Protein AF-A0A2N9L3Y6-F1 (afdb_monomer_lite)

pLDDT: mean 77.24, std 24.38, range [22.44, 98.56]

Radius of gyration: 34.58 Å; chains: 1; bounding box: 112×80×84 Å

Foldseek 3Di:
DDDDDDDDDDDDDDDDDDDDDDDDDDDDDDDDDDDDDDDDDDDDDDDDDDDDDDDDDDDDDDDDDDDDDDDDDDDDDDDPPPPPPQQWDWDWAQKDWDADPVPRDIDIDTGTDTHGPPCVVVVVVVRVVNVCVVPVLVVQAAAPAADAQDAPVSLLVLQLVLLCQQLVDDSLLSSVLSLLQLLLLQLVQDQFNAEAEEAEALVSLVSNLVSSSLRHDAEDEDEDQDPVVLVPDDPPPQHEYEYEPLPQDLVSLAVVQLLRGPDPWDDDPNDTDRNHGYYYYHNYHDDDPSSHHARYDYRYDYDPPPPPPDPVPDPDDSVSSNVSNSNSNNLSVVCNVQLNPPPDFLPVADPRLRSSLSSSLSSRPPDVPSSVVSSVSCVVVRVVVLVVLCPDLLLLLLLLVLVVQLVQDQKDALQSSQVSSQVVCVVVVHPDRDDSVNSQVSCVVLVNDWDAPPPPGTTDGPDPVSLVSSQVSNVSSNNNSLDLDPSSVSDPVSVVVVVVD

Structure (mmCIF, N/CA/C/O backbone):
data_AF-A0A2N9L3Y6-F1
#
_entry.id   AF-A0A2N9L3Y6-F1
#
loop_
_atom_site.group_PDB
_atom_site.id
_atom_site.type_symbol
_atom_site.label_atom_id
_atom_site.label_alt_id
_atom_site.label_comp_id
_atom_site.label_asym_id
_atom_site.label_entity_id
_atom_site.label_seq_id
_atom_site.pdbx_PDB_ins_code
_atom_site.Cartn_x
_atom_site.Cartn_y
_atom_site.Cartn_z
_atom_site.occupancy
_atom_site.B_iso_or_equiv
_atom_site.auth_seq_id
_atom_site.auth_comp_id
_atom_site.auth_asym_id
_atom_site.auth_atom_id
_atom_site.pdbx_PDB_model_num
ATOM 1 N N . MET A 1 1 ? -17.791 14.334 -40.399 1.00 34.25 1 MET A N 1
ATOM 2 C CA . MET A 1 1 ? -18.202 13.601 -41.621 1.00 34.25 1 MET A CA 1
ATOM 3 C C . MET A 1 1 ? -17.429 12.293 -41.573 1.00 34.25 1 MET A C 1
ATOM 5 O O . MET A 1 1 ? -16.221 12.375 -41.496 1.00 34.25 1 MET A O 1
ATOM 9 N N . GLN A 1 2 ? -18.006 11.113 -41.378 1.00 33.25 2 GLN A N 1
ATOM 10 C CA . GLN A 1 2 ? -19.059 10.468 -42.157 1.00 33.25 2 GLN A CA 1
ATOM 11 C C . GLN A 1 2 ? -19.815 9.494 -41.230 1.00 33.25 2 GLN A C 1
ATOM 13 O O . GLN A 1 2 ? -19.206 8.793 -40.427 1.00 33.25 2 GLN A O 1
ATOM 18 N N . LYS A 1 3 ? -21.150 9.534 -41.293 1.00 28.77 3 LYS A N 1
ATOM 19 C CA . LYS A 1 3 ? -22.080 8.678 -40.544 1.00 28.77 3 LYS A CA 1
ATOM 20 C C . LYS A 1 3 ? -22.084 7.269 -41.136 1.00 28.77 3 LYS A C 1
ATOM 22 O O . LYS A 1 3 ? -22.107 7.147 -42.356 1.00 28.77 3 LYS A O 1
ATOM 27 N N . CYS A 1 4 ? -22.246 6.253 -40.294 1.00 26.66 4 CYS A N 1
ATOM 28 C CA . CYS A 1 4 ? -23.017 5.076 -40.676 1.00 26.66 4 CYS A CA 1
ATOM 29 C C . CYS A 1 4 ? -23.845 4.601 -39.479 1.00 26.66 4 CYS A C 1
ATOM 31 O O . CYS A 1 4 ? -23.317 4.238 -38.433 1.00 26.66 4 CYS A O 1
ATOM 33 N N . SER A 1 5 ? -25.158 4.696 -39.648 1.00 26.47 5 SER A N 1
ATOM 34 C CA . SER A 1 5 ? -26.203 4.205 -38.758 1.00 26.47 5 SER A CA 1
ATOM 35 C C . SER A 1 5 ? -26.785 2.952 -39.401 1.00 26.47 5 SER A C 1
ATOM 37 O O . SER A 1 5 ? -27.048 2.990 -40.598 1.00 26.47 5 SER A O 1
ATOM 39 N N . MET A 1 6 ? -27.059 1.895 -38.634 1.00 26.66 6 MET A N 1
ATOM 40 C CA . MET A 1 6 ? -28.058 0.889 -39.011 1.00 26.66 6 MET A CA 1
ATOM 41 C C . MET A 1 6 ? -28.724 0.296 -37.760 1.00 26.66 6 MET A C 1
ATOM 43 O O . MET A 1 6 ? -28.154 -0.511 -37.038 1.00 26.66 6 MET A O 1
ATOM 47 N N . THR A 1 7 ? -29.908 0.853 -37.500 1.00 27.44 7 THR A N 1
ATOM 48 C CA . THR A 1 7 ? -31.196 0.229 -37.146 1.00 27.44 7 THR A CA 1
ATOM 49 C C . THR A 1 7 ? -31.268 -1.092 -36.373 1.00 27.44 7 THR A C 1
ATOM 51 O O . THR A 1 7 ? -30.807 -2.142 -36.808 1.00 27.44 7 THR A O 1
ATOM 54 N N . MET A 1 8 ? -32.032 -0.981 -35.282 1.00 27.11 8 MET A N 1
ATOM 55 C CA . MET A 1 8 ? -32.652 -2.002 -34.439 1.00 27.11 8 MET A CA 1
ATOM 56 C C . MET A 1 8 ? -33.527 -3.006 -35.201 1.00 27.11 8 MET A C 1
ATOM 58 O O . MET A 1 8 ? -34.146 -2.661 -36.207 1.00 27.11 8 MET A O 1
ATOM 62 N N . ASN A 1 9 ? -33.717 -4.180 -34.592 1.00 25.09 9 ASN A N 1
ATOM 63 C CA . ASN A 1 9 ? -35.008 -4.855 -34.634 1.00 25.09 9 ASN A CA 1
ATOM 64 C C . ASN A 1 9 ? -35.380 -5.423 -33.257 1.00 25.09 9 ASN A C 1
ATOM 66 O O . ASN A 1 9 ? -34.515 -5.824 -32.481 1.00 25.09 9 ASN A O 1
ATOM 70 N N . ALA A 1 10 ? -36.676 -5.360 -32.972 1.00 28.11 10 ALA A N 1
ATOM 71 C CA . ALA A 1 10 ? -37.307 -5.498 -31.669 1.00 28.11 10 ALA A CA 1
ATOM 72 C C . ALA A 1 10 ? -37.899 -6.896 -31.413 1.00 28.11 10 ALA A C 1
ATOM 74 O O . ALA A 1 10 ? -38.245 -7.622 -32.342 1.00 28.11 10 ALA A O 1
ATOM 75 N N . GLY A 1 11 ? -38.087 -7.195 -30.127 1.00 24.66 11 GLY A N 1
ATOM 76 C CA . GLY A 1 11 ? -38.908 -8.270 -29.558 1.00 24.66 11 GLY A CA 1
ATOM 77 C C . GLY A 1 11 ? -38.416 -8.522 -28.127 1.00 24.66 11 GLY A C 1
ATOM 78 O O . GLY A 1 11 ? -37.249 -8.834 -27.953 1.00 24.66 11 GLY A O 1
ATOM 79 N N . GLY A 1 12 ? -39.148 -8.324 -27.032 1.00 24.52 12 GLY A N 1
ATOM 80 C CA . GLY A 1 12 ? -40.584 -8.199 -26.799 1.00 24.52 12 GLY A CA 1
ATOM 81 C C . GLY A 1 12 ? -40.949 -9.160 -25.657 1.00 24.52 12 GLY A C 1
ATOM 82 O O . GLY A 1 12 ? -40.856 -10.360 -25.872 1.00 24.52 12 GLY A O 1
ATOM 83 N N . SER A 1 13 ? -41.263 -8.610 -24.471 1.00 28.20 13 SER A N 1
ATOM 84 C CA . SER A 1 13 ? -42.059 -9.141 -23.329 1.00 28.20 13 SER A CA 1
ATOM 85 C C . SER A 1 13 ? -41.548 -8.484 -22.034 1.00 28.20 13 SER A C 1
ATOM 87 O O . SER A 1 13 ? -40.428 -8.738 -21.609 1.00 28.20 13 SER A O 1
ATOM 89 N N . GLU A 1 14 ? -42.179 -7.413 -21.544 1.00 26.92 14 GLU A N 1
ATOM 90 C CA . GLU A 1 14 ? -43.342 -7.393 -20.627 1.00 26.92 14 GLU A CA 1
ATOM 91 C C . GLU A 1 14 ? -43.082 -8.044 -19.257 1.00 26.92 14 GLU A C 1
ATOM 93 O O . GLU A 1 14 ? -43.061 -9.264 -19.159 1.00 26.92 14 GLU A O 1
ATOM 98 N N . LEU A 1 15 ? -42.991 -7.224 -18.194 1.00 27.72 15 LEU A N 1
ATOM 99 C CA . LEU A 1 15 ? -43.827 -7.387 -16.991 1.00 27.72 15 LEU A CA 1
ATOM 100 C C . LEU A 1 15 ? -43.847 -6.111 -16.104 1.00 27.72 15 LEU A C 1
ATOM 102 O O . LEU A 1 15 ? -42.891 -5.787 -15.410 1.00 27.72 15 LEU A O 1
ATOM 106 N N . VAL A 1 16 ? -44.974 -5.396 -16.207 1.00 27.69 16 VAL A N 1
ATOM 107 C CA . VAL A 1 16 ? -45.835 -4.771 -15.173 1.00 27.69 16 VAL A CA 1
ATOM 108 C C . VAL A 1 16 ? -45.236 -3.904 -14.041 1.00 27.69 16 VAL A C 1
ATOM 110 O O . VAL A 1 16 ? -44.592 -4.375 -13.109 1.00 27.69 16 VAL A O 1
ATOM 113 N N . GLN A 1 17 ? -45.640 -2.625 -14.078 1.00 27.05 17 GLN A N 1
ATOM 114 C CA . GLN A 1 17 ? -45.682 -1.636 -12.991 1.00 27.05 17 GLN A CA 1
ATOM 115 C C . GLN A 1 17 ? -46.871 -1.839 -12.033 1.00 27.05 17 GLN A C 1
ATOM 117 O O . GLN A 1 17 ? -47.992 -2.057 -12.482 1.00 27.05 17 GLN A O 1
ATOM 122 N N . THR A 1 18 ? -46.646 -1.532 -10.753 1.00 26.14 18 THR A N 1
ATOM 123 C CA . THR A 1 18 ? -47.574 -0.860 -9.811 1.00 26.14 18 THR A CA 1
ATOM 124 C C . THR A 1 18 ? -46.669 -0.137 -8.797 1.00 26.14 18 THR A C 1
ATOM 126 O O . THR A 1 18 ? -45.760 -0.775 -8.284 1.00 26.14 18 THR A O 1
ATOM 129 N N . GLY A 1 19 ? -46.728 1.153 -8.4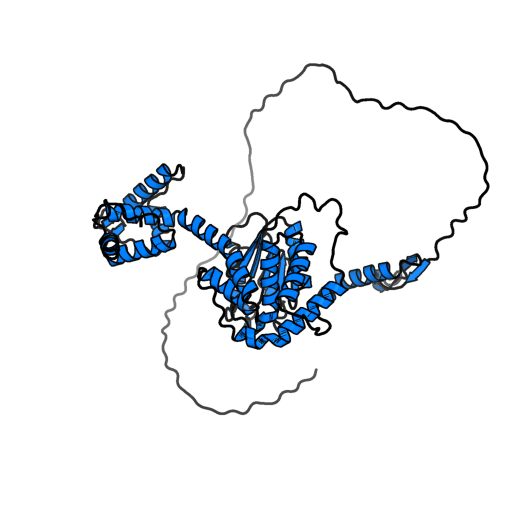63 1.00 25.11 19 GLY A N 1
ATOM 130 C CA . GLY A 1 19 ? -47.782 2.158 -8.528 1.00 25.11 19 GLY A CA 1
ATOM 131 C C . GLY A 1 19 ? -48.015 2.705 -7.108 1.00 25.11 19 GLY A C 1
ATOM 132 O O . GLY A 1 19 ? -48.422 1.930 -6.252 1.00 25.11 19 GLY A O 1
ATOM 133 N N . ALA A 1 20 ? -47.771 4.012 -6.915 1.00 26.38 20 ALA A N 1
ATOM 134 C CA . ALA A 1 20 ? -48.319 4.937 -5.896 1.00 26.38 20 ALA A CA 1
ATOM 135 C C . ALA A 1 20 ? -47.296 5.652 -4.981 1.00 26.38 20 ALA A C 1
ATOM 137 O O . ALA A 1 20 ? -46.774 5.094 -4.019 1.00 26.38 20 ALA A O 1
ATOM 138 N N . ALA A 1 21 ? -47.106 6.944 -5.272 1.00 27.39 21 ALA A N 1
ATOM 139 C CA . ALA A 1 21 ? -46.757 7.996 -4.316 1.00 27.39 21 ALA A CA 1
ATOM 140 C C . ALA A 1 21 ? -48.043 8.590 -3.698 1.00 27.39 21 ALA A C 1
ATOM 142 O O . ALA A 1 21 ? -49.142 8.322 -4.197 1.00 27.39 21 ALA A O 1
ATOM 143 N N . PRO A 1 22 ? -47.913 9.457 -2.681 1.00 34.88 22 PRO A N 1
ATOM 144 C CA . PRO A 1 22 ? -48.549 10.766 -2.822 1.00 34.88 22 PRO A CA 1
ATOM 145 C C . PRO A 1 22 ? -47.641 11.945 -2.434 1.00 34.88 22 PRO A C 1
ATOM 147 O O . PRO A 1 22 ? -46.864 11.879 -1.482 1.00 34.88 22 PRO A O 1
ATOM 150 N N . ASP A 1 23 ? -47.814 13.025 -3.197 1.00 25.45 23 ASP A N 1
ATOM 151 C CA . ASP A 1 23 ? -47.353 14.394 -2.961 1.00 25.45 23 ASP A CA 1
ATOM 152 C C . ASP A 1 23 ? -48.014 15.037 -1.734 1.00 25.45 23 ASP A C 1
ATOM 154 O O . ASP A 1 23 ? -49.207 14.836 -1.507 1.00 25.45 23 ASP A O 1
ATOM 158 N N . VAL A 1 24 ? -47.278 15.922 -1.048 1.00 28.11 24 VAL A N 1
ATOM 159 C CA . VAL A 1 24 ? -47.821 17.168 -0.475 1.00 28.11 24 VAL A CA 1
ATOM 160 C C . VAL A 1 24 ? -46.768 18.277 -0.593 1.00 28.11 24 VAL A C 1
ATOM 162 O O . VAL A 1 24 ? -45.707 18.226 0.029 1.00 28.11 24 VAL A O 1
ATOM 165 N N . ASP A 1 25 ? -47.121 19.287 -1.386 1.00 25.12 25 ASP A N 1
ATOM 166 C CA . ASP A 1 25 ? -46.532 20.623 -1.488 1.00 25.12 25 ASP A CA 1
ATOM 167 C C . ASP A 1 25 ? -46.578 21.395 -0.162 1.00 25.12 25 ASP A C 1
ATOM 169 O O . ASP A 1 25 ? -47.615 21.429 0.503 1.00 25.12 25 ASP A O 1
ATOM 173 N N . THR A 1 26 ? -45.534 22.174 0.145 1.00 26.06 26 THR A N 1
ATOM 174 C CA . THR A 1 26 ? -45.738 23.545 0.654 1.00 26.06 26 THR A CA 1
ATOM 175 C C . THR A 1 26 ? -44.526 24.438 0.379 1.00 26.06 26 THR A C 1
ATOM 177 O O . THR A 1 26 ? -43.440 24.270 0.930 1.00 26.06 26 THR A O 1
ATOM 180 N N . SER A 1 27 ? -44.749 25.432 -0.474 1.00 24.34 27 SER A N 1
ATOM 181 C CA . SER A 1 27 ? -43.902 26.593 -0.734 1.00 24.34 27 SER A CA 1
ATOM 182 C C . SER A 1 27 ? -43.881 27.571 0.445 1.00 24.34 27 SER A C 1
ATOM 184 O O . SER A 1 27 ? -44.949 27.879 0.964 1.00 24.34 27 SER A O 1
ATOM 186 N N . HIS A 1 28 ? -42.732 28.178 0.753 1.00 27.12 28 HIS A N 1
ATOM 187 C CA . HIS A 1 28 ? -42.665 29.532 1.324 1.00 27.12 28 HIS A CA 1
ATOM 188 C C . HIS A 1 28 ? -41.316 30.202 1.007 1.00 27.12 28 HIS A C 1
ATOM 190 O O . HIS A 1 28 ? -40.265 29.779 1.481 1.00 27.12 28 HIS A O 1
ATOM 196 N N . SER A 1 29 ? -41.363 31.278 0.219 1.00 24.52 29 SER A N 1
ATOM 197 C CA . SER A 1 29 ? -40.341 32.336 0.156 1.00 24.52 29 SER A CA 1
ATOM 198 C C . SER A 1 29 ? -40.366 33.165 1.453 1.00 24.52 29 SER A C 1
ATOM 200 O O . SER A 1 29 ? -41.400 33.178 2.127 1.00 24.52 29 SER A O 1
ATOM 202 N N . PRO A 1 30 ? -39.305 33.931 1.782 1.00 31.95 30 PRO A N 1
ATOM 203 C CA . PRO A 1 30 ? -39.404 35.376 1.524 1.00 31.95 30 PRO A CA 1
ATOM 204 C C . PRO A 1 30 ? -38.097 36.092 1.107 1.00 31.95 30 PRO A C 1
ATOM 206 O O . PRO A 1 30 ? -37.011 35.815 1.599 1.00 31.95 30 PRO A O 1
ATOM 209 N N . THR A 1 31 ? -38.289 37.063 0.208 1.00 26.38 31 THR A N 1
ATOM 210 C CA . THR A 1 31 ? -37.864 38.480 0.270 1.00 26.38 31 THR A CA 1
ATOM 211 C C . THR A 1 31 ? -36.407 38.860 0.578 1.00 26.38 31 THR A C 1
ATOM 213 O O . THR A 1 31 ? -35.870 38.600 1.648 1.00 26.38 31 THR A O 1
ATOM 216 N N . GLY A 1 32 ? -35.812 39.624 -0.346 1.00 22.44 32 GLY A N 1
ATOM 217 C CA . GLY A 1 32 ? -34.540 40.317 -0.155 1.00 22.44 32 GLY A CA 1
ATOM 218 C C . GLY A 1 32 ? -34.639 41.621 0.647 1.00 22.44 32 GLY A C 1
ATOM 219 O O . GLY A 1 32 ? -35.705 42.220 0.769 1.00 22.44 32 GLY A O 1
ATOM 220 N N . SER A 1 33 ? -33.486 42.088 1.127 1.00 24.98 33 SER A N 1
ATOM 221 C CA . SER A 1 33 ? -33.215 43.495 1.427 1.00 24.98 33 SER A CA 1
ATOM 222 C C . SER A 1 33 ? -31.717 43.774 1.299 1.00 24.98 33 SER A C 1
ATOM 224 O O . SER A 1 33 ? -30.879 42.911 1.548 1.00 24.98 33 SER A O 1
ATOM 226 N N . ALA A 1 34 ? -31.427 44.991 0.856 1.00 24.97 34 ALA A N 1
ATOM 227 C CA . ALA A 1 34 ? -30.138 45.553 0.494 1.00 24.97 34 ALA A CA 1
ATOM 228 C C . ALA A 1 34 ? -29.371 46.179 1.684 1.00 24.97 34 ALA A C 1
ATOM 230 O O . ALA A 1 34 ? -29.860 46.179 2.812 1.00 24.97 34 ALA A O 1
ATOM 231 N N . ALA A 1 35 ? -28.241 46.815 1.325 1.00 24.83 35 ALA A N 1
ATOM 232 C CA . ALA A 1 35 ? -27.354 47.743 2.053 1.00 24.83 35 ALA A CA 1
ATOM 233 C C . ALA A 1 35 ? -26.105 47.088 2.683 1.00 24.83 35 ALA A C 1
ATOM 235 O O . ALA A 1 35 ? -26.212 46.215 3.531 1.00 24.83 35 ALA A O 1
ATOM 236 N N . GLN A 1 36 ? -24.903 47.282 2.125 1.00 26.22 36 GLN A N 1
ATOM 237 C CA . GLN A 1 36 ? -24.016 48.467 2.077 1.00 26.22 36 GLN A CA 1
ATOM 238 C C . GLN A 1 36 ? -23.069 48.610 3.280 1.00 26.22 36 GLN A C 1
ATOM 240 O O . GLN A 1 36 ? -23.433 48.421 4.432 1.00 26.22 36 GLN A O 1
ATOM 245 N N . ALA A 1 37 ? -21.832 48.942 2.908 1.00 24.28 37 ALA A N 1
ATOM 246 C CA . ALA A 1 37 ? -20.616 49.135 3.683 1.00 24.28 37 ALA A CA 1
ATOM 247 C C . ALA A 1 37 ? -20.725 50.051 4.913 1.00 24.28 37 ALA A C 1
ATOM 249 O O . ALA A 1 37 ? -21.423 51.061 4.886 1.00 24.28 37 ALA A O 1
ATOM 250 N N . ALA A 1 38 ? -19.875 49.772 5.906 1.00 26.80 38 ALA A N 1
ATOM 251 C CA . ALA A 1 38 ? -19.291 50.786 6.777 1.00 26.80 38 ALA A CA 1
ATOM 252 C C . ALA A 1 38 ? -17.829 50.425 7.099 1.00 26.80 38 ALA A C 1
ATOM 254 O O . ALA A 1 38 ? -17.504 49.300 7.477 1.00 26.80 38 ALA A O 1
ATOM 255 N N . THR A 1 39 ? -16.971 51.406 6.859 1.00 23.83 39 THR A N 1
ATOM 256 C CA . THR A 1 39 ? -15.532 51.510 7.103 1.00 23.83 39 THR A CA 1
ATOM 257 C C . THR A 1 39 ? -15.223 52.038 8.515 1.00 23.83 39 THR A C 1
ATOM 259 O O . THR A 1 39 ? -16.101 52.610 9.151 1.00 23.83 39 THR A O 1
ATOM 262 N N . GLU A 1 40 ? -13.933 51.938 8.891 1.00 23.78 40 GLU A N 1
ATOM 263 C CA . GLU A 1 40 ? -13.198 52.669 9.958 1.00 23.78 40 GLU A CA 1
ATOM 264 C C . GLU A 1 40 ? -13.396 52.206 11.415 1.00 23.78 40 GLU A C 1
ATOM 266 O O . GLU A 1 40 ? -14.482 51.805 11.798 1.00 23.78 40 GLU A O 1
ATOM 271 N N . SER A 1 41 ? -12.452 52.308 12.361 1.00 25.27 41 SER A N 1
ATOM 272 C CA . SER A 1 41 ? -10.977 52.412 12.496 1.00 25.27 41 SER A CA 1
ATOM 273 C C . SER A 1 41 ? -10.701 52.575 14.026 1.00 25.27 41 SER A C 1
ATOM 275 O O . SER A 1 41 ? -11.663 52.608 14.789 1.00 25.27 41 SER A O 1
ATOM 277 N N . ILE A 1 42 ? -9.431 52.767 14.452 1.00 26.34 42 ILE A N 1
ATOM 278 C CA . ILE A 1 42 ? -8.918 53.152 15.812 1.00 26.34 42 ILE A CA 1
ATOM 279 C C . ILE A 1 42 ? -8.515 51.929 16.692 1.00 26.34 42 ILE A C 1
ATOM 281 O O . ILE A 1 42 ? -9.370 51.131 17.051 1.00 26.34 42 ILE A O 1
ATOM 285 N N . ALA A 1 43 ? -7.227 51.569 16.899 1.00 24.20 43 ALA A N 1
ATOM 286 C CA . ALA A 1 43 ? -6.118 52.180 17.692 1.00 24.20 43 ALA A CA 1
ATOM 287 C C . ALA A 1 43 ? -6.404 52.178 19.220 1.00 24.20 43 ALA A C 1
ATOM 289 O O . ALA A 1 43 ? -7.534 52.411 19.607 1.00 24.20 43 ALA A O 1
ATOM 290 N N . ALA A 1 44 ? -5.520 51.975 20.205 1.00 23.59 44 ALA A N 1
ATOM 291 C CA . ALA A 1 44 ? -4.114 51.596 20.409 1.00 23.59 44 ALA A CA 1
ATOM 292 C C . ALA A 1 44 ? -3.913 51.431 21.954 1.00 23.59 44 ALA A C 1
ATOM 294 O O . ALA A 1 44 ? -4.827 51.770 22.706 1.00 23.59 44 ALA A O 1
ATOM 295 N N . ALA A 1 45 ? -2.703 51.018 22.382 1.00 25.67 45 ALA A N 1
ATOM 296 C CA . ALA A 1 45 ? -2.081 51.025 23.736 1.00 25.67 45 ALA A CA 1
ATOM 297 C C . ALA A 1 45 ? -1.905 49.628 24.376 1.00 25.67 45 ALA A C 1
ATOM 299 O O . ALA A 1 45 ? -2.860 48.864 24.443 1.00 25.67 45 ALA A O 1
ATOM 300 N N . GLY A 1 46 ? -0.735 49.219 24.883 1.00 24.36 46 GLY A N 1
ATOM 301 C CA . GLY A 1 46 ? 0.577 49.870 25.022 1.00 24.36 46 GLY A CA 1
ATOM 302 C C . GLY A 1 46 ? 1.586 48.928 25.723 1.00 24.36 46 GLY A C 1
ATOM 303 O O . GLY A 1 46 ? 1.139 48.050 26.450 1.00 24.36 46 GLY A O 1
ATOM 304 N N . GLU A 1 47 ? 2.885 49.117 25.411 1.00 27.00 47 GLU A N 1
ATOM 305 C CA . GLU A 1 47 ? 4.131 49.050 26.236 1.00 27.00 47 GLU A CA 1
ATOM 306 C C . GLU A 1 47 ? 4.329 47.869 27.235 1.00 27.00 47 GLU A C 1
ATOM 308 O O . GLU A 1 47 ? 3.399 47.397 27.863 1.00 27.00 47 GLU A O 1
ATOM 313 N N . GLU A 1 48 ? 5.506 47.268 27.449 1.00 26.27 48 GLU A N 1
ATOM 314 C CA . GLU A 1 48 ? 6.852 47.831 27.605 1.00 26.27 48 GLU A CA 1
ATOM 315 C C . GLU A 1 48 ? 7.965 46.845 27.191 1.00 26.27 48 GLU A C 1
ATOM 317 O O . GLU A 1 48 ? 7.883 45.631 27.383 1.00 26.27 48 GLU A O 1
ATOM 322 N N . GLN A 1 49 ? 9.072 47.412 26.714 1.00 28.89 49 GLN A N 1
ATOM 323 C CA . GLN A 1 49 ? 10.378 46.780 26.547 1.00 28.89 49 GLN A CA 1
ATOM 324 C C . GLN A 1 49 ? 11.419 47.795 27.061 1.00 28.89 49 GLN A C 1
ATOM 326 O O . GLN A 1 49 ? 11.358 48.944 26.621 1.00 28.89 49 GLN A O 1
ATOM 331 N N . PRO A 1 50 ? 12.379 47.451 27.944 1.00 28.95 50 PRO A N 1
ATOM 332 C CA . PRO A 1 50 ? 13.437 48.382 28.315 1.00 28.95 50 PRO A CA 1
ATOM 333 C C . PRO A 1 50 ? 14.714 48.160 27.496 1.00 28.95 50 PRO A C 1
ATOM 335 O O . PRO A 1 50 ? 15.182 47.038 27.298 1.00 28.95 50 PRO A O 1
ATOM 338 N N . SER A 1 51 ? 15.296 49.283 27.083 1.00 27.59 51 SER A N 1
ATOM 339 C CA . SER A 1 51 ? 16.639 49.455 26.530 1.00 27.59 51 SER A CA 1
ATOM 340 C C . SER A 1 51 ? 17.505 50.200 27.550 1.00 27.59 51 SER A C 1
ATOM 342 O O . SER A 1 51 ? 17.014 51.147 28.161 1.00 27.59 51 SER A O 1
ATOM 344 N N . ALA A 1 52 ? 18.782 49.820 27.684 1.00 27.39 52 ALA A N 1
ATOM 345 C CA . ALA A 1 52 ? 19.909 50.736 27.926 1.00 27.39 52 ALA A CA 1
ATOM 346 C C . ALA A 1 52 ? 21.263 49.991 27.813 1.00 27.39 52 ALA A C 1
ATOM 348 O O . ALA A 1 52 ? 21.487 49.006 28.512 1.00 27.39 52 ALA A O 1
ATOM 349 N N . GLY A 1 53 ? 22.173 50.468 26.948 1.00 23.81 53 GLY A N 1
ATOM 350 C CA . GLY A 1 53 ? 23.629 50.186 27.000 1.00 23.81 53 GLY A CA 1
ATOM 351 C C . GLY A 1 53 ? 24.360 51.205 27.904 1.00 23.81 53 GLY A C 1
ATOM 352 O O . GLY A 1 53 ? 23.681 51.821 28.725 1.00 23.81 53 GLY A O 1
ATOM 353 N N . PRO A 1 54 ? 25.672 51.523 27.734 1.00 38.47 54 PRO A N 1
ATOM 354 C CA . PRO A 1 54 ? 26.735 50.927 26.900 1.00 38.47 54 PRO A CA 1
ATOM 355 C C . PRO A 1 54 ? 28.076 50.682 27.669 1.00 38.47 54 PRO A C 1
ATOM 357 O O . PRO A 1 54 ? 28.239 51.109 28.809 1.00 38.47 54 PRO A O 1
ATOM 360 N N . GLY A 1 55 ? 29.093 50.072 27.035 1.00 24.41 55 GLY A N 1
ATOM 361 C CA . GLY A 1 55 ? 30.469 50.058 27.575 1.00 24.41 55 GLY A CA 1
ATOM 362 C C . GLY A 1 55 ? 31.469 49.188 26.799 1.00 24.41 55 GLY A C 1
ATOM 363 O O . GLY A 1 55 ? 31.171 48.051 26.468 1.00 24.41 55 GLY A O 1
ATOM 364 N N . ALA A 1 56 ? 32.638 49.751 26.491 1.00 27.12 56 ALA A N 1
ATOM 365 C CA . ALA A 1 56 ? 33.671 49.268 25.569 1.00 27.12 56 ALA A CA 1
ATOM 366 C C . ALA A 1 56 ? 34.447 48.001 25.997 1.00 27.12 56 ALA A C 1
ATOM 368 O O . ALA A 1 56 ? 34.643 47.764 27.185 1.00 27.12 56 ALA A O 1
ATOM 369 N N . GLY A 1 57 ? 35.028 47.283 25.020 1.00 25.31 57 GLY A N 1
ATOM 370 C CA . GLY A 1 57 ? 36.160 46.376 25.269 1.00 25.31 57 GLY A CA 1
ATOM 371 C C . GLY A 1 57 ? 36.381 45.252 24.245 1.00 25.31 57 GLY A C 1
ATOM 372 O O . GLY A 1 57 ? 35.682 44.254 24.283 1.00 25.31 57 GLY A O 1
ATOM 373 N N . ALA A 1 58 ? 37.412 45.417 23.408 1.00 27.23 58 ALA A N 1
ATOM 374 C CA . ALA A 1 58 ? 38.311 44.396 22.834 1.00 27.23 58 ALA A CA 1
ATOM 375 C C . ALA A 1 58 ? 37.761 43.169 22.052 1.00 27.23 58 ALA A C 1
ATOM 377 O O . ALA A 1 58 ? 37.144 42.259 22.593 1.00 27.23 58 ALA A O 1
ATOM 378 N N . LEU A 1 59 ? 38.163 43.084 20.775 1.00 33.91 59 LEU A N 1
ATOM 379 C CA . LEU A 1 59 ? 38.126 41.894 19.908 1.00 33.91 59 LEU A CA 1
ATOM 380 C C . LEU A 1 59 ? 39.435 41.083 20.010 1.00 33.91 59 LEU A C 1
ATOM 382 O O . LEU A 1 59 ? 40.513 41.679 19.980 1.00 33.91 59 LEU A O 1
ATOM 386 N N . PRO A 1 60 ? 39.360 39.742 19.969 1.00 33.22 60 PRO A N 1
ATOM 387 C CA . PRO A 1 60 ? 40.353 38.897 19.294 1.00 33.22 60 PRO A CA 1
ATOM 388 C C . PRO A 1 60 ? 39.635 37.969 18.286 1.00 33.22 60 PRO A C 1
ATOM 390 O O . PRO A 1 60 ? 38.475 37.628 18.473 1.00 33.22 60 PRO A O 1
ATOM 393 N N . GLY A 1 61 ? 40.177 37.471 17.181 1.00 28.06 61 GLY A N 1
ATOM 394 C CA . GLY A 1 61 ? 41.505 37.443 16.586 1.00 28.06 61 GLY A CA 1
ATOM 395 C C . GLY A 1 61 ? 41.436 36.314 15.544 1.00 28.06 61 GLY A C 1
ATOM 396 O O . GLY A 1 61 ? 41.173 35.171 15.905 1.00 28.06 61 GLY A O 1
ATOM 397 N N . ALA A 1 62 ? 41.580 36.633 14.256 1.00 28.58 62 ALA A N 1
ATOM 398 C CA . ALA A 1 62 ? 41.636 35.652 13.169 1.00 28.58 62 ALA A CA 1
ATOM 399 C C . ALA A 1 62 ? 43.104 35.282 12.882 1.00 28.58 62 ALA A C 1
ATOM 401 O O . ALA A 1 62 ? 43.957 36.173 12.941 1.00 28.58 62 ALA A O 1
ATOM 402 N N . PRO A 1 63 ? 43.435 34.014 12.573 1.00 31.31 63 PRO A N 1
ATOM 403 C CA . PRO A 1 63 ? 44.809 33.634 12.291 1.00 31.31 63 PRO A CA 1
ATOM 404 C C . PRO A 1 63 ? 45.208 33.961 10.845 1.00 31.31 63 PRO A C 1
ATOM 406 O O . PRO A 1 63 ? 44.453 33.782 9.891 1.00 31.31 63 PRO A O 1
ATOM 409 N N . ILE A 1 64 ? 46.439 34.451 10.745 1.00 31.58 64 ILE A N 1
ATOM 410 C CA . ILE A 1 64 ? 47.179 34.908 9.569 1.00 31.58 64 ILE A CA 1
ATOM 411 C C . ILE A 1 64 ? 47.783 33.703 8.828 1.00 31.58 64 ILE A C 1
ATOM 413 O O . ILE A 1 64 ? 48.359 32.823 9.464 1.00 31.58 64 ILE A O 1
ATOM 417 N N . ILE A 1 65 ? 47.742 33.712 7.491 1.00 28.67 65 ILE A N 1
ATOM 418 C CA . ILE A 1 65 ? 48.649 32.930 6.631 1.00 28.67 65 ILE A CA 1
ATOM 419 C C . ILE A 1 65 ? 49.524 33.937 5.858 1.00 28.67 65 ILE A C 1
ATOM 421 O O . ILE A 1 65 ? 48.974 34.890 5.300 1.00 28.67 65 ILE A O 1
ATOM 425 N N . PRO A 1 66 ? 50.864 33.788 5.852 1.00 30.55 66 PRO A N 1
ATOM 426 C CA . PRO A 1 66 ? 51.775 34.770 5.274 1.00 30.55 66 PRO A CA 1
ATOM 427 C C . PRO A 1 66 ? 51.929 34.618 3.755 1.00 30.55 66 PRO A C 1
ATOM 429 O O . PRO A 1 66 ? 51.806 33.530 3.195 1.00 30.55 66 PRO A O 1
ATOM 432 N N . ALA A 1 67 ? 52.249 35.740 3.113 1.00 27.55 67 ALA A N 1
ATOM 433 C CA . ALA A 1 67 ? 52.692 35.841 1.729 1.00 27.55 67 ALA A CA 1
ATOM 434 C C . ALA A 1 67 ? 54.223 35.878 1.651 1.00 27.55 67 ALA A C 1
ATOM 436 O O . ALA A 1 67 ? 54.831 36.536 2.491 1.00 27.55 67 ALA A O 1
ATOM 437 N N . SER A 1 68 ? 54.789 35.252 0.611 1.00 28.33 68 SER A N 1
ATOM 438 C CA . SER A 1 68 ? 56.069 35.542 -0.081 1.00 28.33 68 SER A CA 1
ATOM 439 C C . SER A 1 68 ? 56.399 34.293 -0.939 1.00 28.33 68 SER A C 1
ATOM 441 O O . SER A 1 68 ? 56.134 33.187 -0.491 1.00 28.33 68 SER A O 1
ATOM 443 N N . GLU A 1 69 ? 56.893 34.299 -2.176 1.00 26.94 69 GLU A N 1
ATOM 444 C CA . GLU A 1 69 ? 57.765 35.213 -2.908 1.00 26.94 69 GLU A CA 1
ATOM 445 C C . GLU A 1 69 ? 57.526 35.082 -4.421 1.00 26.94 69 GLU A C 1
ATOM 447 O O . GLU A 1 69 ? 57.070 34.059 -4.930 1.00 26.94 69 GLU A O 1
ATOM 452 N N . SER A 1 70 ? 57.899 36.136 -5.139 1.00 31.16 70 SER A N 1
ATOM 453 C CA . SER A 1 70 ? 58.067 36.136 -6.585 1.00 31.16 70 SER A CA 1
ATOM 454 C C . SER A 1 70 ? 59.486 35.684 -6.933 1.00 31.16 70 SER A C 1
ATOM 456 O O . SER A 1 70 ? 60.454 36.261 -6.449 1.00 31.16 70 SER A O 1
ATOM 458 N N . VAL A 1 71 ? 59.616 34.698 -7.823 1.00 28.69 71 VAL A N 1
ATOM 459 C CA . VAL A 1 71 ? 60.834 34.487 -8.613 1.00 28.69 71 VAL A CA 1
ATOM 460 C C . VAL A 1 71 ? 60.417 34.289 -10.061 1.00 28.69 71 VAL A C 1
ATOM 462 O O . VAL A 1 71 ? 59.736 33.332 -10.420 1.00 28.69 71 VAL A O 1
ATOM 465 N N . SER A 1 72 ? 60.819 35.258 -10.874 1.00 29.44 72 SER A N 1
ATOM 466 C CA . SER A 1 72 ? 60.796 35.212 -12.325 1.00 29.44 72 SER A CA 1
ATOM 467 C C . SER A 1 72 ? 62.094 34.569 -12.808 1.00 29.44 72 SER A C 1
ATOM 469 O O . SER A 1 72 ? 63.175 35.062 -12.485 1.00 29.44 72 SER A O 1
ATOM 471 N N . THR A 1 73 ? 61.997 33.516 -13.614 1.00 28.22 73 THR A N 1
ATOM 472 C CA . THR A 1 73 ? 63.056 33.115 -14.546 1.00 28.22 73 THR A CA 1
ATOM 473 C C . THR A 1 73 ? 62.423 32.685 -15.863 1.00 28.22 73 THR A C 1
ATOM 475 O O . THR A 1 73 ? 61.747 31.665 -15.973 1.00 28.22 73 THR A O 1
ATOM 478 N N . ASN A 1 74 ? 62.660 33.516 -16.875 1.00 30.94 74 ASN A N 1
ATOM 479 C CA . ASN A 1 74 ? 62.355 33.258 -18.272 1.00 30.94 74 ASN A CA 1
ATOM 480 C C . ASN A 1 74 ? 62.970 31.930 -18.730 1.00 30.94 74 ASN A C 1
ATOM 482 O O . ASN A 1 74 ? 64.185 31.750 -18.666 1.00 30.94 74 ASN A O 1
ATOM 486 N N . SER A 1 75 ? 62.152 31.059 -19.308 1.00 30.23 75 SER A N 1
ATOM 487 C CA . SER A 1 75 ? 62.602 30.150 -20.359 1.00 30.23 75 SER A CA 1
ATOM 488 C C . SER A 1 75 ? 61.553 30.164 -21.462 1.00 30.23 75 SER A C 1
ATOM 490 O O . SER A 1 75 ? 60.444 29.661 -21.319 1.00 30.23 75 SER A O 1
ATOM 492 N N . ALA A 1 76 ? 61.907 30.846 -22.548 1.00 37.81 76 ALA A N 1
ATOM 493 C CA . ALA A 1 76 ? 61.190 30.787 -23.802 1.00 37.81 76 ALA A CA 1
ATOM 494 C C . ALA A 1 76 ? 61.286 29.353 -24.336 1.00 37.81 76 ALA A C 1
ATOM 496 O O . ALA A 1 76 ? 62.359 28.910 -24.743 1.00 37.81 76 ALA A O 1
ATOM 497 N N . ILE A 1 77 ? 60.165 28.637 -24.322 1.00 30.94 77 ILE A N 1
ATOM 498 C CA . ILE A 1 77 ? 59.926 27.535 -25.245 1.00 30.94 77 ILE A CA 1
ATOM 499 C C . ILE A 1 77 ? 58.736 27.970 -26.081 1.00 30.94 77 ILE A C 1
ATOM 501 O O . ILE A 1 77 ? 57.587 27.949 -25.647 1.00 30.94 77 ILE A O 1
ATOM 505 N N . ASP A 1 78 ? 59.078 28.436 -27.273 1.00 35.66 78 ASP A N 1
ATOM 506 C CA . ASP A 1 78 ? 58.178 28.614 -28.394 1.00 35.66 78 ASP A CA 1
ATOM 507 C C . ASP A 1 78 ? 57.644 27.223 -28.769 1.00 35.66 78 ASP A C 1
ATOM 509 O O . ASP A 1 78 ? 58.301 26.439 -29.453 1.00 35.66 78 ASP A O 1
ATOM 513 N N . LEU A 1 79 ? 56.467 26.879 -28.258 1.00 33.69 79 LEU A N 1
ATOM 514 C CA . LEU A 1 79 ? 55.613 25.864 -28.849 1.00 33.69 79 LEU A CA 1
ATOM 515 C C . LEU A 1 79 ? 54.261 26.525 -29.044 1.00 33.69 79 LEU A C 1
ATOM 517 O O . LEU A 1 79 ? 53.502 26.780 -28.113 1.00 33.69 79 LEU A O 1
ATOM 521 N N . SER A 1 80 ? 54.021 26.852 -30.303 1.00 44.28 80 SER A N 1
ATOM 522 C CA . SER A 1 80 ? 52.719 27.124 -30.870 1.00 44.28 80 SER A CA 1
ATOM 523 C C . SER A 1 80 ? 51.790 25.940 -30.589 1.00 44.28 80 SER A C 1
ATOM 525 O O . SER A 1 80 ? 51.570 25.086 -31.442 1.00 44.28 80 SER A O 1
ATOM 527 N N . ASP A 1 81 ? 51.195 25.905 -29.398 1.00 35.47 81 ASP A N 1
ATOM 528 C CA . ASP A 1 81 ? 49.982 25.133 -29.163 1.00 35.47 81 ASP A CA 1
ATOM 529 C C . ASP A 1 81 ? 48.833 25.896 -29.817 1.00 35.47 81 ASP A C 1
ATOM 531 O O . ASP A 1 81 ? 48.050 26.630 -29.213 1.00 35.47 81 ASP A O 1
ATOM 535 N N . THR A 1 82 ? 48.776 25.732 -31.138 1.00 40.00 82 THR A N 1
ATOM 536 C CA . THR A 1 82 ? 47.536 25.687 -31.898 1.00 40.00 82 THR A CA 1
ATOM 537 C C . THR A 1 82 ? 46.470 25.068 -31.000 1.00 40.00 82 THR A C 1
ATOM 539 O O . THR A 1 82 ? 46.505 23.868 -30.732 1.00 40.00 82 THR A O 1
ATOM 542 N N . CYS A 1 83 ? 45.525 25.878 -30.517 1.00 43.84 83 CYS A N 1
ATOM 543 C CA . CYS A 1 83 ? 44.264 25.370 -30.003 1.00 43.84 83 CYS A CA 1
ATOM 544 C C . CYS A 1 83 ? 43.605 24.631 -31.168 1.00 43.84 83 CYS A C 1
ATOM 546 O O . CYS A 1 83 ? 42.882 25.224 -31.969 1.00 43.84 83 CYS A O 1
ATOM 548 N N . VAL A 1 84 ? 43.923 23.346 -31.320 1.00 49.03 84 VAL A N 1
ATOM 549 C CA . VAL A 1 84 ? 43.209 22.446 -32.209 1.00 49.03 84 VAL A CA 1
ATOM 550 C C . VAL A 1 84 ? 41.818 22.371 -31.609 1.00 49.03 84 VAL A C 1
ATOM 552 O O . VAL A 1 84 ? 41.576 21.632 -30.658 1.00 49.03 84 VAL A O 1
ATOM 555 N N . ALA A 1 85 ? 40.915 23.220 -32.104 1.00 56.84 85 ALA A N 1
ATOM 556 C CA . ALA A 1 85 ? 39.504 23.105 -31.807 1.00 56.84 85 ALA A CA 1
ATOM 557 C C . ALA A 1 85 ? 39.132 21.660 -32.136 1.00 56.84 85 ALA A C 1
ATOM 559 O O . ALA A 1 85 ? 39.230 21.239 -33.293 1.00 56.84 85 ALA A O 1
ATOM 560 N N . ASN A 1 86 ? 38.810 20.877 -31.104 1.00 60.44 86 ASN A N 1
ATOM 561 C CA . ASN A 1 86 ? 38.405 19.495 -31.299 1.00 60.44 86 ASN A CA 1
ATOM 562 C C . ASN A 1 86 ? 37.289 19.488 -32.349 1.00 60.44 86 ASN A C 1
ATOM 564 O O . ASN A 1 86 ? 36.360 20.292 -32.227 1.00 60.44 86 ASN A O 1
ATOM 568 N N . PRO A 1 87 ? 37.377 18.648 -33.395 1.00 70.25 87 PRO A N 1
ATOM 569 C CA . PRO A 1 87 ? 36.448 18.726 -34.510 1.00 70.25 87 PRO A CA 1
ATOM 570 C C . PRO A 1 87 ? 35.018 18.571 -33.986 1.00 70.25 87 PRO A C 1
ATOM 572 O O . PRO A 1 87 ? 34.673 17.546 -33.399 1.00 70.25 87 PRO A O 1
ATOM 575 N N . ALA A 1 88 ? 34.202 19.609 -34.155 1.00 74.75 88 ALA A N 1
ATOM 576 C CA . ALA A 1 88 ? 32.800 19.598 -33.769 1.00 74.75 88 ALA A CA 1
ATOM 577 C C . ALA A 1 88 ? 31.950 19.081 -34.936 1.00 74.75 88 ALA A C 1
ATOM 579 O O . ALA A 1 88 ? 32.130 19.474 -36.091 1.00 74.75 88 ALA A O 1
ATOM 580 N N . VAL A 1 89 ? 31.015 18.188 -34.637 1.00 83.50 89 VAL A N 1
ATOM 581 C CA . VAL A 1 89 ? 30.003 17.683 -35.561 1.00 83.50 89 VAL A CA 1
ATOM 582 C C . VAL A 1 89 ? 28.723 18.483 -35.341 1.00 83.50 89 VAL A C 1
ATOM 584 O O . VAL A 1 89 ? 28.299 18.700 -34.208 1.00 83.50 89 VAL A O 1
ATOM 587 N N . ARG A 1 90 ? 28.085 18.928 -36.428 1.00 83.94 90 ARG A N 1
ATOM 588 C CA . ARG A 1 90 ? 26.785 19.606 -36.360 1.00 83.94 90 ARG A CA 1
ATOM 589 C C . ARG A 1 90 ? 25.657 18.585 -36.395 1.00 83.94 90 ARG A C 1
ATOM 591 O O . ARG A 1 90 ? 25.425 17.964 -37.429 1.00 83.94 90 ARG A O 1
ATOM 598 N N . ILE A 1 91 ? 24.937 18.444 -35.287 1.00 81.25 91 ILE A N 1
ATOM 599 C CA . ILE A 1 91 ? 23.824 17.500 -35.140 1.00 81.25 91 ILE A CA 1
ATOM 600 C C . ILE A 1 91 ? 22.530 18.291 -34.952 1.00 81.25 91 ILE A C 1
ATOM 602 O O . ILE A 1 91 ? 22.445 19.170 -34.102 1.00 81.25 91 ILE A O 1
ATOM 606 N N . ARG A 1 92 ? 21.498 17.999 -35.748 1.00 79.94 92 ARG A N 1
ATOM 607 C CA . ARG A 1 92 ? 20.153 18.563 -35.546 1.00 79.94 92 ARG A CA 1
ATOM 608 C C . ARG A 1 92 ? 19.338 17.609 -34.686 1.00 79.94 92 ARG A C 1
ATOM 610 O O . ARG A 1 92 ? 19.362 16.408 -34.932 1.00 79.94 92 ARG A O 1
ATOM 617 N N . GLY A 1 93 ? 18.581 18.136 -33.729 1.00 73.81 93 GLY A N 1
ATOM 618 C CA . GLY A 1 93 ? 17.758 17.292 -32.865 1.00 73.81 93 GLY A CA 1
ATOM 619 C C . GLY A 1 93 ? 16.689 18.079 -32.131 1.00 73.81 93 GLY A C 1
ATOM 620 O O . GLY A 1 93 ? 15.529 18.079 -32.543 1.00 73.81 93 GLY A O 1
ATOM 621 N N . ILE A 1 94 ? 17.089 18.747 -31.051 1.00 79.88 94 ILE A N 1
ATOM 622 C CA . ILE A 1 94 ? 16.178 19.409 -30.116 1.00 79.88 94 ILE A CA 1
ATOM 623 C C . ILE A 1 94 ? 15.458 20.559 -30.832 1.00 79.88 94 ILE A C 1
ATOM 625 O O . ILE A 1 94 ? 16.091 21.481 -31.336 1.00 79.88 94 ILE A O 1
ATOM 629 N N . THR A 1 95 ? 14.127 20.487 -30.910 1.00 82.75 95 THR A N 1
ATOM 630 C CA . THR A 1 95 ? 13.298 21.578 -31.450 1.00 82.75 95 THR A CA 1
ATOM 631 C C . THR A 1 95 ? 13.382 22.803 -30.543 1.00 82.75 95 THR A C 1
ATOM 633 O O . THR A 1 95 ? 13.191 22.658 -29.342 1.00 82.75 95 THR A O 1
ATOM 636 N N . GLU A 1 96 ? 13.590 23.986 -31.100 1.00 83.12 96 GLU A N 1
ATOM 637 C CA . GLU A 1 96 ? 13.519 25.266 -30.398 1.00 83.12 96 GLU A CA 1
ATOM 638 C C . GLU A 1 96 ? 12.306 26.065 -30.868 1.00 83.12 96 GLU A C 1
ATOM 640 O O . GLU A 1 96 ? 11.845 25.911 -32.003 1.00 83.12 96 GLU A O 1
ATOM 645 N N . ILE A 1 97 ? 11.781 26.901 -29.973 1.00 82.50 97 ILE A N 1
ATOM 646 C CA . ILE A 1 97 ? 10.693 27.834 -30.265 1.00 82.50 97 ILE A CA 1
ATOM 647 C C . ILE A 1 97 ? 11.286 29.232 -30.340 1.00 82.50 97 ILE A C 1
ATOM 649 O O . ILE A 1 97 ? 12.018 29.665 -29.454 1.00 82.50 97 ILE A O 1
ATOM 653 N N . GLY A 1 98 ? 10.897 29.982 -31.358 1.00 81.75 98 GLY A N 1
ATOM 654 C CA . GLY A 1 98 ? 11.234 31.393 -31.435 1.00 81.75 98 GLY A CA 1
ATOM 655 C C . GLY A 1 98 ? 10.364 32.117 -32.438 1.00 81.75 98 GLY A C 1
ATOM 656 O O . GLY A 1 98 ? 9.423 31.556 -33.000 1.00 81.75 98 GLY A O 1
ATOM 657 N N . ARG A 1 99 ? 10.643 33.404 -32.608 1.00 83.31 99 ARG A N 1
ATOM 658 C CA . ARG A 1 99 ? 9.884 34.254 -33.517 1.00 83.31 99 ARG A CA 1
ATOM 659 C C . ARG A 1 99 ? 10.602 34.370 -34.842 1.00 83.31 99 ARG A C 1
ATOM 661 O O . ARG A 1 99 ? 11.807 34.597 -34.879 1.00 83.31 99 ARG A O 1
ATOM 668 N N . ASP A 1 100 ? 9.824 34.258 -35.904 1.00 77.12 100 ASP A N 1
ATOM 669 C CA . ASP A 1 100 ? 10.258 34.693 -37.217 1.00 77.12 100 ASP A CA 1
ATOM 670 C C . ASP A 1 100 ? 10.490 36.215 -37.203 1.00 77.12 100 ASP A C 1
ATOM 672 O O . ASP A 1 100 ? 9.640 36.971 -36.724 1.00 77.12 100 ASP A O 1
ATOM 676 N N . GLY A 1 101 ? 11.651 36.653 -37.691 1.00 74.69 101 GLY A N 1
ATOM 677 C CA . GLY A 1 101 ? 12.070 38.056 -37.668 1.00 74.69 101 GLY A CA 1
ATOM 678 C C . GLY A 1 101 ? 11.237 38.954 -38.584 1.00 74.69 101 GLY A C 1
ATOM 679 O O . GLY A 1 101 ? 11.134 40.149 -38.324 1.00 74.69 101 GLY A O 1
ATOM 680 N N . GLU A 1 102 ? 10.601 38.384 -39.612 1.00 77.56 102 GLU A N 1
ATOM 681 C CA . GLU A 1 102 ? 9.781 39.135 -40.567 1.00 77.56 102 GLU A CA 1
ATOM 682 C C . GLU A 1 102 ? 8.301 39.142 -40.176 1.00 77.56 102 GLU A C 1
ATOM 684 O O . GLU A 1 102 ? 7.666 40.195 -40.140 1.00 77.56 102 GLU A O 1
ATOM 689 N N . THR A 1 103 ? 7.732 37.982 -39.837 1.00 79.50 103 THR A N 1
ATOM 690 C CA . THR A 1 103 ? 6.295 37.885 -39.529 1.00 79.50 103 THR A CA 1
ATOM 691 C C . THR A 1 103 ? 5.964 38.015 -38.041 1.00 79.50 103 THR A C 1
ATOM 693 O O . THR A 1 103 ? 4.784 38.058 -37.686 1.00 79.50 103 THR A O 1
ATOM 696 N N . SER A 1 104 ? 6.968 38.052 -37.149 1.00 77.06 104 SER A N 1
ATOM 697 C CA . SER A 1 104 ? 6.818 38.013 -35.677 1.00 77.06 104 SER A CA 1
ATOM 698 C C . SER A 1 104 ? 6.011 36.817 -35.143 1.00 77.06 104 SER A C 1
ATOM 700 O O . SER A 1 104 ? 5.675 36.760 -33.949 1.00 77.06 104 SER A O 1
ATOM 702 N N . ARG A 1 105 ? 5.702 35.842 -36.009 1.00 82.00 105 ARG A N 1
ATOM 703 C CA . ARG A 1 105 ? 4.963 34.629 -35.668 1.00 82.00 105 ARG A CA 1
ATOM 704 C C . ARG A 1 105 ? 5.871 33.684 -34.904 1.00 82.00 105 ARG A C 1
ATOM 706 O O . ARG A 1 105 ? 7.046 33.530 -35.224 1.00 82.00 105 ARG A O 1
ATOM 713 N N . ILE A 1 106 ? 5.303 33.053 -33.884 1.00 83.75 106 ILE A N 1
ATOM 714 C CA . ILE A 1 106 ? 5.988 32.002 -33.138 1.00 83.75 106 ILE A CA 1
ATOM 715 C C . ILE A 1 106 ? 6.011 30.751 -34.017 1.00 83.75 106 ILE A C 1
ATOM 717 O O . ILE A 1 106 ? 4.965 30.301 -34.484 1.00 83.75 106 ILE A O 1
ATOM 721 N N . GLY A 1 107 ? 7.204 30.211 -34.240 1.00 82.75 107 GLY A N 1
ATOM 722 C CA . GLY A 1 107 ? 7.440 28.988 -34.991 1.00 82.75 107 GLY A CA 1
ATOM 723 C C . GLY A 1 107 ? 8.420 28.077 -34.261 1.00 82.75 107 GLY A C 1
ATOM 724 O O . GLY A 1 107 ? 9.146 28.502 -33.361 1.00 82.75 107 GLY A O 1
ATOM 725 N N . SER A 1 108 ? 8.431 26.807 -34.654 1.00 83.00 108 SER A N 1
ATOM 726 C CA . SER A 1 108 ? 9.373 25.814 -34.145 1.00 83.00 108 SER A CA 1
ATOM 727 C C . SER A 1 108 ? 10.374 25.426 -35.228 1.00 83.00 108 SER A C 1
ATOM 729 O O . SER A 1 108 ? 9.963 25.147 -36.356 1.00 83.00 108 SER A O 1
ATOM 731 N N . TRP A 1 109 ? 11.662 25.333 -34.901 1.00 82.75 109 TRP A N 1
ATOM 732 C CA . TRP A 1 109 ? 12.684 24.815 -35.820 1.00 82.75 109 TRP A CA 1
ATOM 733 C C . TRP A 1 109 ? 13.669 23.896 -35.096 1.00 82.75 109 TRP A C 1
ATOM 735 O O . TRP A 1 109 ? 13.737 23.880 -33.874 1.00 82.75 109 TRP A O 1
ATOM 745 N N . LYS A 1 110 ? 14.445 23.109 -35.848 1.00 82.88 110 LYS A N 1
ATOM 746 C CA . LYS A 1 110 ? 15.512 22.251 -35.304 1.00 82.88 110 LYS A CA 1
ATOM 747 C C . LYS A 1 110 ? 16.881 22.852 -35.648 1.00 82.88 110 LYS A C 1
ATOM 749 O O . LYS A 1 110 ? 17.368 22.610 -36.766 1.00 82.88 110 LYS A O 1
ATOM 754 N N . PRO A 1 111 ? 17.481 23.679 -34.765 1.00 81.69 111 PRO A N 1
ATOM 755 C CA . PRO A 1 111 ? 18.797 24.249 -35.019 1.00 81.69 111 PRO A CA 1
ATOM 756 C C . PRO A 1 111 ? 19.880 23.157 -35.037 1.00 81.69 111 PRO A C 1
ATOM 758 O O . PRO A 1 111 ? 19.708 22.094 -34.432 1.00 81.69 111 PRO A O 1
ATOM 761 N N . PRO A 1 112 ? 20.990 23.381 -35.757 1.00 84.75 112 PRO A N 1
ATOM 762 C CA . PRO A 1 112 ? 22.171 22.542 -35.629 1.00 84.75 112 PRO A CA 1
ATOM 763 C C . PRO A 1 112 ? 22.886 22.847 -34.305 1.00 84.75 112 PRO A C 1
ATOM 765 O O . PRO A 1 112 ? 23.232 23.994 -34.040 1.00 84.75 112 PRO A O 1
ATOM 768 N N . PHE A 1 113 ? 23.130 21.816 -33.501 1.00 84.62 113 PHE A N 1
ATOM 769 C CA . PHE A 1 113 ? 23.965 21.871 -32.305 1.00 84.62 113 PHE A CA 1
ATOM 770 C C . PHE A 1 113 ? 25.395 21.484 -32.666 1.00 84.62 113 PHE A C 1
ATOM 772 O O . PHE A 1 113 ? 25.607 20.522 -33.407 1.00 84.62 113 PHE A O 1
ATOM 779 N N . GLU A 1 114 ? 26.373 22.220 -32.148 1.00 88.06 114 GLU A N 1
ATOM 780 C CA . GLU A 1 114 ? 27.787 21.875 -32.284 1.00 88.06 114 GLU A CA 1
ATOM 781 C C . GLU A 1 114 ? 28.171 20.919 -31.152 1.00 88.06 114 GLU A C 1
ATOM 783 O O . GLU A 1 114 ? 28.154 21.283 -29.979 1.00 88.06 114 GLU A O 1
ATOM 788 N N . VAL A 1 115 ? 28.460 19.669 -31.512 1.00 85.25 115 VAL A N 1
ATOM 789 C CA . VAL A 1 115 ? 28.792 18.591 -30.578 1.00 85.25 115 VAL A CA 1
ATOM 790 C C . VAL A 1 115 ? 30.231 18.178 -30.821 1.00 85.25 115 VAL A C 1
ATOM 792 O O . VAL A 1 115 ? 30.611 17.855 -31.943 1.00 85.25 115 VAL A O 1
ATOM 795 N N . GLN A 1 116 ? 31.052 18.180 -29.779 1.00 87.81 116 GLN A N 1
ATOM 796 C CA . GLN A 1 116 ? 32.430 17.714 -29.880 1.00 87.81 116 GLN A CA 1
ATOM 797 C C . GLN A 1 116 ? 32.462 16.239 -30.326 1.00 87.81 116 GLN A C 1
ATOM 799 O O . GLN A 1 116 ? 31.720 15.414 -29.787 1.00 87.81 116 GLN A O 1
ATOM 804 N N . ARG A 1 117 ? 33.307 15.899 -31.313 1.00 81.88 117 ARG A N 1
ATOM 805 C CA . ARG A 1 117 ? 33.442 14.517 -31.809 1.00 81.88 117 ARG A CA 1
ATOM 806 C C . ARG A 1 117 ? 33.751 13.561 -30.647 1.00 81.88 117 ARG A C 1
ATOM 808 O O . ARG A 1 117 ? 34.645 13.838 -29.850 1.00 81.88 117 ARG A O 1
ATOM 815 N N . GLY A 1 118 ? 33.023 12.448 -30.568 1.00 83.25 118 GLY A N 1
ATOM 816 C CA . GLY A 1 118 ? 33.068 11.480 -29.465 1.00 83.25 118 GLY A CA 1
ATOM 817 C C . GLY A 1 118 ? 31.940 11.631 -28.433 1.00 83.25 118 GLY A C 1
ATOM 818 O O . GLY A 1 118 ? 31.721 10.712 -27.647 1.00 83.25 118 GLY A O 1
ATOM 819 N N . PHE A 1 119 ? 31.198 12.745 -28.441 1.00 83.62 119 PHE A N 1
ATOM 820 C CA . PHE A 1 119 ? 30.061 12.991 -27.541 1.00 83.62 119 PHE A CA 1
ATOM 821 C C . PHE A 1 119 ? 28.694 12.857 -28.228 1.00 83.62 119 PHE A C 1
ATOM 823 O O . PHE A 1 119 ? 27.666 13.250 -27.673 1.00 83.62 119 PHE A O 1
ATOM 830 N N . GLU A 1 120 ? 28.641 12.287 -29.433 1.00 85.56 120 GLU A N 1
ATOM 831 C CA . GLU A 1 120 ? 27.403 12.140 -30.202 1.00 85.56 120 GLU A CA 1
ATOM 832 C C . GLU A 1 120 ? 26.380 11.253 -29.473 1.00 85.56 120 GLU A C 1
ATOM 834 O O . GLU A 1 120 ? 25.182 11.542 -29.498 1.00 85.56 120 GLU A O 1
ATOM 839 N N . ALA A 1 121 ? 26.846 10.211 -28.775 1.00 80.69 121 ALA A N 1
ATOM 840 C CA . ALA A 1 121 ? 26.002 9.346 -27.950 1.00 80.69 121 ALA A CA 1
ATOM 841 C C . ALA A 1 121 ? 25.382 10.110 -26.767 1.00 80.69 121 ALA A C 1
ATOM 843 O O . ALA A 1 121 ? 24.171 10.054 -26.573 1.00 80.69 121 ALA A O 1
ATOM 844 N N . SER A 1 122 ? 26.177 10.908 -26.047 1.00 83.12 122 SER A N 1
ATOM 845 C CA . SER A 1 122 ? 25.679 11.748 -24.951 1.00 83.12 122 SER A CA 1
ATOM 846 C C . SER A 1 122 ? 24.687 12.805 -25.440 1.00 83.12 122 SER A C 1
ATOM 848 O O . SER A 1 122 ? 23.675 13.050 -24.789 1.00 83.12 122 SER A O 1
ATOM 850 N N . PHE A 1 123 ? 24.918 13.410 -26.612 1.00 84.38 123 PHE A N 1
ATOM 851 C CA . PHE A 1 123 ? 23.939 14.323 -27.206 1.00 84.38 123 PHE A CA 1
ATOM 852 C C . PHE A 1 123 ? 22.636 13.601 -27.572 1.00 84.38 123 PHE A C 1
ATOM 854 O O . PHE A 1 123 ? 21.556 14.148 -27.358 1.00 84.38 123 PHE A O 1
ATOM 861 N N . LYS A 1 124 ? 22.714 12.366 -28.084 1.00 81.19 124 LYS A N 1
ATOM 862 C CA . LYS A 1 124 ? 21.533 11.543 -28.372 1.00 81.19 124 LYS A CA 1
ATOM 863 C C . LYS A 1 124 ? 20.726 11.240 -27.105 1.00 81.19 124 LYS A C 1
ATOM 865 O O . LYS A 1 124 ? 19.506 11.365 -27.150 1.00 81.19 124 LYS A O 1
ATOM 870 N N . GLU A 1 125 ? 21.382 10.929 -25.987 1.00 79.81 125 GLU A N 1
ATOM 871 C CA . GLU A 1 125 ? 20.724 10.751 -24.682 1.00 79.81 125 GLU A CA 1
ATOM 872 C C . GLU A 1 125 ? 20.036 12.042 -24.209 1.00 79.81 125 GLU A C 1
ATOM 874 O O . GLU A 1 125 ? 18.872 12.024 -23.809 1.00 79.81 125 GLU A O 1
ATOM 879 N N . ILE A 1 126 ? 20.717 13.193 -24.308 1.00 82.50 126 ILE A N 1
ATOM 880 C CA . ILE A 1 126 ? 20.131 14.503 -23.971 1.00 82.50 126 ILE A CA 1
ATOM 881 C C . ILE A 1 126 ? 18.912 14.788 -24.854 1.00 82.50 126 ILE A C 1
ATOM 883 O O . ILE A 1 126 ? 17.882 15.239 -24.357 1.00 82.50 126 ILE A O 1
ATOM 887 N N . PHE A 1 127 ? 19.017 14.514 -26.154 1.00 80.19 127 PHE A N 1
ATOM 888 C CA . PHE A 1 127 ? 17.936 14.701 -27.114 1.00 80.19 127 PHE A CA 1
ATOM 889 C C . PHE A 1 127 ? 16.723 13.822 -26.788 1.00 80.19 127 PHE A C 1
ATOM 891 O O . PHE A 1 127 ? 15.615 14.345 -26.681 1.00 80.19 127 PHE A O 1
ATOM 898 N N . GLN A 1 128 ? 16.929 12.525 -26.551 1.00 75.31 128 GLN A N 1
ATOM 899 C CA . GLN A 1 128 ? 15.865 11.596 -26.159 1.00 75.31 128 GLN A CA 1
ATOM 900 C C . GLN A 1 128 ? 15.200 12.022 -24.848 1.00 75.31 128 GLN A C 1
ATOM 902 O O . GLN A 1 128 ? 13.972 12.033 -24.750 1.00 75.31 128 GLN A O 1
ATOM 907 N N . ARG A 1 129 ? 15.989 12.465 -23.863 1.00 76.12 129 ARG A N 1
ATOM 908 C CA . ARG A 1 129 ? 15.468 13.021 -22.611 1.00 76.12 129 ARG A CA 1
ATOM 909 C C . ARG A 1 129 ? 14.649 14.293 -22.846 1.00 76.12 129 ARG A C 1
ATOM 911 O O . ARG A 1 129 ? 13.595 14.457 -22.238 1.00 76.12 129 ARG A O 1
ATOM 918 N N . ALA A 1 130 ? 15.110 15.194 -23.710 1.00 76.62 130 ALA A N 1
ATOM 919 C CA . ALA A 1 130 ? 14.408 16.437 -24.020 1.00 76.62 130 ALA A CA 1
ATOM 920 C C . ALA A 1 130 ? 13.079 16.192 -24.756 1.00 76.62 130 ALA A C 1
ATOM 922 O O . ALA A 1 130 ? 12.087 16.848 -24.442 1.00 76.62 130 ALA A O 1
ATOM 923 N N . GLU A 1 131 ? 13.029 15.243 -25.696 1.00 73.62 131 GLU A N 1
ATOM 924 C CA . GLU A 1 131 ? 11.773 14.829 -26.341 1.00 73.62 131 GLU A CA 1
ATOM 925 C C . GLU A 1 131 ? 10.818 14.173 -25.336 1.00 73.62 131 GLU A C 1
ATOM 927 O O . GLU A 1 131 ? 9.653 14.560 -25.259 1.00 73.62 131 GLU A O 1
ATOM 932 N N . SER A 1 132 ? 11.341 13.296 -24.478 1.00 69.31 132 SER A N 1
ATOM 933 C CA . SER A 1 132 ? 10.593 12.637 -23.398 1.00 69.31 132 SER A CA 1
ATOM 934 C C . SER A 1 132 ? 9.951 13.622 -22.411 1.00 69.31 132 SER A C 1
ATOM 936 O O . SER A 1 132 ? 8.860 13.378 -21.908 1.00 69.31 132 SER A O 1
ATOM 938 N N . VAL A 1 133 ? 10.593 14.763 -22.132 1.00 71.75 133 VAL A N 1
ATOM 939 C CA . VAL A 1 133 ? 10.015 15.829 -21.287 1.00 71.75 133 VAL A CA 1
ATOM 940 C C . VAL A 1 133 ? 8.870 16.559 -21.994 1.00 71.75 133 VAL A C 1
ATOM 942 O O . VAL A 1 133 ? 7.915 16.982 -21.345 1.00 71.75 133 VAL A O 1
ATOM 945 N N . ARG A 1 134 ? 8.953 16.727 -23.318 1.00 72.44 134 ARG A N 1
ATOM 946 C CA . ARG A 1 134 ? 7.937 17.442 -24.109 1.00 72.44 134 ARG A CA 1
ATOM 947 C C . ARG A 1 134 ? 6.689 16.607 -24.336 1.00 72.44 134 ARG A C 1
ATOM 949 O O . ARG A 1 134 ? 5.600 17.170 -24.404 1.00 72.44 134 ARG A O 1
ATOM 956 N N . VAL A 1 135 ? 6.850 15.289 -24.422 1.00 70.69 135 VAL A N 1
ATOM 957 C CA . VAL A 1 135 ? 5.744 14.336 -24.506 1.00 70.69 135 VAL A CA 1
ATOM 958 C C . VAL A 1 135 ? 5.923 13.280 -23.409 1.00 70.69 135 VAL A C 1
ATOM 960 O O . VAL A 1 135 ? 6.417 12.187 -23.675 1.00 70.69 135 VAL A O 1
ATOM 963 N N . PRO A 1 136 ? 5.518 13.576 -22.156 1.00 68.44 136 PRO A N 1
ATOM 964 C CA . PRO A 1 136 ? 5.734 12.676 -21.017 1.00 68.44 136 PRO A CA 1
ATOM 965 C C . PRO A 1 136 ? 5.144 11.273 -21.193 1.00 68.44 136 PRO A C 1
ATOM 967 O O . PRO A 1 136 ? 5.632 10.322 -20.583 1.00 68.44 136 PRO A O 1
ATOM 970 N N . MET A 1 137 ? 4.109 11.144 -22.030 1.00 70.56 137 MET A N 1
ATOM 971 C CA . MET A 1 137 ? 3.488 9.863 -22.372 1.00 70.56 137 MET A CA 1
ATOM 972 C C . MET A 1 137 ? 4.406 8.968 -23.211 1.00 70.56 137 MET A C 1
ATOM 974 O O . MET A 1 137 ? 4.426 7.763 -22.983 1.00 70.56 137 MET A O 1
ATOM 978 N N . ASP A 1 138 ? 5.216 9.543 -24.104 1.00 69.50 138 ASP A N 1
ATOM 979 C CA . ASP A 1 138 ? 6.179 8.796 -24.930 1.00 69.50 138 ASP A CA 1
ATOM 980 C C . ASP A 1 138 ? 7.368 8.298 -24.096 1.00 69.50 138 ASP A C 1
ATOM 982 O O . ASP A 1 138 ? 8.077 7.373 -24.483 1.00 69.50 138 ASP A O 1
ATOM 986 N N . ALA A 1 139 ? 7.568 8.896 -22.920 1.00 70.56 139 ALA A N 1
ATOM 987 C CA . ALA A 1 139 ? 8.601 8.514 -21.972 1.00 70.56 139 ALA A CA 1
ATOM 988 C C . ALA A 1 139 ? 8.171 7.381 -21.029 1.00 70.56 139 ALA A C 1
ATOM 990 O O . ALA A 1 139 ? 8.990 6.944 -20.212 1.00 70.56 139 ALA A O 1
ATOM 991 N N . VAL A 1 140 ? 6.891 6.980 -21.027 1.00 79.31 140 VAL A N 1
ATOM 992 C CA . VAL A 1 140 ? 6.381 5.938 -20.124 1.00 79.31 140 VAL A CA 1
ATOM 993 C C . VAL A 1 140 ? 7.070 4.618 -20.475 1.00 79.31 140 VAL A C 1
ATOM 995 O O . VAL A 1 140 ? 6.944 4.152 -21.607 1.00 79.31 140 VAL A O 1
ATOM 998 N N . PRO A 1 141 ? 7.807 4.007 -19.534 1.00 82.06 141 PRO A N 1
ATOM 999 C CA . PRO A 1 141 ? 8.563 2.807 -19.830 1.00 82.06 141 PRO A CA 1
ATOM 1000 C C . PRO A 1 141 ? 7.574 1.655 -19.985 1.00 82.06 141 PRO A C 1
ATOM 1002 O O . PRO A 1 141 ? 6.797 1.356 -19.075 1.00 82.06 141 PRO A O 1
ATOM 1005 N N . VAL A 1 142 ? 7.592 1.013 -21.148 1.00 86.69 142 VAL A N 1
ATOM 1006 C CA . VAL A 1 142 ? 6.706 -0.102 -21.479 1.00 86.69 142 VAL A CA 1
ATOM 1007 C C . VAL A 1 142 ? 7.515 -1.286 -22.006 1.00 86.69 142 VAL A C 1
ATOM 1009 O O . VAL A 1 142 ? 8.558 -1.097 -22.638 1.00 86.69 142 VAL A O 1
ATOM 1012 N N . PRO A 1 143 ? 7.045 -2.527 -21.796 1.00 92.75 143 PRO A N 1
ATOM 1013 C CA . PRO A 1 143 ? 7.650 -3.693 -22.422 1.00 92.75 143 PRO A CA 1
ATOM 1014 C C . PRO A 1 143 ? 7.702 -3.553 -23.941 1.00 92.75 143 PRO A C 1
ATOM 1016 O O . PRO A 1 143 ? 6.736 -3.143 -24.581 1.00 92.75 143 PRO A O 1
ATOM 1019 N N . THR A 1 144 ? 8.820 -3.967 -24.519 1.00 92.56 144 THR A N 1
ATOM 1020 C CA . THR A 1 144 ? 9.033 -4.004 -25.973 1.00 92.56 144 THR A CA 1
ATOM 1021 C C . THR A 1 144 ? 8.820 -5.403 -26.537 1.00 92.56 144 THR A C 1
ATOM 1023 O O . THR A 1 144 ? 8.529 -5.565 -27.720 1.00 92.56 144 THR A O 1
ATOM 1026 N N . LYS A 1 145 ? 8.967 -6.428 -25.693 1.00 93.25 145 LYS A N 1
ATOM 1027 C CA . LYS A 1 145 ? 8.795 -7.839 -26.041 1.00 93.25 145 LYS A CA 1
ATOM 1028 C C . LYS A 1 145 ? 8.520 -8.665 -24.787 1.00 93.25 145 LYS A C 1
ATOM 1030 O O . LYS A 1 145 ? 8.641 -8.184 -23.668 1.00 93.25 145 LYS A O 1
ATOM 1035 N N . SER A 1 146 ? 8.180 -9.931 -24.979 1.00 95.81 146 SER A N 1
ATOM 1036 C CA . SER A 1 146 ? 8.086 -10.910 -23.897 1.00 95.81 146 SER A CA 1
ATOM 1037 C C . SER A 1 146 ? 9.384 -11.721 -23.835 1.00 95.81 146 SER A C 1
ATOM 1039 O O . SER A 1 146 ? 9.766 -12.310 -24.848 1.00 95.81 146 SER A O 1
ATOM 1041 N N . THR A 1 147 ? 10.074 -11.747 -22.688 1.00 96.50 147 THR A N 1
ATOM 1042 C CA . THR A 1 147 ? 11.306 -12.542 -22.492 1.00 96.50 147 THR A CA 1
ATOM 1043 C C . THR A 1 147 ? 11.173 -13.530 -21.330 1.00 96.50 147 THR A C 1
ATOM 1045 O O . THR A 1 147 ? 10.471 -13.242 -20.365 1.00 96.50 147 THR A O 1
ATOM 1048 N N . PRO A 1 148 ? 11.804 -14.719 -21.391 1.00 95.69 148 PRO A N 1
ATOM 1049 C CA . PRO A 1 148 ? 11.777 -15.671 -20.280 1.00 95.69 148 PRO A CA 1
ATOM 1050 C C . PRO A 1 148 ? 12.364 -15.073 -18.995 1.00 95.69 148 PRO A C 1
ATOM 1052 O O . PRO A 1 148 ? 13.401 -14.416 -19.043 1.00 95.69 148 PRO A O 1
ATOM 1055 N N . TYR A 1 149 ? 11.724 -15.336 -17.855 1.00 93.19 149 TYR A N 1
ATOM 1056 C CA . TYR A 1 149 ? 12.094 -14.764 -16.553 1.00 93.19 149 TYR A CA 1
ATOM 1057 C C . TYR A 1 149 ? 12.811 -15.734 -15.599 1.00 93.19 149 TYR A C 1
ATOM 1059 O O . TYR A 1 149 ? 13.185 -15.319 -14.509 1.00 93.19 149 TYR A O 1
ATOM 1067 N N . GLY A 1 150 ? 13.014 -16.998 -15.991 1.00 93.75 150 GLY A N 1
ATOM 1068 C CA . GLY A 1 150 ? 13.546 -18.028 -15.090 1.00 93.75 150 GLY A CA 1
ATOM 1069 C C . GLY A 1 150 ? 12.481 -18.503 -14.100 1.00 93.75 150 GLY A C 1
ATOM 1070 O O . GLY A 1 150 ? 11.376 -18.859 -14.520 1.00 93.75 150 GLY A O 1
ATOM 1071 N N . THR A 1 151 ? 12.805 -18.509 -12.808 1.00 96.62 151 THR A N 1
ATOM 1072 C CA . THR A 1 151 ? 11.840 -18.776 -11.725 1.00 96.62 151 THR A CA 1
ATOM 1073 C C . THR A 1 151 ? 11.210 -17.484 -11.196 1.00 96.62 151 THR A C 1
ATOM 1075 O O . THR A 1 151 ? 11.714 -16.383 -11.432 1.00 96.62 151 THR A O 1
ATOM 1078 N N . ILE A 1 152 ? 10.093 -17.594 -10.468 1.00 97.56 152 ILE A N 1
ATOM 1079 C CA . ILE A 1 152 ? 9.511 -16.426 -9.790 1.00 97.56 152 ILE A CA 1
ATOM 1080 C C . ILE A 1 152 ? 10.461 -15.869 -8.723 1.00 97.56 152 ILE A C 1
ATOM 1082 O O . ILE A 1 152 ? 10.559 -14.654 -8.598 1.00 97.56 152 ILE A O 1
ATOM 1086 N N . ASP A 1 153 ? 11.213 -16.714 -8.015 1.00 98.19 153 ASP A N 1
ATOM 1087 C CA . ASP A 1 153 ? 12.170 -16.270 -6.996 1.00 98.19 153 ASP A CA 1
ATOM 1088 C C . ASP A 1 153 ? 13.298 -15.430 -7.606 1.00 98.19 153 ASP A C 1
ATOM 1090 O O . ASP A 1 153 ? 13.621 -14.356 -7.102 1.00 98.19 153 ASP A O 1
ATOM 1094 N N . GLU A 1 154 ? 13.840 -15.859 -8.750 1.00 97.50 154 GLU A N 1
ATOM 1095 C CA . GLU A 1 154 ? 14.866 -15.109 -9.482 1.00 97.50 154 GLU A CA 1
ATOM 1096 C C . GLU A 1 154 ? 14.339 -13.764 -9.996 1.00 97.50 154 GLU A C 1
ATOM 1098 O O . GLU A 1 154 ? 15.016 -12.736 -9.874 1.00 97.50 154 GLU A O 1
ATOM 1103 N N . LEU A 1 155 ? 13.127 -13.756 -10.564 1.00 98.19 155 LEU A N 1
ATOM 1104 C CA . LEU A 1 155 ? 12.473 -12.535 -11.033 1.00 98.19 155 LEU A CA 1
ATOM 1105 C C . LEU A 1 155 ? 12.205 -11.572 -9.870 1.00 98.19 155 LEU A C 1
ATOM 1107 O O . LEU A 1 155 ? 12.500 -10.378 -9.975 1.00 98.19 155 LEU A O 1
ATOM 1111 N N . PHE A 1 156 ? 11.676 -12.094 -8.764 1.00 98.50 156 PHE A N 1
ATOM 1112 C CA . PHE A 1 156 ? 11.355 -11.335 -7.563 1.00 98.50 156 PHE A CA 1
ATOM 1113 C C . PHE A 1 156 ? 12.607 -10.703 -6.953 1.00 98.50 156 PHE A C 1
ATOM 1115 O O . PHE A 1 156 ? 12.622 -9.498 -6.709 1.00 98.50 156 PHE A O 1
ATOM 1122 N N . ASP A 1 157 ? 13.678 -11.474 -6.761 1.00 97.81 157 ASP A N 1
ATOM 1123 C CA . ASP A 1 157 ? 14.927 -10.971 -6.185 1.00 97.81 157 ASP A CA 1
ATOM 1124 C C . ASP A 1 157 ? 15.574 -9.900 -7.069 1.00 97.81 157 ASP A C 1
ATOM 1126 O O . ASP A 1 157 ? 16.112 -8.910 -6.566 1.00 97.81 157 ASP A O 1
ATOM 1130 N N . ARG A 1 158 ? 15.516 -10.056 -8.397 1.00 96.88 158 ARG A N 1
ATOM 1131 C CA . ARG A 1 158 ? 16.009 -9.028 -9.327 1.00 96.88 158 ARG A CA 1
ATOM 1132 C C . ARG A 1 158 ? 15.177 -7.754 -9.248 1.00 96.88 158 ARG A C 1
ATOM 1134 O O . ARG A 1 158 ? 15.755 -6.669 -9.203 1.00 96.88 158 ARG A O 1
ATOM 1141 N N . LEU A 1 159 ? 13.852 -7.875 -9.185 1.00 97.62 159 LEU A N 1
ATOM 1142 C CA . LEU A 1 159 ? 12.944 -6.742 -9.015 1.00 97.62 159 LEU A CA 1
ATOM 1143 C C . LEU A 1 159 ? 13.155 -6.027 -7.679 1.00 97.62 159 LEU A C 1
ATOM 1145 O O . LEU A 1 159 ? 13.249 -4.802 -7.639 1.00 97.62 159 LEU A O 1
ATOM 1149 N N . GLN A 1 160 ? 13.287 -6.778 -6.592 1.00 97.25 160 GLN A N 1
ATOM 1150 C CA . GLN A 1 160 ? 13.536 -6.232 -5.266 1.00 97.25 160 GLN A CA 1
ATOM 1151 C C . GLN A 1 160 ? 14.862 -5.465 -5.217 1.00 97.25 160 GLN A C 1
ATOM 1153 O O . GLN A 1 160 ? 14.875 -4.321 -4.764 1.00 97.25 160 GLN A O 1
ATOM 1158 N N . LYS A 1 161 ? 15.956 -6.043 -5.733 1.00 94.94 161 LYS A N 1
ATOM 1159 C CA . LYS A 1 161 ? 17.270 -5.379 -5.795 1.00 94.94 161 LYS A CA 1
ATOM 1160 C C . LYS A 1 161 ? 17.229 -4.120 -6.659 1.00 94.94 161 LYS A C 1
ATOM 1162 O O . LYS A 1 161 ? 17.799 -3.101 -6.279 1.00 94.94 161 LYS A O 1
ATOM 1167 N N . ALA A 1 162 ? 16.520 -4.177 -7.785 1.00 93.81 162 ALA A N 1
ATOM 1168 C CA . ALA A 1 162 ? 16.324 -3.047 -8.686 1.00 93.81 162 ALA A CA 1
ATOM 1169 C C . ALA A 1 162 ? 15.602 -1.868 -8.014 1.00 93.81 162 ALA A C 1
ATOM 1171 O O . ALA A 1 162 ? 16.019 -0.718 -8.168 1.00 93.81 162 ALA A O 1
ATOM 1172 N N . ILE A 1 163 ? 14.533 -2.153 -7.263 1.00 94.44 163 ILE A N 1
ATOM 1173 C CA . ILE A 1 163 ? 13.780 -1.151 -6.497 1.00 94.44 163 ILE A CA 1
ATOM 1174 C C . ILE A 1 163 ? 14.630 -0.614 -5.338 1.00 94.44 163 ILE A C 1
ATOM 1176 O O . ILE A 1 163 ? 14.700 0.599 -5.144 1.00 94.44 163 ILE A O 1
ATOM 1180 N N . ALA A 1 164 ? 15.306 -1.496 -4.595 1.00 92.44 164 ALA A N 1
ATOM 1181 C CA . ALA A 1 164 ? 16.155 -1.119 -3.467 1.00 92.44 164 ALA A CA 1
ATOM 1182 C C . ALA A 1 164 ? 17.284 -0.169 -3.886 1.00 92.44 164 ALA A C 1
ATOM 1184 O O . ALA A 1 164 ? 17.499 0.839 -3.220 1.00 92.44 164 ALA A O 1
ATOM 1185 N N . ALA A 1 165 ? 17.959 -0.460 -5.003 1.00 88.25 165 ALA A N 1
ATOM 1186 C CA . ALA A 1 165 ? 19.068 0.345 -5.507 1.00 88.25 165 ALA A CA 1
ATOM 1187 C C . ALA A 1 165 ? 18.626 1.727 -6.015 1.00 88.25 165 ALA A C 1
ATOM 1189 O O . ALA A 1 165 ? 19.319 2.708 -5.786 1.00 88.25 165 ALA A O 1
ATOM 1190 N N . GLN A 1 166 ? 17.478 1.824 -6.695 1.00 86.38 166 GLN A N 1
ATOM 1191 C CA . GLN A 1 166 ? 17.016 3.097 -7.268 1.00 86.38 166 GLN A CA 1
ATOM 1192 C C . GLN A 1 166 ? 16.384 4.048 -6.250 1.00 86.38 166 GLN A C 1
ATOM 1194 O O . GLN A 1 166 ? 16.361 5.255 -6.487 1.00 86.38 166 GLN A O 1
ATOM 1199 N N . ALA A 1 167 ? 15.842 3.513 -5.155 1.00 88.88 167 ALA A N 1
ATOM 1200 C CA . ALA A 1 167 ? 15.148 4.294 -4.136 1.00 88.88 167 ALA A CA 1
ATOM 1201 C C . ALA A 1 167 ? 15.828 4.272 -2.757 1.00 88.88 167 ALA A C 1
ATOM 1203 O O . ALA A 1 167 ? 15.251 4.774 -1.795 1.00 88.88 167 ALA A O 1
ATOM 1204 N N . SER A 1 168 ? 17.030 3.693 -2.657 1.00 86.88 168 SER A N 1
ATOM 1205 C CA . SER A 1 168 ? 17.827 3.584 -1.423 1.00 86.88 168 SER A CA 1
ATOM 1206 C C . SER A 1 168 ? 17.026 3.030 -0.239 1.00 86.88 168 SER A C 1
ATOM 1208 O O . SER A 1 168 ? 17.064 3.545 0.877 1.00 86.88 168 SER A O 1
ATOM 1210 N N . LEU A 1 169 ? 16.249 1.974 -0.499 1.00 88.75 169 LEU A N 1
ATOM 1211 C CA . LEU A 1 169 ? 15.296 1.415 0.460 1.00 88.75 169 LEU A CA 1
ATOM 1212 C C . LEU A 1 169 ? 15.888 0.295 1.310 1.00 88.75 169 LEU A C 1
ATOM 1214 O O . LEU A 1 169 ? 16.735 -0.478 0.863 1.00 88.75 169 LEU A O 1
ATOM 1218 N N . SER A 1 170 ? 15.334 0.133 2.513 1.00 91.56 170 SER A N 1
ATOM 1219 C CA . SER A 1 170 ? 15.568 -1.059 3.329 1.00 91.56 170 SER A CA 1
ATOM 1220 C C . SER A 1 170 ? 15.089 -2.331 2.619 1.00 91.56 170 SER A C 1
ATOM 1222 O O . SER A 1 170 ? 14.212 -2.300 1.745 1.00 91.56 170 SER A O 1
ATOM 1224 N N . GLU A 1 171 ? 15.625 -3.483 3.026 1.00 92.81 171 GLU A N 1
ATOM 1225 C CA . GLU A 1 171 ? 15.211 -4.779 2.477 1.00 92.81 171 GLU A CA 1
ATOM 1226 C C . GLU A 1 171 ? 13.703 -5.017 2.659 1.00 92.81 171 GLU A C 1
ATOM 1228 O O . GLU A 1 171 ? 13.010 -5.415 1.725 1.00 92.81 171 GLU A O 1
ATOM 1233 N N . ARG A 1 172 ? 13.166 -4.692 3.839 1.00 93.69 172 ARG A N 1
ATOM 1234 C CA . ARG A 1 172 ? 11.734 -4.822 4.137 1.00 93.69 172 ARG A CA 1
ATOM 1235 C C . ARG A 1 172 ? 10.872 -3.986 3.186 1.00 93.69 172 ARG A C 1
ATOM 1237 O O . ARG A 1 172 ? 9.927 -4.513 2.602 1.00 93.69 172 ARG A O 1
ATOM 1244 N N . ALA A 1 173 ? 11.193 -2.701 3.020 1.00 94.38 173 ALA A N 1
ATOM 1245 C CA . ALA A 1 173 ? 10.431 -1.792 2.163 1.00 94.38 173 ALA A CA 1
ATOM 1246 C C . ALA A 1 173 ? 10.488 -2.221 0.689 1.00 94.38 173 ALA A C 1
ATOM 1248 O O . ALA A 1 173 ? 9.458 -2.312 0.024 1.00 94.38 173 ALA A O 1
ATOM 1249 N N . SER A 1 174 ? 11.680 -2.552 0.191 1.00 96.31 174 SER A N 1
ATOM 1250 C CA . SER A 1 174 ? 11.866 -2.994 -1.195 1.00 96.31 174 SER A CA 1
ATOM 1251 C C . SER A 1 174 ? 11.184 -4.334 -1.499 1.00 96.31 174 SER A C 1
ATOM 1253 O O . SER A 1 174 ? 10.597 -4.468 -2.570 1.00 96.31 174 SER A O 1
ATOM 1255 N N . ARG A 1 175 ? 11.169 -5.301 -0.568 1.00 97.56 175 ARG A N 1
ATOM 1256 C CA . ARG A 1 175 ? 10.412 -6.560 -0.727 1.00 97.56 175 ARG A CA 1
ATOM 1257 C C . ARG A 1 175 ? 8.899 -6.335 -0.777 1.00 97.56 175 ARG A C 1
ATOM 1259 O O . ARG A 1 175 ? 8.223 -6.957 -1.597 1.00 97.56 175 ARG A O 1
ATOM 1266 N N . LEU A 1 176 ? 8.356 -5.453 0.067 1.00 97.75 176 LEU A N 1
ATOM 1267 C CA . LEU A 1 176 ? 6.930 -5.095 0.027 1.00 97.75 176 LEU A CA 1
ATOM 1268 C C . LEU A 1 176 ? 6.565 -4.414 -1.298 1.00 97.75 176 LEU A C 1
ATOM 1270 O O . LEU A 1 176 ? 5.564 -4.764 -1.922 1.00 97.75 176 LEU A O 1
ATOM 1274 N N . LEU A 1 177 ? 7.407 -3.492 -1.767 1.00 98.25 177 LEU A N 1
ATOM 1275 C CA . LEU A 1 177 ? 7.209 -2.838 -3.058 1.00 98.25 177 LEU A CA 1
ATOM 1276 C C . LEU A 1 177 ? 7.379 -3.790 -4.244 1.00 98.25 177 LEU A C 1
ATOM 1278 O O . LEU A 1 177 ? 6.696 -3.602 -5.245 1.00 98.25 177 LEU A O 1
ATOM 1282 N N . ALA A 1 178 ? 8.230 -4.814 -4.156 1.00 98.50 178 ALA A N 1
ATOM 1283 C CA . ALA A 1 178 ? 8.343 -5.842 -5.189 1.00 98.50 178 ALA A CA 1
ATOM 1284 C C . ALA A 1 178 ? 7.055 -6.678 -5.300 1.00 98.50 178 ALA A C 1
ATOM 1286 O O . ALA A 1 178 ? 6.531 -6.837 -6.403 1.00 98.50 178 ALA A O 1
ATOM 1287 N N . HIS A 1 179 ? 6.483 -7.118 -4.168 1.00 98.50 179 HIS A N 1
ATOM 1288 C CA . HIS A 1 179 ? 5.166 -7.772 -4.142 1.00 98.50 179 HIS A CA 1
ATOM 1289 C C . HIS A 1 179 ? 4.084 -6.875 -4.745 1.00 98.50 179 HIS A C 1
ATOM 1291 O O . HIS A 1 179 ? 3.319 -7.301 -5.611 1.00 98.50 179 HIS A O 1
ATOM 1297 N N . TRP A 1 180 ? 4.038 -5.612 -4.317 1.00 98.56 180 TRP A N 1
ATOM 1298 C CA . TRP A 1 180 ? 3.068 -4.660 -4.841 1.00 98.56 180 TRP A CA 1
ATOM 1299 C C . TRP A 1 180 ? 3.244 -4.427 -6.343 1.00 98.56 180 TRP A C 1
ATOM 1301 O O . TRP A 1 180 ? 2.271 -4.494 -7.090 1.00 98.56 180 TRP A O 1
ATOM 1311 N N . THR A 1 181 ? 4.481 -4.238 -6.804 1.00 98.38 181 THR A N 1
ATOM 1312 C CA . THR A 1 181 ? 4.800 -4.043 -8.222 1.00 98.38 181 THR A CA 1
ATOM 1313 C C . THR A 1 181 ? 4.310 -5.223 -9.051 1.00 98.38 181 THR A C 1
ATOM 1315 O O . THR A 1 181 ? 3.642 -4.993 -10.056 1.00 98.38 181 THR A O 1
ATOM 1318 N N . LEU A 1 182 ? 4.548 -6.468 -8.617 1.00 98.25 182 LEU A N 1
ATOM 1319 C CA . LEU A 1 182 ? 4.004 -7.659 -9.280 1.00 98.25 182 LEU A CA 1
ATOM 1320 C C . LEU A 1 182 ? 2.476 -7.614 -9.359 1.00 98.25 182 LEU A C 1
ATOM 1322 O O . LEU A 1 182 ? 1.928 -7.832 -10.436 1.00 98.25 182 LEU A O 1
ATOM 1326 N N . SER A 1 183 ? 1.790 -7.240 -8.274 1.00 98.06 183 SER A N 1
ATOM 1327 C CA . SER A 1 183 ? 0.323 -7.141 -8.269 1.00 98.06 183 SER A CA 1
ATOM 1328 C C . SER A 1 183 ? -0.232 -6.160 -9.307 1.00 98.06 183 SER A C 1
ATOM 1330 O O . SER A 1 183 ? -1.307 -6.391 -9.863 1.00 98.06 183 SER A O 1
ATOM 1332 N N . THR A 1 184 ? 0.528 -5.116 -9.668 1.00 97.75 184 THR A N 1
ATOM 1333 C CA . THR A 1 184 ? 0.103 -4.162 -10.706 1.00 97.75 184 THR A CA 1
ATOM 1334 C C . THR A 1 184 ? -0.052 -4.804 -12.087 1.00 97.75 184 THR A C 1
ATOM 1336 O O . THR A 1 184 ? -0.869 -4.357 -12.894 1.00 97.75 184 THR A O 1
ATOM 1339 N N . TRP A 1 185 ? 0.672 -5.895 -12.354 1.00 97.56 185 TRP A N 1
ATOM 1340 C CA . TRP A 1 185 ? 0.585 -6.637 -13.611 1.00 97.56 185 TRP A CA 1
ATOM 1341 C C . TRP A 1 185 ? -0.675 -7.504 -13.713 1.00 97.56 185 TRP A C 1
ATOM 1343 O O . TRP A 1 185 ? -1.072 -7.870 -14.819 1.00 97.56 185 TRP A O 1
ATOM 1353 N N . PHE A 1 186 ? -1.343 -7.774 -12.590 1.00 97.19 186 PHE A N 1
ATOM 1354 C CA . PHE A 1 186 ? -2.493 -8.676 -12.497 1.00 97.19 186 PHE A CA 1
ATOM 1355 C C . PHE A 1 186 ? -3.793 -7.972 -12.098 1.00 97.19 186 PHE A C 1
ATOM 1357 O O . PHE A 1 186 ? -4.742 -8.632 -11.684 1.00 97.19 186 PHE A O 1
ATOM 1364 N N . SER A 1 187 ? -3.893 -6.651 -12.271 1.00 92.69 187 SER A N 1
ATOM 1365 C CA . SER A 1 187 ? -5.119 -5.890 -11.975 1.00 92.69 187 SER A CA 1
ATOM 1366 C C . SER A 1 187 ? -6.376 -6.469 -12.645 1.00 92.69 187 SER A C 1
ATOM 1368 O O . SER A 1 187 ? -7.464 -6.447 -12.072 1.00 92.69 187 SER A O 1
ATOM 1370 N N . ASP A 1 188 ? -6.228 -7.066 -13.826 1.00 92.06 188 ASP A N 1
ATOM 1371 C CA . ASP A 1 188 ? -7.338 -7.684 -14.553 1.00 92.06 188 ASP A CA 1
ATOM 1372 C C . ASP A 1 188 ? -7.830 -8.997 -13.903 1.00 92.06 188 ASP A C 1
ATOM 1374 O O . ASP A 1 188 ? -9.009 -9.320 -14.045 1.00 92.06 188 ASP A O 1
ATOM 1378 N N . ALA A 1 189 ? -6.968 -9.703 -13.158 1.00 95.25 189 ALA A N 1
ATOM 1379 C CA . ALA A 1 189 ? -7.272 -10.952 -12.449 1.00 95.25 189 ALA A CA 1
ATOM 1380 C C . ALA A 1 189 ? -7.633 -10.746 -10.967 1.00 95.25 189 ALA A C 1
ATOM 1382 O O . ALA A 1 189 ? -8.381 -11.536 -10.399 1.00 95.25 189 ALA A O 1
ATOM 1383 N N . LEU A 1 190 ? -7.125 -9.694 -10.326 1.00 95.69 190 LEU A N 1
ATOM 1384 C CA . LEU A 1 190 ? -7.370 -9.447 -8.908 1.00 95.69 190 LEU A CA 1
ATOM 1385 C C . LEU A 1 190 ? -8.743 -8.797 -8.659 1.00 95.69 190 LEU A C 1
ATOM 1387 O O . LEU A 1 190 ? -9.191 -7.916 -9.399 1.00 95.69 190 LEU A O 1
ATOM 1391 N N . SER A 1 191 ? -9.395 -9.195 -7.563 1.00 92.31 191 SER A N 1
ATOM 1392 C CA . SER A 1 191 ? -10.624 -8.563 -7.053 1.00 92.31 191 SER A CA 1
ATOM 1393 C C . SER A 1 191 ? -10.343 -7.288 -6.247 1.00 92.31 191 SER A C 1
ATOM 1395 O O . SER A 1 191 ? -11.156 -6.359 -6.233 1.00 92.31 191 SER A O 1
ATOM 1397 N N . LEU A 1 192 ? -9.167 -7.236 -5.620 1.00 95.62 192 LEU A N 1
ATOM 1398 C CA . LEU A 1 192 ? -8.613 -6.102 -4.895 1.00 95.62 192 LEU A CA 1
ATOM 1399 C C . LEU A 1 192 ? -7.306 -5.679 -5.571 1.00 95.62 192 LEU A C 1
ATOM 1401 O O . LEU A 1 192 ? -6.418 -6.504 -5.749 1.00 95.62 192 LEU A O 1
ATOM 1405 N N . ALA A 1 193 ? -7.169 -4.399 -5.902 1.00 96.44 193 ALA A N 1
ATOM 1406 C CA . ALA A 1 193 ? -5.923 -3.787 -6.341 1.00 96.44 193 ALA A CA 1
ATOM 1407 C C . ALA A 1 193 ? -5.305 -3.028 -5.155 1.00 96.44 193 ALA A C 1
ATOM 1409 O O . ALA A 1 193 ? -5.749 -1.912 -4.866 1.00 96.44 193 ALA A O 1
ATOM 1410 N N . PRO A 1 194 ? -4.317 -3.605 -4.445 1.00 95.94 194 PRO A N 1
ATOM 1411 C CA . PRO A 1 194 ? -3.760 -2.972 -3.260 1.00 95.94 194 PRO A CA 1
ATOM 1412 C C . PRO A 1 194 ? -3.153 -1.606 -3.580 1.00 95.94 194 PRO A C 1
ATOM 1414 O O . PRO A 1 194 ? -2.554 -1.402 -4.641 1.00 95.94 194 PRO A O 1
ATOM 1417 N N . GLY A 1 195 ? -3.292 -0.668 -2.650 1.00 96.75 195 GLY A N 1
ATOM 1418 C CA . GLY A 1 195 ? -2.607 0.616 -2.711 1.00 96.75 195 GLY A CA 1
ATOM 1419 C C . GLY A 1 195 ? -1.234 0.577 -2.038 1.00 96.75 195 GLY A C 1
ATOM 1420 O O . GLY A 1 195 ? -0.897 -0.364 -1.318 1.00 96.75 195 GLY A O 1
ATOM 1421 N N . VAL A 1 196 ? -0.455 1.638 -2.222 1.00 97.50 196 VAL A N 1
ATOM 1422 C CA . VAL A 1 196 ? 0.744 1.931 -1.424 1.00 97.50 196 VAL A CA 1
ATOM 1423 C C . VAL A 1 196 ? 0.674 3.373 -0.940 1.00 97.50 196 VAL A C 1
ATOM 1425 O O . VAL A 1 196 ? 0.473 4.286 -1.737 1.00 97.50 196 VAL A O 1
ATOM 1428 N N . ALA A 1 197 ? 0.888 3.586 0.354 1.00 96.94 197 ALA A N 1
ATOM 1429 C CA . ALA A 1 197 ? 1.102 4.895 0.952 1.00 96.94 197 ALA A CA 1
ATOM 1430 C C . ALA A 1 197 ? 2.576 5.031 1.348 1.00 96.94 197 ALA A C 1
ATOM 1432 O O . ALA A 1 197 ? 3.067 4.302 2.209 1.00 96.94 197 ALA A O 1
ATOM 1433 N N . ILE A 1 198 ? 3.281 5.954 0.700 1.00 96.94 198 ILE A N 1
ATOM 1434 C CA . ILE A 1 198 ? 4.698 6.232 0.938 1.00 96.94 198 ILE A CA 1
ATOM 1435 C C . ILE A 1 198 ? 4.785 7.387 1.933 1.00 96.94 198 ILE A C 1
ATOM 1437 O O . ILE A 1 198 ? 4.317 8.491 1.640 1.00 96.94 198 ILE A O 1
ATOM 1441 N N . VAL A 1 199 ? 5.374 7.122 3.096 1.00 95.12 199 VAL A N 1
ATOM 1442 C CA . VAL A 1 199 ? 5.479 8.064 4.219 1.00 95.12 199 VAL A CA 1
ATOM 1443 C C . VAL A 1 199 ? 6.947 8.352 4.492 1.00 95.12 199 VAL A C 1
ATOM 1445 O O . VAL A 1 199 ? 7.735 7.420 4.609 1.00 95.12 199 VAL A O 1
ATOM 1448 N N . GLY A 1 200 ? 7.324 9.620 4.600 1.00 93.38 200 GLY A N 1
ATOM 1449 C CA . GLY A 1 200 ? 8.701 10.031 4.880 1.00 93.38 200 GLY A CA 1
ATOM 1450 C C . GLY A 1 200 ? 9.072 11.339 4.184 1.00 93.38 200 GLY A C 1
ATOM 1451 O O . GLY A 1 200 ? 8.174 12.064 3.750 1.00 93.38 200 GLY A O 1
ATOM 1452 N N . PRO A 1 201 ? 10.369 11.661 4.055 1.00 92.75 201 PRO A N 1
ATOM 1453 C CA . PRO A 1 201 ? 10.790 12.900 3.418 1.00 92.75 201 PRO A CA 1
ATOM 1454 C C . PRO A 1 201 ? 10.535 12.891 1.903 1.00 92.75 201 PRO A C 1
ATOM 1456 O O . PRO A 1 201 ? 10.545 11.854 1.233 1.00 92.75 201 PRO A O 1
ATOM 1459 N N . GLY A 1 202 ? 10.307 14.082 1.344 1.00 90.94 202 GLY A N 1
ATOM 1460 C CA . GLY A 1 202 ? 9.815 14.228 -0.029 1.00 90.94 202 GLY A CA 1
ATOM 1461 C C . GLY A 1 202 ? 10.785 13.793 -1.121 1.00 90.94 202 GLY A C 1
ATOM 1462 O O . GLY A 1 202 ? 10.340 13.322 -2.167 1.00 90.94 202 GLY A O 1
ATOM 1463 N N . TYR A 1 203 ? 12.094 13.921 -0.897 1.00 90.12 203 TYR A N 1
ATOM 1464 C CA . TYR A 1 203 ? 13.096 13.493 -1.873 1.00 90.12 203 TYR A CA 1
ATOM 1465 C C . TYR A 1 203 ? 13.079 11.968 -2.036 1.00 90.12 203 TYR A C 1
ATOM 1467 O O . TYR A 1 203 ? 12.907 11.467 -3.147 1.00 90.12 203 TYR A O 1
ATOM 1475 N N . GLU A 1 204 ? 13.146 11.237 -0.927 1.00 90.88 204 GLU A N 1
ATOM 1476 C CA . GLU A 1 204 ? 13.088 9.779 -0.872 1.00 90.88 204 GLU A CA 1
ATOM 1477 C C . GLU A 1 204 ? 11.740 9.255 -1.369 1.00 90.88 204 GLU A C 1
ATOM 1479 O O . GLU A 1 204 ? 11.698 8.330 -2.181 1.00 90.88 204 GLU A O 1
ATOM 1484 N N . GLY A 1 205 ? 10.632 9.888 -0.968 1.00 92.81 205 GLY A N 1
ATOM 1485 C CA . GLY A 1 205 ? 9.303 9.545 -1.475 1.00 92.81 205 GLY A CA 1
ATOM 1486 C C . GLY A 1 205 ? 9.218 9.643 -3.002 1.00 92.81 205 GLY A C 1
ATOM 1487 O O . GLY A 1 205 ? 8.629 8.782 -3.658 1.00 92.81 205 GLY A O 1
ATOM 1488 N N . ASN A 1 206 ? 9.870 10.648 -3.591 1.00 91.62 206 ASN A N 1
ATOM 1489 C CA . ASN A 1 206 ? 9.931 10.812 -5.039 1.00 91.62 206 ASN A CA 1
ATOM 1490 C C . ASN A 1 206 ? 10.828 9.761 -5.716 1.00 91.62 206 ASN A C 1
ATOM 1492 O O . ASN A 1 206 ? 10.471 9.250 -6.777 1.00 91.62 206 ASN A O 1
ATOM 1496 N N . LEU A 1 207 ? 11.958 9.386 -5.101 1.00 91.88 207 LEU A N 1
ATOM 1497 C CA . LEU A 1 207 ? 12.802 8.293 -5.601 1.00 91.88 207 LEU A CA 1
ATOM 1498 C C . LEU A 1 207 ? 12.032 6.969 -5.670 1.00 91.88 207 LEU A C 1
ATOM 1500 O O . LEU A 1 207 ? 12.138 6.256 -6.668 1.00 91.88 207 LEU A O 1
ATOM 1504 N N . VAL A 1 208 ? 11.197 6.673 -4.668 1.00 95.44 208 VAL A N 1
ATOM 1505 C CA . VAL A 1 208 ? 10.316 5.497 -4.697 1.00 95.44 208 VAL A CA 1
ATOM 1506 C C . VAL A 1 208 ? 9.359 5.554 -5.881 1.00 95.44 208 VAL A C 1
ATOM 1508 O O . VAL A 1 208 ? 9.281 4.593 -6.642 1.00 95.44 208 VAL A O 1
ATOM 1511 N N . LEU A 1 209 ? 8.651 6.670 -6.079 1.00 95.69 209 LEU A N 1
ATOM 1512 C CA . LEU A 1 209 ? 7.719 6.803 -7.204 1.00 95.69 209 LEU A CA 1
ATOM 1513 C C . LEU A 1 209 ? 8.434 6.642 -8.557 1.00 95.69 209 LEU A C 1
ATOM 1515 O O . LEU A 1 209 ? 7.912 5.966 -9.443 1.00 95.69 209 LEU A O 1
ATOM 1519 N N . PHE A 1 210 ? 9.645 7.188 -8.712 1.00 91.62 210 PHE A N 1
ATOM 1520 C CA . PHE A 1 210 ? 10.445 6.996 -9.925 1.00 91.62 210 PHE A CA 1
ATOM 1521 C C . PHE A 1 210 ? 10.911 5.552 -10.122 1.00 91.62 210 PHE A C 1
ATOM 1523 O O . PHE A 1 210 ? 10.871 5.060 -11.250 1.00 91.62 210 PHE A O 1
ATOM 1530 N N . ALA A 1 211 ? 11.307 4.853 -9.058 1.00 93.56 211 ALA A N 1
ATOM 1531 C CA . ALA A 1 211 ? 11.653 3.438 -9.139 1.00 93.56 211 ALA A CA 1
ATOM 1532 C C . ALA A 1 211 ? 10.431 2.593 -9.544 1.00 93.56 211 ALA A C 1
ATOM 1534 O O . ALA A 1 211 ? 10.518 1.770 -10.454 1.00 93.56 211 ALA A O 1
ATOM 1535 N N . LEU A 1 212 ? 9.266 2.843 -8.936 1.00 96.06 212 LEU A N 1
ATOM 1536 C CA . LEU A 1 212 ? 8.013 2.149 -9.258 1.00 96.06 212 LEU A CA 1
ATOM 1537 C C . LEU A 1 212 ? 7.559 2.417 -10.696 1.00 96.06 212 LEU A C 1
ATOM 1539 O O . LEU A 1 212 ? 7.115 1.492 -11.380 1.00 96.06 212 LEU A O 1
ATOM 1543 N N . ARG A 1 213 ? 7.736 3.649 -11.190 1.00 94.06 213 ARG A N 1
ATOM 1544 C CA . ARG A 1 213 ? 7.465 4.017 -12.587 1.00 94.06 213 ARG A CA 1
ATOM 1545 C C . ARG A 1 213 ? 8.199 3.119 -13.577 1.00 94.06 213 ARG A C 1
ATOM 1547 O O . ARG A 1 213 ? 7.678 2.896 -14.657 1.00 94.06 213 ARG A O 1
ATOM 1554 N N . ASN A 1 214 ? 9.374 2.597 -13.243 1.00 93.19 214 ASN A N 1
ATOM 1555 C CA . ASN A 1 214 ? 10.139 1.758 -14.162 1.00 93.19 214 ASN A CA 1
ATOM 1556 C C . ASN A 1 214 ? 9.610 0.321 -14.267 1.00 93.19 214 ASN A C 1
ATOM 1558 O O . ASN A 1 214 ? 9.876 -0.345 -15.263 1.00 93.19 214 ASN A O 1
ATOM 1562 N N . PHE A 1 215 ? 8.845 -0.169 -13.288 1.00 95.88 215 PHE A N 1
ATOM 1563 C CA . PHE A 1 215 ? 8.518 -1.599 -13.197 1.00 95.88 215 PHE A CA 1
ATOM 1564 C C . PHE A 1 215 ? 7.029 -1.922 -13.078 1.00 95.88 215 PHE A C 1
ATOM 1566 O O . PHE A 1 215 ? 6.644 -3.074 -13.276 1.00 95.88 215 PHE A O 1
ATOM 1573 N N . CYS A 1 216 ? 6.177 -0.945 -12.774 1.00 96.56 216 CYS A N 1
ATOM 1574 C CA . CYS A 1 216 ? 4.732 -1.164 -12.726 1.00 96.56 216 CYS A CA 1
ATOM 1575 C C . CYS A 1 216 ? 4.126 -1.286 -14.130 1.00 96.56 216 CYS A C 1
ATOM 1577 O O . CYS A 1 216 ? 4.645 -0.734 -15.101 1.00 96.56 216 CYS A O 1
ATOM 1579 N N . ARG A 1 217 ? 2.978 -1.962 -14.234 1.00 94.69 217 ARG A N 1
ATOM 1580 C CA . ARG A 1 217 ? 2.218 -2.048 -15.488 1.00 94.69 217 ARG A CA 1
ATOM 1581 C C . ARG A 1 217 ? 1.512 -0.720 -15.782 1.00 94.69 217 ARG A C 1
ATOM 1583 O O . ARG A 1 217 ? 0.748 -0.231 -14.953 1.00 94.69 217 ARG A O 1
ATOM 1590 N N . TYR A 1 218 ? 1.741 -0.162 -16.972 1.00 92.44 218 TYR A N 1
ATOM 1591 C CA . TYR A 1 218 ? 1.173 1.120 -17.431 1.00 92.44 218 TYR A CA 1
ATOM 1592 C C . TYR A 1 218 ? 1.240 2.241 -16.372 1.00 92.44 218 TYR A C 1
ATOM 1594 O O . TYR A 1 218 ? 0.201 2.714 -15.901 1.00 92.44 218 TYR A O 1
ATOM 1602 N N . PRO A 1 219 ? 2.451 2.650 -15.959 1.00 93.69 219 PRO A N 1
ATOM 1603 C CA . PRO A 1 219 ? 2.629 3.614 -14.885 1.00 93.69 219 PRO A CA 1
ATOM 1604 C C . PRO A 1 219 ? 2.333 5.039 -15.359 1.00 93.69 219 PRO A C 1
ATOM 1606 O O . PRO A 1 219 ? 2.897 5.508 -16.348 1.00 93.69 219 PRO A O 1
ATOM 1609 N N . LEU A 1 220 ? 1.500 5.757 -14.608 1.00 92.75 220 LEU A N 1
ATOM 1610 C CA . LEU A 1 220 ? 1.179 7.164 -14.835 1.00 92.75 220 LEU A CA 1
ATOM 1611 C C . LEU A 1 220 ? 1.534 7.984 -13.598 1.00 92.75 220 LEU A C 1
ATOM 1613 O O . LEU A 1 220 ? 0.921 7.840 -12.541 1.00 92.75 220 LEU A O 1
ATOM 1617 N N . MET A 1 221 ? 2.521 8.864 -13.753 1.00 91.19 221 MET A N 1
ATOM 1618 C CA . MET A 1 221 ? 2.908 9.828 -12.725 1.00 91.19 221 MET A CA 1
ATOM 1619 C C . MET A 1 221 ? 1.943 11.009 -12.748 1.00 91.19 221 MET A C 1
ATOM 1621 O O . MET A 1 221 ? 1.822 11.686 -13.769 1.00 91.19 221 MET A O 1
ATOM 1625 N N . LEU A 1 222 ? 1.281 11.270 -11.625 1.00 91.12 222 LEU A N 1
ATOM 1626 C CA . LEU A 1 222 ? 0.308 12.346 -11.478 1.00 91.12 222 LEU A CA 1
ATOM 1627 C C . LEU A 1 222 ? 0.656 13.224 -10.275 1.00 91.12 222 LEU A C 1
ATOM 1629 O O . LEU A 1 222 ? 1.055 12.752 -9.208 1.00 91.12 222 LEU A O 1
ATOM 1633 N N . THR A 1 223 ? 0.491 14.532 -10.442 1.00 87.00 223 THR A N 1
ATOM 1634 C CA . THR A 1 223 ? 0.575 15.483 -9.333 1.00 87.00 223 THR A CA 1
ATOM 1635 C C . THR A 1 223 ? -0.780 15.569 -8.659 1.00 87.00 223 THR A C 1
ATOM 1637 O O . THR A 1 223 ? -1.751 15.855 -9.356 1.00 87.00 223 THR A O 1
ATOM 1640 N N . ARG A 1 224 ? -0.824 15.441 -7.328 1.00 86.94 224 ARG A N 1
ATOM 1641 C CA . ARG A 1 224 ? -2.053 15.494 -6.521 1.00 86.94 224 ARG A CA 1
ATOM 1642 C C . ARG A 1 224 ? -3.065 14.388 -6.852 1.00 86.94 224 ARG A C 1
ATOM 1644 O O . ARG A 1 224 ? -3.262 13.998 -7.998 1.00 86.94 224 ARG A O 1
ATOM 1651 N N . ALA A 1 225 ? -3.731 13.877 -5.827 1.00 88.25 225 ALA A N 1
ATOM 1652 C CA . ALA A 1 225 ? -4.851 12.973 -5.995 1.00 88.25 225 ALA A CA 1
ATOM 1653 C C . ALA A 1 225 ? -6.148 13.786 -5.993 1.00 88.25 225 ALA A C 1
ATOM 1655 O O . ALA A 1 225 ? -6.502 14.426 -5.003 1.00 88.25 225 ALA A O 1
ATOM 1656 N N . ASP A 1 226 ? -6.876 13.762 -7.105 1.00 90.69 226 ASP A N 1
ATOM 1657 C CA . ASP A 1 226 ? -8.199 14.369 -7.200 1.00 90.69 226 ASP A CA 1
ATOM 1658 C C . ASP A 1 226 ? -9.064 13.661 -8.252 1.00 90.69 226 ASP A C 1
ATOM 1660 O O . ASP A 1 226 ? -8.573 12.972 -9.150 1.00 90.69 226 ASP A O 1
ATOM 1664 N N . ILE A 1 227 ? -10.381 13.834 -8.137 1.00 90.06 227 ILE A N 1
ATOM 1665 C CA . ILE A 1 227 ? -11.352 13.181 -9.020 1.00 90.06 227 ILE A CA 1
ATOM 1666 C C . ILE A 1 227 ? -11.218 13.653 -10.477 1.00 90.06 227 ILE A C 1
ATOM 1668 O O . ILE A 1 227 ? -11.435 12.855 -11.384 1.00 90.06 227 ILE A O 1
ATOM 1672 N N . SER A 1 228 ? -10.857 14.914 -10.732 1.00 89.94 228 SER A N 1
ATOM 1673 C CA . SER A 1 228 ? -10.665 15.418 -12.100 1.00 89.94 228 SER A CA 1
ATOM 1674 C C . SER A 1 228 ? -9.478 14.726 -12.772 1.00 89.94 228 SER A C 1
ATOM 1676 O O . SER A 1 228 ? -9.583 14.295 -13.919 1.00 89.94 228 SER A O 1
ATOM 1678 N N . SER A 1 229 ? -8.379 14.535 -12.042 1.00 88.50 229 SER A N 1
ATOM 1679 C CA . SER A 1 229 ? -7.225 13.768 -12.509 1.00 88.50 229 SER A CA 1
ATOM 1680 C C . SER A 1 229 ? -7.616 12.330 -12.865 1.00 88.50 229 SER A C 1
ATOM 1682 O O . SER A 1 229 ? -7.314 11.880 -13.969 1.00 88.50 229 SER A O 1
ATOM 1684 N N . LEU A 1 230 ? -8.385 11.636 -12.014 1.00 91.19 230 LEU A N 1
ATOM 1685 C CA . LEU A 1 230 ? -8.887 10.283 -12.317 1.00 91.19 230 LEU A CA 1
ATOM 1686 C C . LEU A 1 230 ? -9.791 10.250 -13.559 1.00 91.19 230 LEU A C 1
ATOM 1688 O O . LEU A 1 230 ? -9.707 9.329 -14.367 1.00 91.19 230 LEU A O 1
ATOM 1692 N N . LYS A 1 231 ? -10.637 11.266 -13.741 1.00 91.19 231 LYS A N 1
ATOM 1693 C CA . LYS A 1 231 ? -11.573 11.379 -14.870 1.00 91.19 231 LYS A CA 1
ATOM 1694 C C . LYS A 1 231 ? -10.896 11.554 -16.230 1.00 91.19 231 LYS A C 1
ATOM 1696 O O . LYS A 1 231 ? -11.515 11.218 -17.242 1.00 91.19 231 LYS A O 1
ATOM 1701 N N . ASN A 1 232 ? -9.674 12.084 -16.246 1.00 88.31 232 ASN A N 1
ATOM 1702 C CA . ASN A 1 232 ? -8.884 12.320 -17.455 1.00 88.31 232 ASN A CA 1
ATOM 1703 C C . ASN A 1 232 ? -7.967 11.142 -17.817 1.00 88.31 232 ASN A C 1
ATOM 1705 O O . ASN A 1 232 ? -7.390 11.122 -18.903 1.00 88.31 232 ASN A O 1
ATOM 1709 N N . VAL A 1 233 ? -7.827 10.161 -16.922 1.00 89.88 233 VAL A N 1
ATOM 1710 C CA . VAL A 1 233 ? -7.052 8.945 -17.174 1.00 89.88 233 VAL A CA 1
ATOM 1711 C C . VAL A 1 233 ? -7.811 8.022 -18.129 1.00 89.88 233 VAL A C 1
ATOM 1713 O O . VAL A 1 233 ? -9.034 7.888 -18.068 1.00 89.88 233 VAL A O 1
ATOM 1716 N N . ASN A 1 234 ? -7.069 7.349 -19.007 1.00 87.75 234 ASN A N 1
ATOM 1717 C CA . ASN A 1 234 ? -7.613 6.282 -19.832 1.00 87.75 234 ASN A CA 1
ATOM 1718 C C . ASN A 1 234 ? -7.683 4.970 -19.031 1.00 87.75 234 ASN A C 1
ATOM 1720 O O . ASN A 1 234 ? -6.659 4.341 -18.777 1.00 87.75 234 ASN A O 1
ATOM 1724 N N . TRP A 1 235 ? -8.898 4.551 -18.681 1.00 89.25 235 TRP A N 1
ATOM 1725 C CA . TRP A 1 235 ? -9.166 3.322 -17.926 1.00 89.25 235 TRP A CA 1
ATOM 1726 C C . TRP A 1 235 ? -9.432 2.091 -18.808 1.00 89.25 235 TRP A C 1
ATOM 1728 O O . TRP A 1 235 ? -9.739 1.028 -18.280 1.00 89.25 235 TRP A O 1
ATOM 1738 N N . HIS A 1 236 ? -9.304 2.190 -20.141 1.00 84.88 236 HIS A N 1
ATOM 1739 C CA . HIS A 1 236 ? -9.423 1.022 -21.029 1.00 84.88 236 HIS A CA 1
ATOM 1740 C C . HIS A 1 236 ? -8.330 -0.022 -20.770 1.00 84.88 236 HIS A C 1
ATOM 1742 O O . HIS A 1 236 ? -8.558 -1.217 -20.935 1.00 84.88 236 HIS A O 1
ATOM 1748 N N . THR A 1 237 ? -7.151 0.436 -20.359 1.00 81.31 237 THR A N 1
ATOM 1749 C CA . THR A 1 237 ? -6.052 -0.392 -19.865 1.00 81.31 237 THR A CA 1
ATOM 1750 C C . THR A 1 237 ? -5.810 0.019 -18.425 1.00 81.31 237 THR A C 1
ATOM 1752 O O . THR A 1 237 ? -5.277 1.105 -18.219 1.00 81.31 237 THR A O 1
ATOM 1755 N N . THR A 1 238 ? -6.232 -0.794 -17.452 1.00 90.88 238 THR A N 1
ATOM 1756 C CA . THR A 1 238 ? -6.148 -0.488 -16.013 1.00 90.88 238 THR A CA 1
ATOM 1757 C C . THR A 1 238 ? -4.744 0.015 -15.639 1.00 90.88 238 THR A C 1
ATOM 1759 O O . THR A 1 238 ? -3.818 -0.802 -15.571 1.00 90.88 238 THR A O 1
ATOM 1762 N N . PRO A 1 239 ? -4.547 1.333 -15.439 1.00 93.81 239 PRO A N 1
ATOM 1763 C CA . PRO A 1 239 ? -3.218 1.899 -15.267 1.00 93.81 239 PRO A CA 1
ATOM 1764 C C . PRO A 1 239 ? -2.767 1.806 -13.812 1.00 93.81 239 PRO A C 1
ATOM 1766 O O . PRO A 1 239 ? -3.587 1.719 -12.895 1.00 93.81 239 PRO A O 1
ATOM 1769 N N . THR A 1 240 ? -1.455 1.895 -13.597 1.00 96.75 240 THR A N 1
ATOM 1770 C CA . THR A 1 240 ? -0.899 2.103 -12.257 1.00 96.75 240 THR A CA 1
ATOM 1771 C C . THR A 1 240 ? -0.705 3.587 -12.019 1.00 96.75 240 THR A C 1
ATOM 1773 O O . THR A 1 240 ? 0.129 4.218 -12.667 1.00 96.75 240 THR A O 1
ATOM 1776 N N . LEU A 1 241 ? -1.461 4.157 -11.085 1.00 96.94 241 LEU A N 1
ATOM 1777 C CA . LEU A 1 241 ? -1.369 5.585 -10.784 1.00 96.94 241 LEU A CA 1
ATOM 1778 C C . LEU A 1 241 ? -0.341 5.837 -9.683 1.00 96.94 241 LEU A C 1
ATOM 1780 O O . LEU A 1 241 ? -0.396 5.223 -8.621 1.00 96.94 241 LEU A O 1
ATOM 1784 N N . LEU A 1 242 ? 0.589 6.752 -9.937 1.00 97.31 242 LEU A N 1
ATOM 1785 C CA . LEU A 1 242 ? 1.681 7.114 -9.040 1.00 97.31 242 LEU A CA 1
ATOM 1786 C C . LEU A 1 242 ? 1.536 8.596 -8.676 1.00 97.31 242 LEU A C 1
ATOM 1788 O O . LEU A 1 242 ? 1.863 9.476 -9.471 1.00 97.31 242 LEU A O 1
ATOM 1792 N N . PHE A 1 243 ? 1.002 8.872 -7.489 1.00 96.69 243 PHE A N 1
ATOM 1793 C CA . PHE A 1 243 ? 0.672 10.215 -7.027 1.00 96.69 243 PHE A CA 1
ATOM 1794 C C . PHE A 1 243 ? 1.764 10.808 -6.145 1.00 96.69 243 PHE A C 1
ATOM 1796 O O . PHE A 1 243 ? 2.160 10.219 -5.138 1.00 96.69 243 PHE A O 1
ATOM 1803 N N . TYR A 1 244 ? 2.164 12.037 -6.458 1.00 95.38 244 TYR A N 1
ATOM 1804 C CA . TYR A 1 244 ? 2.869 12.897 -5.514 1.00 95.38 244 TYR A CA 1
ATOM 1805 C C . TYR A 1 244 ? 1.858 13.856 -4.866 1.00 95.38 244 TYR A C 1
ATOM 1807 O O . TYR A 1 244 ? 1.465 14.850 -5.487 1.00 95.38 244 TYR A O 1
ATOM 1815 N N . ASP A 1 245 ? 1.393 13.542 -3.650 1.00 94.81 245 ASP A N 1
ATOM 1816 C CA . ASP A 1 245 ? 0.404 14.355 -2.928 1.00 94.81 245 ASP A CA 1
ATOM 1817 C C . ASP A 1 245 ? 0.615 14.359 -1.400 1.00 94.81 245 ASP A C 1
ATOM 1819 O O . ASP A 1 245 ? -0.164 13.760 -0.647 1.00 94.81 245 ASP A O 1
ATOM 1823 N N . PRO A 1 246 ? 1.617 15.107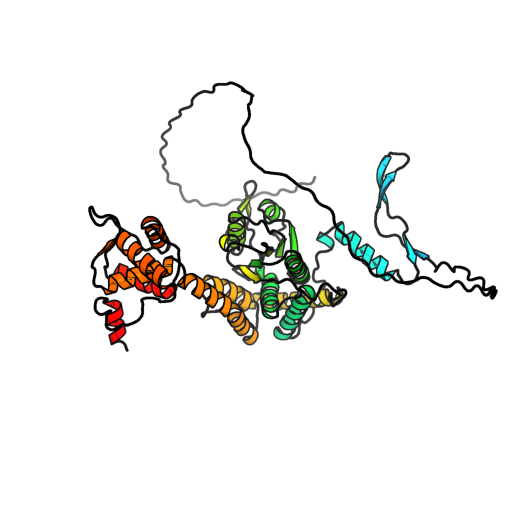 -0.899 1.00 93.88 246 PRO A N 1
ATOM 1824 C CA . PRO A 1 246 ? 1.833 15.252 0.542 1.00 93.88 246 PRO A CA 1
ATOM 1825 C C . PRO A 1 246 ? 0.650 15.908 1.274 1.00 93.88 246 PRO A C 1
ATOM 1827 O O . PRO A 1 246 ? 0.591 15.917 2.502 1.00 93.88 246 PRO A O 1
ATOM 1830 N N . SER A 1 247 ? -0.306 16.472 0.532 1.00 92.00 247 SER A N 1
ATOM 1831 C CA . SER A 1 247 ? -1.471 17.199 1.032 1.00 92.00 247 SER A CA 1
ATOM 1832 C C . SER A 1 247 ? -2.788 16.440 0.852 1.00 92.00 247 SER A C 1
ATOM 1834 O O . SER A 1 247 ? -3.853 17.050 0.971 1.00 92.00 247 SER A O 1
ATOM 1836 N N . VAL A 1 248 ? -2.742 15.125 0.593 1.00 93.62 248 VAL A N 1
ATOM 1837 C CA . VAL A 1 248 ? -3.957 14.334 0.350 1.00 93.62 248 VAL A CA 1
ATOM 1838 C C . VAL A 1 248 ? -4.964 14.503 1.485 1.00 93.62 248 VAL A C 1
ATOM 1840 O O . VAL A 1 248 ? -4.620 14.420 2.668 1.00 93.62 248 VAL A O 1
ATOM 1843 N N . THR A 1 249 ? -6.219 14.775 1.136 1.00 93.81 249 THR A N 1
ATOM 1844 C CA . THR A 1 249 ? -7.286 14.970 2.121 1.00 93.81 249 THR A CA 1
ATOM 1845 C C . THR A 1 249 ? -7.828 13.626 2.601 1.00 93.81 249 THR A C 1
ATOM 1847 O O . THR A 1 249 ? -7.786 12.635 1.875 1.00 93.81 249 THR A O 1
ATOM 1850 N N . LYS A 1 250 ? -8.418 13.592 3.802 1.00 94.44 250 LYS A N 1
ATOM 1851 C CA . LYS A 1 250 ? -9.088 12.395 4.352 1.00 94.44 250 LYS A CA 1
ATOM 1852 C C . LYS A 1 250 ? -10.173 11.862 3.409 1.00 94.44 250 LYS A C 1
ATOM 1854 O O . LYS A 1 250 ? -10.286 10.663 3.175 1.00 94.44 250 LYS A O 1
ATOM 1859 N N . GLN A 1 251 ? -10.943 12.777 2.816 1.00 94.00 251 GLN A N 1
ATOM 1860 C CA . GLN A 1 251 ? -11.976 12.439 1.841 1.00 94.00 251 GLN A CA 1
ATOM 1861 C C . GLN A 1 251 ? -11.371 11.793 0.591 1.00 94.00 251 GLN A C 1
ATOM 1863 O O . GLN A 1 251 ? -11.876 10.776 0.122 1.00 94.00 251 GLN A O 1
ATOM 1868 N N . MET A 1 252 ? -10.280 12.352 0.060 1.00 94.44 252 MET A N 1
ATOM 1869 C CA . MET A 1 252 ? -9.636 11.776 -1.115 1.00 94.44 252 MET A CA 1
ATOM 1870 C C . MET A 1 252 ? -8.985 10.427 -0.800 1.00 94.44 252 MET A C 1
ATOM 1872 O O . MET A 1 252 ? -9.127 9.502 -1.591 1.00 94.44 252 MET A O 1
ATOM 1876 N N . ALA A 1 253 ? -8.346 10.271 0.361 1.00 95.19 253 ALA A N 1
ATOM 1877 C CA . ALA A 1 253 ? -7.806 8.989 0.807 1.00 95.19 253 ALA A CA 1
ATOM 1878 C C . ALA A 1 253 ? -8.902 7.913 0.896 1.00 95.19 253 ALA A C 1
ATOM 1880 O O . ALA A 1 253 ? -8.726 6.804 0.391 1.00 95.19 253 ALA A O 1
ATOM 1881 N N . SER A 1 254 ? -10.071 8.264 1.442 1.00 93.81 254 SER A N 1
ATOM 1882 C CA . SER A 1 254 ? -11.247 7.388 1.446 1.00 93.81 254 SER A CA 1
ATOM 1883 C C . SER A 1 254 ? -11.702 7.028 0.026 1.00 93.81 254 SER A C 1
ATOM 1885 O O . SER A 1 254 ? -11.883 5.847 -0.264 1.00 93.81 254 SER A O 1
ATOM 1887 N N . HIS A 1 255 ? -11.803 8.001 -0.889 1.00 93.06 255 HIS A N 1
ATOM 1888 C CA . HIS A 1 255 ? -12.146 7.731 -2.291 1.00 93.06 255 HIS A CA 1
ATOM 1889 C C . HIS A 1 255 ? -11.138 6.802 -2.978 1.00 93.06 255 HIS A C 1
ATOM 1891 O O . HIS A 1 255 ? -11.547 5.846 -3.636 1.00 93.06 255 HIS A O 1
ATOM 1897 N N . LEU A 1 256 ? -9.834 7.045 -2.807 1.00 94.38 256 LEU A N 1
ATOM 1898 C CA . LEU A 1 256 ? -8.785 6.182 -3.350 1.00 94.38 256 LEU A CA 1
ATOM 1899 C C . LEU A 1 256 ? -8.930 4.748 -2.826 1.00 94.38 256 LEU A C 1
ATOM 1901 O O . LEU A 1 256 ? -8.883 3.815 -3.624 1.00 94.38 256 LEU A O 1
ATOM 1905 N N . GLY A 1 257 ? -9.195 4.586 -1.526 1.00 93.31 257 GLY A N 1
ATOM 1906 C CA . GLY A 1 257 ? -9.419 3.285 -0.893 1.00 93.31 257 GLY A CA 1
ATOM 1907 C C . GLY A 1 257 ? -10.637 2.540 -1.445 1.00 93.31 257 GLY A C 1
ATOM 1908 O O . GLY A 1 257 ? -10.542 1.354 -1.747 1.00 93.31 257 GLY A O 1
ATOM 1909 N N . CYS A 1 258 ? -11.766 3.223 -1.667 1.00 92.12 258 CYS A N 1
ATOM 1910 C CA . CYS A 1 258 ? -12.943 2.601 -2.289 1.00 92.12 258 CYS A CA 1
ATOM 1911 C C . CYS A 1 258 ? -12.625 2.070 -3.695 1.00 92.12 258 CYS A C 1
ATOM 1913 O O . CYS A 1 258 ? -13.018 0.963 -4.054 1.00 92.12 258 CYS A O 1
ATOM 1915 N N . THR A 1 259 ? -11.833 2.821 -4.465 1.00 93.94 259 THR A N 1
ATOM 1916 C CA . THR A 1 259 ? -11.400 2.433 -5.819 1.00 93.94 259 THR A CA 1
ATOM 1917 C C . THR A 1 259 ? -10.272 1.391 -5.842 1.00 93.94 259 THR A C 1
ATOM 1919 O O . THR A 1 259 ? -9.690 1.140 -6.897 1.00 93.94 259 THR A O 1
ATOM 1922 N N . ALA A 1 260 ? -9.917 0.793 -4.702 1.00 93.81 260 ALA A N 1
ATOM 1923 C CA . ALA A 1 260 ? -9.079 -0.405 -4.662 1.00 93.81 260 ALA A CA 1
ATOM 1924 C C . ALA A 1 260 ? -9.891 -1.674 -4.982 1.00 93.81 260 ALA A C 1
ATOM 1926 O O . ALA A 1 260 ? -9.316 -2.689 -5.355 1.00 93.81 260 ALA A O 1
ATOM 1927 N N . THR A 1 261 ? -11.223 -1.625 -4.870 1.00 93.06 261 THR A N 1
ATOM 1928 C CA . THR A 1 261 ? -12.132 -2.743 -5.178 1.00 93.06 261 THR A CA 1
ATOM 1929 C C . THR A 1 261 ? -13.098 -2.359 -6.292 1.00 93.06 261 THR A C 1
ATOM 1931 O O . THR A 1 261 ? -13.458 -1.190 -6.440 1.00 93.06 261 THR A O 1
ATOM 1934 N N . ARG A 1 262 ? -13.511 -3.341 -7.097 1.00 89.69 262 ARG A N 1
ATOM 1935 C CA . ARG A 1 262 ? -14.422 -3.118 -8.230 1.00 89.69 262 ARG A CA 1
ATOM 1936 C C . ARG A 1 262 ? -15.835 -2.763 -7.766 1.00 89.69 262 ARG A C 1
ATOM 1938 O O . ARG A 1 262 ? -16.278 -3.205 -6.708 1.00 89.69 262 ARG A O 1
ATOM 1945 N N . GLY A 1 263 ? -16.559 -2.013 -8.596 1.00 87.75 263 GLY A N 1
ATOM 1946 C CA . GLY A 1 263 ? -17.981 -1.707 -8.395 1.00 87.75 263 GLY A CA 1
ATOM 1947 C C . GLY A 1 263 ? -18.270 -0.423 -7.611 1.00 87.75 263 GLY A C 1
ATOM 1948 O O . GLY A 1 263 ? -19.430 -0.028 -7.503 1.00 87.75 263 GLY A O 1
ATOM 1949 N N . HIS A 1 264 ? -17.243 0.276 -7.120 1.00 88.88 264 HIS A N 1
ATOM 1950 C CA . HIS A 1 264 ? -17.393 1.597 -6.506 1.00 88.88 264 HIS A CA 1
ATOM 1951 C C . HIS A 1 264 ? -17.378 2.688 -7.580 1.00 88.88 264 HIS A C 1
ATOM 1953 O O . HIS A 1 264 ? -16.327 3.182 -7.987 1.00 88.88 264 HIS A O 1
ATOM 1959 N N . LEU A 1 265 ? -18.570 3.059 -8.049 1.00 90.25 265 LEU A N 1
ATOM 1960 C CA . LEU A 1 265 ? -18.733 3.976 -9.172 1.00 90.25 265 LEU A CA 1
ATOM 1961 C C . LEU A 1 265 ? -18.708 5.450 -8.748 1.00 90.25 265 LEU A C 1
ATOM 1963 O O . LEU A 1 265 ? -19.334 5.849 -7.765 1.00 90.25 265 LEU A O 1
ATOM 1967 N N . VAL A 1 266 ? -18.054 6.283 -9.556 1.00 87.81 266 VAL A N 1
ATOM 1968 C CA . VAL A 1 266 ? -18.045 7.744 -9.421 1.00 87.81 266 VAL A CA 1
ATOM 1969 C C . VAL A 1 266 ? -18.859 8.373 -10.548 1.00 87.81 266 VAL A C 1
ATOM 1971 O O . VAL A 1 266 ? -18.713 8.009 -11.716 1.00 87.81 266 VAL A O 1
ATOM 1974 N N . SER A 1 267 ? -19.712 9.340 -10.199 1.00 86.62 267 SER A N 1
ATOM 1975 C CA . SER A 1 267 ? -20.498 10.099 -11.175 1.00 86.62 267 SER A CA 1
ATOM 1976 C C . SER A 1 267 ? -19.616 11.041 -12.000 1.00 86.62 267 SER A C 1
ATOM 1978 O O . SER A 1 267 ? -18.806 11.823 -11.479 1.00 86.62 267 SER A O 1
ATOM 1980 N N . ASP A 1 268 ? -19.796 10.994 -13.314 1.00 84.69 268 ASP A N 1
ATOM 1981 C CA . ASP A 1 268 ? -19.113 11.843 -14.266 1.00 84.69 268 ASP A CA 1
ATOM 1982 C C . ASP A 1 268 ? -20.013 12.303 -15.409 1.00 84.69 268 ASP A C 1
ATOM 1984 O O . ASP A 1 268 ? -20.354 11.519 -16.283 1.00 84.69 268 ASP A O 1
ATOM 1988 N N . ALA A 1 269 ? -20.369 13.590 -15.426 1.00 83.12 269 ALA A N 1
ATOM 1989 C CA . ALA A 1 269 ? -21.090 14.219 -16.537 1.00 83.12 269 ALA A CA 1
ATOM 1990 C C . ALA A 1 269 ? -22.309 13.410 -17.048 1.00 83.12 269 ALA A C 1
ATOM 1992 O O . ALA A 1 269 ? -22.571 13.356 -18.246 1.00 83.12 269 ALA A O 1
ATOM 1993 N N . GLY A 1 270 ? -23.052 12.767 -16.137 1.00 82.12 270 GLY A N 1
ATOM 1994 C CA . GLY A 1 270 ? -24.227 11.948 -16.466 1.00 82.12 270 GLY A CA 1
ATOM 1995 C C . GLY A 1 270 ? -23.943 10.468 -16.757 1.00 82.12 270 GLY A C 1
ATOM 1996 O O . GLY A 1 270 ? -24.882 9.720 -17.009 1.00 82.12 270 GLY A O 1
ATOM 1997 N N . CYS A 1 271 ? -22.687 10.024 -16.686 1.00 87.00 271 CYS A N 1
ATOM 1998 C CA . CYS A 1 271 ? -22.302 8.613 -16.680 1.00 87.00 271 CYS A CA 1
ATOM 1999 C C . CYS A 1 271 ? -21.684 8.205 -15.333 1.00 87.00 271 CYS A C 1
ATOM 2001 O O . CYS A 1 271 ? -21.391 9.045 -14.483 1.00 87.00 271 CYS A O 1
ATOM 2003 N N . TYR A 1 272 ? -21.498 6.903 -15.129 1.00 89.44 272 TYR A N 1
ATOM 2004 C CA . TYR A 1 272 ? -20.820 6.351 -13.959 1.00 89.44 272 TYR A CA 1
ATOM 2005 C C . TYR A 1 272 ? -19.554 5.634 -14.408 1.00 89.44 272 TYR A C 1
ATOM 2007 O O . TYR A 1 272 ? -19.584 4.883 -15.383 1.00 89.44 272 TYR A O 1
ATOM 2015 N N . ARG A 1 273 ? -18.444 5.873 -13.706 1.00 90.62 273 ARG A N 1
ATOM 2016 C CA . ARG A 1 273 ? -17.142 5.281 -14.030 1.00 90.62 273 ARG A CA 1
ATOM 2017 C C . ARG A 1 273 ? -16.548 4.575 -12.824 1.00 90.62 273 ARG A C 1
ATOM 2019 O O . ARG A 1 273 ? -16.658 5.070 -11.705 1.00 90.62 273 ARG A O 1
ATOM 2026 N N . ASP A 1 274 ? -15.928 3.430 -13.075 1.00 91.31 274 ASP A N 1
ATOM 2027 C CA . ASP A 1 274 ? -15.119 2.714 -12.093 1.00 91.31 274 ASP A CA 1
ATOM 2028 C C . ASP A 1 274 ? -13.653 3.140 -12.267 1.00 91.31 274 ASP A C 1
ATOM 2030 O O . ASP A 1 274 ? -13.134 3.145 -13.384 1.00 91.31 274 ASP A O 1
ATOM 2034 N N . PHE A 1 275 ? -13.005 3.525 -11.168 1.00 93.62 275 PHE A N 1
ATOM 2035 C CA . PHE A 1 275 ? -11.585 3.898 -11.128 1.00 93.62 275 PHE A CA 1
ATOM 2036 C C . PHE A 1 275 ? -10.733 2.814 -10.451 1.00 93.62 275 PHE A C 1
ATOM 2038 O O . PHE A 1 275 ? -9.699 3.103 -9.836 1.00 93.62 275 PHE A O 1
ATOM 2045 N N . PHE A 1 276 ? -11.191 1.563 -10.522 1.00 95.19 276 PHE A N 1
ATOM 2046 C CA . PHE A 1 276 ? -10.479 0.392 -10.040 1.00 95.19 276 PHE A CA 1
ATOM 2047 C C . PHE A 1 276 ? -9.077 0.280 -10.645 1.00 95.19 276 PHE A C 1
ATOM 2049 O O . PHE A 1 276 ? -8.902 0.329 -11.859 1.00 95.19 276 PHE A O 1
ATOM 2056 N N . GLY A 1 277 ? -8.072 0.096 -9.789 1.00 94.88 277 GLY A N 1
ATOM 2057 C CA . GLY A 1 277 ? -6.694 -0.137 -10.216 1.00 94.88 277 GLY A CA 1
ATOM 2058 C C . GLY A 1 277 ? -5.670 0.171 -9.123 1.00 94.88 277 GLY A C 1
ATOM 2059 O O . GLY A 1 277 ? -6.024 0.806 -8.124 1.00 94.88 277 GLY A O 1
ATOM 2060 N N . PRO A 1 278 ? -4.412 -0.263 -9.300 1.00 96.56 278 PRO A N 1
ATOM 2061 C CA . PRO A 1 278 ? -3.348 -0.064 -8.323 1.00 96.56 278 PRO A CA 1
ATOM 2062 C C . PRO A 1 278 ? -2.922 1.406 -8.252 1.00 96.56 278 PRO A C 1
ATOM 2064 O O . PRO A 1 278 ? -2.813 2.095 -9.272 1.00 96.56 278 PRO A O 1
ATOM 2067 N N . LYS A 1 279 ? -2.684 1.897 -7.031 1.00 97.12 279 LYS A N 1
ATOM 2068 C CA . LYS A 1 279 ? -2.333 3.302 -6.778 1.00 97.12 279 LYS A CA 1
ATOM 2069 C C . LYS A 1 279 ? -1.243 3.395 -5.718 1.00 97.12 279 LYS A C 1
ATOM 2071 O O . LYS A 1 279 ? -1.420 2.872 -4.623 1.00 97.12 279 LYS A O 1
ATOM 2076 N N . ALA A 1 280 ? -0.149 4.082 -6.022 1.00 97.88 280 ALA A N 1
ATOM 2077 C CA . ALA A 1 280 ? 0.824 4.509 -5.024 1.00 97.88 280 ALA A CA 1
ATOM 2078 C C . ALA A 1 280 ? 0.682 6.011 -4.795 1.00 97.88 280 ALA A C 1
ATOM 2080 O O . ALA A 1 280 ? 0.495 6.767 -5.746 1.00 97.88 280 ALA A O 1
ATOM 2081 N N . ILE A 1 281 ? 0.773 6.449 -3.546 1.00 97.50 281 ILE A N 1
ATOM 2082 C CA . ILE A 1 281 ? 0.674 7.855 -3.174 1.00 97.50 281 ILE A CA 1
ATOM 2083 C C . ILE A 1 281 ? 1.754 8.204 -2.157 1.00 97.50 281 ILE A C 1
ATOM 2085 O O . ILE A 1 281 ? 1.851 7.585 -1.101 1.00 97.50 281 ILE A O 1
ATOM 2089 N N . TYR A 1 282 ? 2.567 9.208 -2.471 1.00 96.94 282 TYR A N 1
ATOM 2090 C CA . TYR A 1 282 ? 3.395 9.871 -1.472 1.00 96.94 282 TYR A CA 1
ATOM 2091 C C . TYR A 1 282 ? 2.524 10.825 -0.660 1.00 96.94 282 TYR A C 1
ATOM 2093 O O . TYR A 1 282 ? 1.936 11.739 -1.236 1.00 96.94 282 TYR A O 1
ATOM 2101 N N . VAL A 1 283 ? 2.440 10.594 0.651 1.00 95.44 283 VAL A N 1
ATOM 2102 C CA . VAL A 1 283 ? 1.479 11.260 1.548 1.00 95.44 283 VAL A CA 1
ATOM 2103 C C . VAL A 1 283 ? 2.113 12.270 2.507 1.00 95.44 283 VAL A C 1
ATOM 2105 O O . VAL A 1 283 ? 1.383 12.980 3.198 1.00 95.44 283 VAL A O 1
ATOM 2108 N N . GLY A 1 284 ? 3.442 12.404 2.501 1.00 92.75 284 GLY A N 1
ATOM 2109 C CA . GLY A 1 284 ? 4.188 13.294 3.396 1.00 92.75 284 GLY A CA 1
ATOM 2110 C C . GLY A 1 284 ? 4.913 12.550 4.519 1.00 92.75 284 GLY A C 1
ATOM 2111 O O . GLY A 1 284 ? 4.862 11.325 4.599 1.00 92.75 284 GLY A O 1
ATOM 2112 N N . GLU A 1 285 ? 5.593 13.304 5.381 1.00 90.12 285 GLU A N 1
ATOM 2113 C CA . GLU A 1 285 ? 6.378 12.768 6.502 1.00 90.12 285 GLU A CA 1
ATOM 2114 C C . GLU A 1 285 ? 5.508 12.496 7.735 1.00 90.12 285 GLU A C 1
ATOM 2116 O O . GLU A 1 285 ? 5.520 11.395 8.279 1.00 90.12 285 GLU A O 1
ATOM 2121 N N . GLU A 1 286 ? 4.676 13.466 8.120 1.00 83.75 286 GLU A N 1
ATOM 2122 C CA . GLU A 1 286 ? 3.735 13.341 9.234 1.00 83.75 286 GLU A CA 1
ATOM 2123 C C . GLU A 1 286 ? 2.305 13.188 8.708 1.00 83.75 286 GLU A C 1
ATOM 2125 O O . GLU A 1 286 ? 1.696 14.127 8.180 1.00 83.75 286 GLU A O 1
ATOM 2130 N N . VAL A 1 287 ? 1.757 11.976 8.825 1.00 80.62 287 VAL A N 1
ATOM 2131 C CA . VAL A 1 287 ? 0.457 11.630 8.242 1.00 80.62 287 VAL A CA 1
ATOM 2132 C C . VAL A 1 287 ? -0.414 10.919 9.263 1.00 80.62 287 VAL A C 1
ATOM 2134 O O . VAL A 1 287 ? -0.039 9.897 9.831 1.00 80.62 287 VAL A O 1
ATOM 2137 N N . SER A 1 288 ? -1.613 11.457 9.480 1.00 84.19 288 SER A N 1
ATOM 2138 C CA . SER A 1 288 ? -2.643 10.808 10.283 1.00 84.19 288 SER A CA 1
ATOM 2139 C C . SER A 1 288 ? -3.186 9.566 9.572 1.00 84.19 288 SER A C 1
ATOM 2141 O O . SER A 1 288 ? -3.333 9.553 8.350 1.00 84.19 288 SER A O 1
ATOM 2143 N N . ALA A 1 289 ? -3.545 8.530 10.334 1.00 83.19 289 ALA A N 1
ATOM 2144 C CA . ALA A 1 289 ? -4.009 7.252 9.781 1.00 83.19 289 ALA A CA 1
ATOM 2145 C C . ALA A 1 289 ? -5.213 7.385 8.824 1.00 83.19 289 ALA A C 1
ATOM 2147 O O . ALA A 1 289 ? -5.345 6.618 7.878 1.00 83.19 289 ALA A O 1
ATOM 2148 N N . ASP A 1 290 ? -6.067 8.392 9.018 1.00 84.94 290 ASP A N 1
ATOM 2149 C CA . ASP A 1 290 ? -7.237 8.671 8.173 1.00 84.94 290 ASP A CA 1
ATOM 2150 C C . ASP A 1 290 ? -6.918 9.321 6.813 1.00 84.94 290 ASP A C 1
ATOM 2152 O O . ASP A 1 290 ? -7.808 9.490 5.978 1.00 84.94 290 ASP A O 1
ATOM 2156 N N . ARG A 1 291 ? -5.656 9.687 6.579 1.00 91.50 291 ARG A N 1
ATOM 2157 C CA . ARG A 1 291 ? -5.144 10.145 5.280 1.00 91.50 291 ARG A CA 1
ATOM 2158 C C . ARG A 1 291 ? -4.465 9.020 4.494 1.00 91.50 291 ARG A C 1
ATOM 2160 O O . ARG A 1 291 ? -4.057 9.245 3.357 1.00 91.50 291 ARG A O 1
ATOM 2167 N N . ILE A 1 292 ? -4.367 7.819 5.066 1.00 92.69 292 ILE A N 1
ATOM 2168 C CA . ILE A 1 292 ? -3.883 6.624 4.374 1.00 92.69 292 ILE A CA 1
ATOM 2169 C C . ILE A 1 292 ? -5.088 5.937 3.717 1.00 92.69 292 ILE A C 1
ATOM 2171 O O . ILE A 1 292 ? -6.052 5.612 4.413 1.00 92.69 292 ILE A O 1
ATOM 2175 N N . PRO A 1 293 ? -5.084 5.717 2.389 1.00 93.69 293 PRO A N 1
ATOM 2176 C CA . PRO A 1 293 ? -6.186 5.025 1.733 1.00 93.69 293 PRO A CA 1
ATOM 2177 C C . PRO A 1 293 ? -6.370 3.599 2.268 1.00 93.69 293 PRO A C 1
ATOM 2179 O O . PRO A 1 293 ? -5.400 2.902 2.569 1.00 93.69 293 PRO A O 1
ATOM 2182 N N . LEU A 1 294 ? -7.622 3.138 2.331 1.00 91.19 294 LEU A N 1
ATOM 2183 C CA . LEU A 1 294 ? -7.925 1.744 2.666 1.00 91.19 294 LEU A CA 1
ATOM 2184 C C . LEU A 1 294 ? -7.225 0.780 1.699 1.00 91.19 294 LEU A C 1
ATOM 2186 O O . LEU A 1 294 ? -6.909 1.139 0.564 1.00 91.19 294 LEU A O 1
ATOM 2190 N N . PHE A 1 295 ? -6.981 -0.444 2.170 1.00 93.38 295 PHE A N 1
ATOM 2191 C CA . PHE A 1 295 ? -6.289 -1.494 1.416 1.00 93.38 295 PHE A CA 1
ATOM 2192 C C . PHE A 1 295 ? -4.905 -1.088 0.879 1.00 93.38 295 PHE A C 1
ATOM 2194 O O . PHE A 1 295 ? -4.460 -1.600 -0.149 1.00 93.38 295 PHE A O 1
ATOM 2201 N N . SER A 1 296 ? -4.221 -0.166 1.566 1.00 94.50 296 SER A N 1
ATOM 2202 C CA . SER A 1 296 ? -2.883 0.286 1.184 1.00 94.50 296 SER A CA 1
ATOM 2203 C C . SER A 1 296 ? -1.798 -0.250 2.106 1.00 94.50 296 SER A C 1
ATOM 2205 O O . SER A 1 296 ? -1.931 -0.228 3.331 1.00 94.50 296 SER A O 1
ATOM 2207 N N . LEU A 1 297 ? -0.688 -0.680 1.510 1.00 94.00 297 LEU A N 1
ATOM 2208 C CA . LEU A 1 297 ? 0.557 -0.929 2.222 1.00 94.00 297 LEU A CA 1
ATOM 2209 C C . LEU A 1 297 ? 1.195 0.399 2.615 1.00 94.00 297 LEU A C 1
ATOM 2211 O O . LEU A 1 297 ? 1.469 1.233 1.753 1.00 94.00 297 LEU A O 1
ATOM 2215 N N . GLN A 1 298 ? 1.491 0.579 3.896 1.00 93.38 298 GLN A N 1
ATOM 2216 C CA . GLN A 1 298 ? 2.307 1.702 4.335 1.00 93.38 298 GLN A CA 1
ATOM 2217 C C . GLN A 1 298 ? 3.787 1.345 4.196 1.00 93.38 298 GLN A C 1
ATOM 2219 O O . GLN A 1 298 ? 4.253 0.351 4.757 1.00 93.38 298 GLN A O 1
ATOM 2224 N N . VAL A 1 299 ? 4.528 2.167 3.459 1.00 93.81 299 VAL A N 1
ATOM 2225 C CA . VAL A 1 299 ? 5.976 2.042 3.296 1.00 93.81 299 VAL A CA 1
ATOM 2226 C C . VAL A 1 299 ? 6.622 3.310 3.827 1.00 93.81 299 VAL A C 1
ATOM 2228 O O . VAL A 1 299 ? 6.477 4.383 3.244 1.00 93.81 299 VAL A O 1
ATOM 2231 N N . ASN A 1 300 ? 7.333 3.168 4.944 1.00 92.00 300 ASN A N 1
ATOM 2232 C CA . ASN A 1 300 ? 8.091 4.262 5.534 1.00 92.00 300 ASN A CA 1
ATOM 2233 C C . ASN A 1 300 ? 9.461 4.362 4.854 1.00 92.00 300 ASN A C 1
ATOM 2235 O O . ASN A 1 300 ? 10.175 3.362 4.726 1.00 92.00 300 ASN A O 1
ATOM 2239 N N . VAL A 1 301 ? 9.814 5.568 4.426 1.00 91.56 301 VAL A N 1
ATOM 2240 C CA . VAL A 1 301 ? 11.116 5.923 3.864 1.00 91.56 301 VAL A CA 1
ATOM 2241 C C . VAL A 1 301 ? 11.815 6.894 4.804 1.00 91.56 301 VAL A C 1
ATOM 2243 O O . VAL A 1 301 ? 11.176 7.729 5.440 1.00 91.56 301 VAL A O 1
ATOM 2246 N N . HIS A 1 302 ? 13.133 6.771 4.917 1.00 86.50 302 HIS A N 1
ATOM 2247 C CA . HIS A 1 302 ? 13.928 7.553 5.860 1.00 86.50 302 HIS A CA 1
ATOM 2248 C C . HIS A 1 302 ? 15.030 8.316 5.126 1.00 86.50 302 HIS A C 1
ATOM 2250 O O . HIS A 1 302 ? 15.535 7.797 4.126 1.00 86.50 302 HIS A O 1
ATOM 2256 N N . PRO A 1 303 ? 15.435 9.504 5.623 1.00 80.06 303 PRO A N 1
ATOM 2257 C CA . PRO A 1 303 ? 16.541 10.247 5.042 1.00 80.06 303 PRO A CA 1
ATOM 2258 C C . PRO A 1 303 ? 17.788 9.377 4.956 1.00 80.06 303 PRO A C 1
ATOM 2260 O O . PRO A 1 303 ? 18.243 8.818 5.960 1.00 80.06 303 PRO A O 1
ATOM 2263 N N . THR A 1 304 ? 18.381 9.287 3.772 1.00 71.50 304 THR A N 1
ATOM 2264 C CA . THR A 1 304 ? 19.635 8.545 3.628 1.00 71.50 304 THR A CA 1
ATOM 2265 C C . THR A 1 304 ? 20.799 9.487 3.931 1.00 71.50 304 THR A C 1
ATOM 2267 O O . THR A 1 304 ? 21.360 10.108 3.031 1.00 71.50 304 THR A O 1
ATOM 2270 N N . ALA A 1 305 ? 21.178 9.601 5.211 1.00 55.94 305 ALA A N 1
ATOM 2271 C CA . ALA A 1 305 ? 22.222 10.518 5.703 1.00 55.94 305 ALA A CA 1
ATOM 2272 C C . ALA A 1 305 ? 23.614 10.353 5.039 1.00 55.94 305 ALA A C 1
ATOM 2274 O O . ALA A 1 305 ? 24.487 11.194 5.238 1.00 55.94 305 ALA A O 1
ATOM 2275 N N . ALA A 1 306 ? 23.828 9.304 4.235 1.00 51.34 306 ALA A N 1
ATOM 2276 C CA . ALA A 1 306 ? 25.091 9.002 3.558 1.00 51.34 306 ALA A CA 1
ATOM 2277 C C . ALA A 1 306 ? 25.037 9.024 2.011 1.00 51.34 306 ALA A C 1
ATOM 2279 O O . ALA A 1 306 ? 26.092 8.964 1.382 1.00 51.34 306 ALA A O 1
ATOM 2280 N N . ALA A 1 307 ? 23.864 9.132 1.372 1.00 49.75 307 ALA A N 1
ATOM 2281 C CA . ALA A 1 307 ? 23.754 8.998 -0.094 1.00 49.75 307 ALA A CA 1
ATOM 2282 C C . ALA A 1 307 ? 24.013 10.306 -0.867 1.00 49.75 307 ALA A C 1
ATOM 2284 O O . ALA A 1 307 ? 24.291 10.291 -2.064 1.00 49.75 307 ALA A O 1
ATOM 2285 N N . CYS A 1 308 ? 23.996 11.460 -0.195 1.00 42.84 308 CYS A N 1
ATOM 2286 C CA . CYS A 1 308 ? 24.127 12.758 -0.864 1.00 42.84 308 CYS A CA 1
ATOM 2287 C C . CYS A 1 308 ? 25.559 13.134 -1.292 1.00 42.84 308 CYS A C 1
ATOM 2289 O O . CYS A 1 308 ? 25.742 14.199 -1.877 1.00 42.84 308 CYS A O 1
ATOM 2291 N N . ALA A 1 309 ? 26.576 12.301 -1.036 1.00 42.19 309 ALA A N 1
ATOM 2292 C CA . ALA A 1 309 ? 27.954 12.650 -1.387 1.00 42.19 309 ALA A CA 1
ATOM 2293 C C . ALA A 1 309 ? 28.410 12.161 -2.774 1.00 42.19 309 ALA A C 1
ATOM 2295 O O . ALA A 1 309 ? 29.263 12.816 -3.365 1.00 42.19 309 ALA A O 1
ATOM 2296 N N . VAL A 1 310 ? 27.870 11.073 -3.342 1.00 48.34 310 VAL A N 1
ATOM 2297 C CA . VAL A 1 310 ? 28.283 10.586 -4.677 1.00 48.34 310 VAL A CA 1
ATOM 2298 C C . VAL A 1 310 ? 27.207 9.670 -5.278 1.00 48.34 310 VAL A C 1
ATOM 2300 O O . VAL A 1 310 ? 27.330 8.461 -5.149 1.00 48.34 310 VAL A O 1
ATOM 2303 N N . GLU A 1 311 ? 26.186 10.167 -5.991 1.00 46.69 311 GLU A N 1
ATOM 2304 C CA . GLU A 1 311 ? 25.256 9.252 -6.690 1.00 46.69 311 GLU A CA 1
ATOM 2305 C C . GLU A 1 311 ? 25.010 9.578 -8.171 1.00 46.69 311 GLU A C 1
ATOM 2307 O O . GLU A 1 311 ? 23.915 9.866 -8.648 1.00 46.69 311 GLU A O 1
ATOM 2312 N N . LYS A 1 312 ? 26.088 9.377 -8.936 1.00 43.06 312 LYS A N 1
ATOM 2313 C CA . LYS A 1 312 ? 26.033 8.627 -10.204 1.00 43.06 312 LYS A CA 1
ATOM 2314 C C . LYS A 1 312 ? 25.967 7.102 -9.948 1.00 43.06 312 LYS A C 1
ATOM 2316 O O . LYS A 1 312 ? 26.151 6.317 -10.872 1.00 43.06 312 LYS A O 1
ATOM 2321 N N . ALA A 1 313 ? 25.785 6.690 -8.691 1.00 42.34 313 ALA A N 1
ATOM 2322 C CA . ALA A 1 313 ? 25.836 5.317 -8.229 1.00 42.34 313 ALA A CA 1
ATOM 2323 C C . ALA A 1 313 ? 24.523 4.613 -8.591 1.00 42.34 313 ALA A C 1
ATOM 2325 O O . ALA A 1 313 ? 23.441 5.025 -8.187 1.00 42.34 313 ALA A O 1
ATOM 2326 N N . SER A 1 314 ? 24.649 3.584 -9.423 1.00 52.75 314 SER A N 1
ATOM 2327 C CA . SER A 1 314 ? 23.662 2.529 -9.672 1.00 52.75 314 SER A CA 1
ATOM 2328 C C . SER A 1 314 ? 22.240 2.939 -10.069 1.00 52.75 314 SER A C 1
ATOM 2330 O O . SER A 1 314 ? 21.280 2.245 -9.735 1.00 52.75 314 SER A O 1
ATOM 2332 N N . ARG A 1 315 ? 22.077 3.980 -10.897 1.00 61.53 315 ARG A N 1
ATOM 2333 C CA . ARG A 1 315 ? 20.888 4.012 -11.763 1.00 61.53 315 ARG A CA 1
ATOM 2334 C C . ARG A 1 315 ? 21.009 2.840 -12.728 1.00 61.53 315 ARG A C 1
ATOM 2336 O O . ARG A 1 315 ? 21.939 2.823 -13.533 1.00 61.53 315 ARG A O 1
ATOM 2343 N N . MET A 1 316 ? 20.106 1.865 -12.613 1.00 75.12 316 MET A N 1
ATOM 2344 C CA . MET A 1 316 ? 19.998 0.802 -13.610 1.00 75.12 316 MET A CA 1
ATOM 2345 C C . MET A 1 316 ? 19.933 1.428 -14.998 1.00 75.12 316 MET A C 1
ATOM 2347 O O . MET A 1 316 ? 19.263 2.443 -15.209 1.00 75.12 316 MET A O 1
ATOM 2351 N N . THR A 1 317 ? 20.652 0.830 -15.935 1.00 81.94 317 THR A N 1
ATOM 2352 C CA . THR A 1 317 ? 20.614 1.261 -17.327 1.00 81.94 317 THR A CA 1
ATOM 2353 C C . THR A 1 317 ? 19.210 1.052 -17.893 1.00 81.94 317 THR A C 1
ATOM 2355 O O . THR A 1 317 ? 18.475 0.156 -17.470 1.00 81.94 317 THR A O 1
ATOM 2358 N N . GLU A 1 318 ? 18.833 1.846 -18.897 1.00 82.06 318 GLU A N 1
ATOM 2359 C CA . GLU A 1 318 ? 17.547 1.681 -19.591 1.00 82.06 318 GLU A CA 1
ATOM 2360 C C . GLU A 1 318 ? 17.381 0.261 -20.156 1.00 82.06 318 GLU A C 1
ATOM 2362 O O . GLU A 1 318 ? 16.282 -0.284 -20.162 1.00 82.06 318 GLU A O 1
ATOM 2367 N N . ILE A 1 319 ? 18.488 -0.372 -20.557 1.00 86.38 319 ILE A N 1
ATOM 2368 C CA . ILE A 1 319 ? 18.520 -1.750 -21.058 1.00 86.38 319 ILE A CA 1
ATOM 2369 C C . ILE A 1 319 ? 18.133 -2.747 -19.959 1.00 86.38 319 ILE A C 1
ATOM 2371 O O . ILE A 1 319 ? 17.325 -3.642 -20.202 1.00 86.38 319 ILE A O 1
ATOM 2375 N N . GLU A 1 320 ? 18.682 -2.604 -18.752 1.00 90.38 320 GLU A N 1
ATOM 2376 C CA . GLU A 1 320 ? 18.360 -3.494 -17.632 1.00 90.38 320 GLU A CA 1
ATOM 2377 C C . GLU A 1 320 ? 16.913 -3.320 -17.167 1.00 90.38 320 GLU A C 1
ATOM 2379 O O . GLU A 1 320 ? 16.238 -4.311 -16.880 1.00 90.38 320 GLU A O 1
ATOM 2384 N N . VAL A 1 321 ? 16.421 -2.074 -17.136 1.00 91.44 321 VAL A N 1
ATOM 2385 C CA . VAL A 1 321 ? 15.007 -1.783 -16.861 1.00 91.44 321 VAL A CA 1
ATOM 2386 C C . VAL A 1 321 ? 14.124 -2.461 -17.906 1.00 91.44 321 VAL A C 1
ATOM 2388 O O . VAL A 1 321 ? 13.212 -3.205 -17.550 1.00 91.44 321 VAL A O 1
ATOM 2391 N N . GLN A 1 322 ? 14.431 -2.268 -19.190 1.00 93.50 322 GLN A N 1
ATOM 2392 C CA . GLN A 1 322 ? 13.668 -2.837 -20.294 1.00 93.50 322 GLN A CA 1
ATOM 2393 C C . GLN A 1 322 ? 13.638 -4.369 -20.256 1.00 93.50 322 GLN A C 1
ATOM 2395 O O . GLN A 1 322 ? 12.592 -4.965 -20.520 1.00 93.50 322 GLN A O 1
ATOM 2400 N N . GLU A 1 323 ? 14.760 -5.017 -19.933 1.00 94.69 323 GLU A N 1
ATOM 2401 C CA . GLU A 1 323 ? 14.815 -6.473 -19.813 1.00 94.69 323 GLU A CA 1
ATOM 2402 C C . GLU A 1 323 ? 13.918 -6.969 -18.678 1.00 94.69 323 GLU A C 1
ATOM 2404 O O . GLU A 1 323 ? 13.137 -7.897 -18.880 1.00 94.69 323 GLU A O 1
ATOM 2409 N N . LEU A 1 324 ? 13.951 -6.321 -17.512 1.00 96.12 324 LEU A N 1
ATOM 2410 C CA . LEU A 1 324 ? 13.089 -6.710 -16.399 1.00 96.12 324 LEU A CA 1
ATOM 2411 C C . LEU A 1 324 ? 11.600 -6.484 -16.716 1.00 96.12 324 LEU A C 1
ATOM 2413 O O . LEU A 1 324 ? 10.770 -7.334 -16.404 1.00 96.12 324 LEU A O 1
ATOM 2417 N N . GLN A 1 325 ? 11.252 -5.396 -17.409 1.00 96.56 325 GLN A N 1
ATOM 2418 C CA . GLN A 1 325 ? 9.884 -5.158 -17.885 1.00 96.56 325 GLN A CA 1
ATOM 2419 C C . GLN A 1 325 ? 9.395 -6.249 -18.848 1.00 96.56 325 GLN A C 1
ATOM 2421 O O . GLN A 1 325 ? 8.251 -6.698 -18.759 1.00 96.56 325 GLN A O 1
ATOM 2426 N N . ASN A 1 326 ? 10.258 -6.703 -19.758 1.00 97.44 326 ASN A N 1
ATOM 2427 C CA . ASN A 1 326 ? 9.929 -7.767 -20.707 1.00 97.44 326 ASN A CA 1
ATOM 2428 C C . ASN A 1 326 ? 9.687 -9.117 -20.001 1.00 97.44 326 ASN A C 1
ATOM 2430 O O . ASN A 1 326 ? 8.824 -9.899 -20.419 1.00 97.44 326 ASN A O 1
ATOM 2434 N N . GLN A 1 327 ? 10.415 -9.366 -18.911 1.00 98.00 327 GLN A N 1
ATOM 2435 C CA . GLN A 1 327 ? 10.255 -10.542 -18.056 1.00 98.00 327 GLN A CA 1
ATOM 2436 C C . GLN A 1 327 ? 8.964 -10.489 -17.238 1.00 98.00 327 GLN A C 1
ATOM 2438 O O . GLN A 1 327 ? 8.233 -11.478 -17.191 1.00 98.00 327 GLN A O 1
ATOM 2443 N N . LEU A 1 328 ? 8.631 -9.324 -16.672 1.00 98.06 328 LEU A N 1
ATOM 2444 C CA . LEU A 1 328 ? 7.360 -9.092 -15.978 1.00 98.06 328 LEU A CA 1
ATOM 2445 C C . LEU A 1 328 ? 6.160 -9.295 -16.912 1.00 98.06 328 LEU A C 1
ATOM 2447 O O . LEU A 1 328 ? 5.189 -9.950 -16.533 1.00 98.06 328 LEU A O 1
ATOM 2451 N N . LEU A 1 329 ? 6.253 -8.831 -18.164 1.00 97.56 329 LEU A N 1
ATOM 2452 C CA . LEU A 1 329 ? 5.235 -9.112 -19.177 1.00 97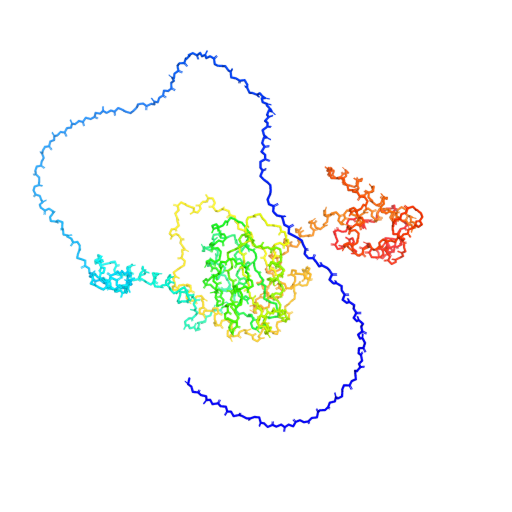.56 329 LEU A CA 1
ATOM 2453 C C . LEU A 1 329 ? 5.108 -10.617 -19.450 1.00 97.56 329 LEU A C 1
ATOM 2455 O O . LEU A 1 329 ? 3.998 -11.136 -19.516 1.00 97.56 329 LEU A O 1
ATOM 2459 N N . ASN A 1 330 ? 6.218 -11.346 -19.609 1.00 98.06 330 ASN A N 1
ATOM 2460 C CA . ASN A 1 330 ? 6.159 -12.800 -19.800 1.00 98.06 330 ASN A CA 1
ATOM 2461 C C . ASN A 1 330 ? 5.532 -13.524 -18.604 1.00 98.06 330 ASN A C 1
ATOM 2463 O O . ASN A 1 330 ? 4.732 -14.437 -18.807 1.00 98.06 330 ASN A O 1
ATOM 2467 N N . TYR A 1 331 ? 5.867 -13.102 -17.382 1.00 98.44 331 TYR A N 1
ATOM 2468 C CA . TYR A 1 331 ? 5.274 -13.631 -16.158 1.00 98.44 331 TYR A CA 1
ATOM 2469 C C . TYR A 1 331 ? 3.759 -13.414 -16.136 1.00 98.44 331 TYR A C 1
ATOM 2471 O O . TYR A 1 331 ? 3.007 -14.360 -15.910 1.00 98.44 331 TYR A O 1
ATOM 2479 N N . GLN A 1 332 ? 3.303 -12.204 -16.464 1.00 97.06 332 GLN A N 1
ATOM 2480 C CA . GLN A 1 332 ? 1.884 -11.865 -16.547 1.00 97.06 332 GLN A CA 1
ATOM 2481 C C . GLN A 1 332 ? 1.134 -12.731 -17.567 1.00 97.06 332 GLN A C 1
ATOM 2483 O O . GLN A 1 332 ? 0.100 -13.314 -17.237 1.00 97.06 332 GLN A O 1
ATOM 2488 N N . LEU A 1 333 ? 1.683 -12.874 -18.776 1.00 96.81 333 LEU A N 1
ATOM 2489 C CA . LEU A 1 333 ? 1.054 -13.637 -19.858 1.00 96.81 333 LEU A CA 1
ATOM 2490 C C . LEU A 1 333 ? 0.895 -15.127 -19.528 1.00 96.81 333 LEU A C 1
ATOM 2492 O O . LEU A 1 333 ? -0.056 -15.752 -19.990 1.00 96.81 333 LEU A O 1
ATOM 2496 N N . LYS A 1 334 ? 1.807 -15.704 -18.737 1.00 97.50 334 LYS A N 1
ATOM 2497 C CA . LYS A 1 334 ? 1.743 -17.118 -18.337 1.00 97.50 334 LYS A CA 1
ATOM 2498 C C . LYS A 1 334 ? 0.834 -17.373 -17.140 1.00 97.50 334 LYS A C 1
ATOM 2500 O O . LYS A 1 334 ? 0.247 -18.445 -17.053 1.00 97.50 334 LYS A O 1
ATOM 2505 N N . ASN A 1 335 ? 0.726 -16.406 -16.230 1.00 97.75 335 ASN A N 1
ATOM 2506 C CA . ASN A 1 335 ? 0.173 -16.648 -14.899 1.00 97.75 335 ASN A CA 1
ATOM 2507 C C . ASN A 1 335 ? -1.167 -15.954 -14.634 1.00 97.75 335 ASN A C 1
ATOM 2509 O O . ASN A 1 335 ? -1.701 -16.086 -13.541 1.00 97.75 335 ASN A O 1
ATOM 2513 N N . LEU A 1 336 ? -1.768 -15.273 -15.617 1.00 96.88 336 LEU A N 1
ATOM 2514 C CA . LEU A 1 336 ? -3.035 -14.557 -15.417 1.00 96.88 336 LEU A CA 1
ATOM 2515 C C . LEU A 1 336 ? -4.161 -15.447 -14.851 1.00 96.88 336 LEU A C 1
ATOM 2517 O O . LEU A 1 336 ? -4.853 -15.050 -13.917 1.00 96.88 336 LEU A O 1
ATOM 2521 N N . VAL A 1 337 ? -4.332 -16.654 -15.401 1.00 97.56 337 VAL A N 1
ATOM 2522 C CA . VAL A 1 337 ? -5.370 -17.607 -14.966 1.00 97.56 337 VAL A CA 1
ATOM 2523 C C . VAL A 1 337 ? -5.034 -18.260 -13.616 1.00 97.56 337 VAL A C 1
ATOM 2525 O O . VAL A 1 337 ? -5.926 -18.302 -12.769 1.00 97.56 337 VAL A O 1
ATOM 2528 N N . PRO A 1 338 ? -3.797 -18.739 -13.367 1.00 97.75 338 PRO A N 1
ATOM 2529 C CA . PRO A 1 338 ? -3.385 -19.172 -12.031 1.00 97.75 338 PRO A CA 1
ATOM 2530 C C . PRO A 1 338 ? -3.631 -18.125 -10.941 1.00 97.75 338 PRO A C 1
ATOM 2532 O O . PRO A 1 338 ? -4.199 -18.458 -9.908 1.00 97.75 338 PRO A O 1
ATOM 2535 N N . VAL A 1 339 ? -3.290 -16.855 -11.192 1.00 97.88 339 VAL A N 1
ATOM 2536 C CA . VAL A 1 339 ? -3.501 -15.761 -10.227 1.00 97.88 339 VAL A CA 1
ATOM 2537 C C . VAL A 1 339 ? -4.992 -15.541 -9.949 1.00 97.88 339 VAL A C 1
ATOM 2539 O O . VAL A 1 339 ? -5.379 -15.398 -8.793 1.00 97.88 339 VAL A O 1
ATOM 2542 N N . TYR A 1 340 ? -5.844 -15.560 -10.983 1.00 97.25 340 TYR A N 1
ATOM 2543 C CA . TYR A 1 340 ? -7.300 -15.422 -10.821 1.00 97.25 340 TYR A CA 1
ATOM 2544 C C . TYR A 1 340 ? -7.914 -16.540 -9.962 1.00 97.25 340 TYR A C 1
ATOM 2546 O O . TYR A 1 340 ? -8.837 -16.288 -9.194 1.00 97.25 340 TYR A O 1
ATOM 2554 N N . ASN A 1 341 ? -7.393 -17.765 -10.082 1.00 97.25 341 ASN A N 1
ATOM 2555 C CA . ASN A 1 341 ? -7.878 -18.940 -9.351 1.00 97.25 341 ASN A CA 1
ATOM 2556 C C . ASN A 1 341 ? -7.044 -19.260 -8.099 1.00 97.25 341 ASN A C 1
ATOM 2558 O O . ASN A 1 341 ? -7.104 -20.380 -7.599 1.00 97.25 341 ASN A O 1
ATOM 2562 N N . SER A 1 342 ? -6.227 -18.322 -7.619 1.00 97.00 342 SER A N 1
ATOM 2563 C CA . SER A 1 342 ? -5.367 -18.560 -6.464 1.00 97.00 342 SER A CA 1
ATOM 2564 C C . SER A 1 342 ? -6.192 -18.819 -5.200 1.00 97.00 342 SER A C 1
ATOM 2566 O O . SER A 1 342 ? -7.029 -18.005 -4.818 1.00 97.00 342 SER A O 1
ATOM 2568 N N . GLU A 1 343 ? -5.876 -19.909 -4.503 1.00 95.50 343 GLU A N 1
ATOM 2569 C CA . GLU A 1 343 ? -6.455 -20.265 -3.199 1.00 95.50 343 GLU A CA 1
ATOM 2570 C C . GLU A 1 343 ? -5.601 -19.773 -2.015 1.00 95.50 343 GLU A C 1
ATOM 2572 O O . GLU A 1 343 ? -5.877 -20.109 -0.865 1.00 95.50 343 GLU A O 1
ATOM 2577 N N . PHE A 1 344 ? -4.546 -18.991 -2.279 1.00 96.38 344 PHE A N 1
ATOM 2578 C CA . PHE A 1 344 ? -3.680 -18.446 -1.234 1.00 96.38 344 PHE A CA 1
ATOM 2579 C C . PHE A 1 344 ? -4.473 -17.619 -0.210 1.00 96.38 344 PHE A C 1
ATOM 2581 O O . PHE A 1 344 ? -5.192 -16.682 -0.568 1.00 96.38 344 PHE A O 1
ATOM 2588 N N . ASP A 1 345 ? -4.279 -17.938 1.071 1.00 95.75 345 ASP A N 1
ATOM 2589 C CA . ASP A 1 345 ? -4.955 -17.276 2.179 1.00 95.75 345 ASP A CA 1
ATOM 2590 C C . ASP A 1 345 ? -4.025 -17.077 3.385 1.00 95.75 345 ASP A C 1
ATOM 2592 O O . ASP A 1 345 ? -3.557 -18.026 4.013 1.00 95.75 345 ASP A O 1
ATOM 2596 N N . ALA A 1 346 ? -3.779 -15.817 3.739 1.00 94.81 346 ALA A N 1
ATOM 2597 C CA . ALA A 1 346 ? -2.971 -15.403 4.877 1.00 94.81 346 ALA A CA 1
ATOM 2598 C C . ALA A 1 346 ? -3.811 -15.393 6.163 1.00 94.81 346 ALA A C 1
ATOM 2600 O O . ALA A 1 346 ? -4.096 -14.339 6.742 1.00 94.81 346 ALA A O 1
ATOM 2601 N N . SER A 1 347 ? -4.233 -16.579 6.609 1.00 92.31 347 SER A N 1
ATOM 2602 C CA . SER A 1 347 ? -5.238 -16.713 7.667 1.00 92.31 347 SER A CA 1
ATOM 2603 C C . SER A 1 347 ? -4.857 -16.188 9.043 1.00 92.31 347 SER A C 1
ATOM 2605 O O . SER A 1 347 ? -5.732 -15.941 9.871 1.00 92.31 347 SER A O 1
ATOM 2607 N N . GLU A 1 348 ? -3.563 -16.003 9.255 1.00 88.81 348 GLU A N 1
ATOM 2608 C CA . GLU A 1 348 ? -2.956 -15.503 10.484 1.00 88.81 348 GLU A CA 1
ATOM 2609 C C . GLU A 1 348 ? -3.091 -13.978 10.634 1.00 88.81 348 GLU A C 1
ATOM 2611 O O . GLU A 1 348 ? -2.918 -13.447 11.727 1.00 88.81 348 GLU A O 1
ATOM 2616 N N . LEU A 1 349 ? -3.416 -13.261 9.552 1.00 89.62 349 LEU A N 1
ATOM 2617 C CA . LEU A 1 349 ? -3.526 -11.803 9.540 1.00 89.62 349 LEU A CA 1
ATOM 2618 C C . LEU A 1 349 ? -4.976 -11.343 9.770 1.00 89.62 349 LEU A C 1
ATOM 2620 O O . LEU A 1 349 ? -5.940 -12.044 9.445 1.00 89.62 349 LEU A O 1
ATOM 2624 N N . THR A 1 350 ? -5.153 -10.122 10.288 1.00 86.12 350 THR A N 1
ATOM 2625 C CA . THR A 1 350 ? -6.493 -9.528 10.447 1.00 86.12 350 THR A CA 1
ATOM 2626 C C . THR A 1 350 ? -7.152 -9.237 9.106 1.00 86.12 350 THR A C 1
ATOM 2628 O O . THR A 1 350 ? -6.470 -9.108 8.098 1.00 86.12 350 THR A O 1
ATOM 2631 N N . SER A 1 351 ? -8.483 -9.095 9.087 1.00 85.94 351 SER A N 1
ATOM 2632 C CA . SER A 1 351 ? -9.280 -8.943 7.857 1.00 85.94 351 SER A CA 1
ATOM 2633 C C . SER A 1 351 ? -8.693 -7.943 6.850 1.00 85.94 351 SER A C 1
ATOM 2635 O O . SER A 1 351 ? -8.532 -8.278 5.678 1.00 85.94 351 SER A O 1
ATOM 2637 N N . ASP A 1 352 ? -8.323 -6.740 7.299 1.00 84.62 352 ASP A N 1
ATOM 2638 C CA . ASP A 1 352 ? -7.817 -5.688 6.409 1.00 84.62 352 ASP A CA 1
ATOM 2639 C C . ASP A 1 352 ? -6.428 -6.032 5.849 1.00 84.62 352 ASP A C 1
ATOM 2641 O O . ASP A 1 352 ? -6.179 -5.898 4.649 1.00 84.62 352 ASP A O 1
ATOM 2645 N N . THR A 1 353 ? -5.520 -6.506 6.708 1.00 90.94 353 THR A N 1
ATOM 2646 C CA . THR A 1 353 ? -4.153 -6.890 6.322 1.00 90.94 353 THR A CA 1
ATOM 2647 C C . THR A 1 353 ? -4.156 -8.159 5.461 1.00 90.94 353 THR A C 1
ATOM 2649 O O . THR A 1 353 ? -3.414 -8.243 4.486 1.00 90.94 353 THR A O 1
ATOM 2652 N N . ARG A 1 354 ? -5.034 -9.119 5.769 1.00 94.44 354 ARG A N 1
ATOM 2653 C CA . ARG A 1 354 ? -5.257 -10.372 5.037 1.00 94.44 354 ARG A CA 1
ATOM 2654 C C . ARG A 1 354 ? -5.776 -10.122 3.635 1.00 94.44 354 ARG A C 1
ATOM 2656 O O . ARG A 1 354 ? -5.281 -10.740 2.706 1.00 94.44 354 ARG A O 1
ATOM 2663 N N . ALA A 1 355 ? -6.703 -9.180 3.452 1.00 94.88 355 ALA A N 1
ATOM 2664 C CA . ALA A 1 355 ? -7.180 -8.815 2.120 1.00 94.88 355 ALA A CA 1
ATOM 2665 C C . ALA A 1 355 ? -6.024 -8.336 1.221 1.00 94.88 355 ALA A C 1
ATOM 2667 O O . ALA A 1 355 ? -5.887 -8.792 0.085 1.00 94.88 355 ALA A O 1
ATOM 2668 N N . ILE A 1 356 ? -5.147 -7.477 1.756 1.00 96.06 356 ILE A N 1
ATOM 2669 C CA . ILE A 1 356 ? -3.940 -7.017 1.054 1.00 96.06 356 ILE A CA 1
ATOM 2670 C C . ILE A 1 356 ? -2.982 -8.189 0.803 1.00 96.06 356 ILE A C 1
ATOM 2672 O O . ILE A 1 356 ? -2.541 -8.386 -0.326 1.00 96.06 356 ILE A O 1
ATOM 2676 N N . ALA A 1 357 ? -2.677 -8.979 1.835 1.00 97.12 357 ALA A N 1
ATOM 2677 C CA . ALA A 1 357 ? -1.764 -10.113 1.739 1.00 97.12 357 ALA A CA 1
ATOM 2678 C C . ALA A 1 357 ? -2.230 -11.134 0.697 1.00 97.12 357 ALA A C 1
ATOM 2680 O O . ALA A 1 357 ? -1.418 -11.581 -0.104 1.00 97.12 357 ALA A O 1
ATOM 2681 N N . ASN A 1 358 ? -3.527 -11.442 0.647 1.00 97.62 358 ASN A N 1
ATOM 2682 C CA . ASN A 1 358 ? -4.097 -12.392 -0.303 1.00 97.62 358 ASN A CA 1
ATOM 2683 C C . ASN A 1 358 ? -3.964 -11.882 -1.740 1.00 97.62 358 ASN A C 1
ATOM 2685 O O . ASN A 1 358 ? -3.536 -12.632 -2.610 1.00 97.62 358 ASN A O 1
ATOM 2689 N N . ALA A 1 359 ? -4.240 -10.598 -1.992 1.00 97.69 359 ALA A N 1
ATOM 2690 C CA . ALA A 1 359 ? -4.069 -10.011 -3.322 1.00 97.69 359 ALA A CA 1
ATOM 2691 C C . ALA A 1 359 ? -2.600 -10.023 -3.790 1.00 97.69 359 ALA A C 1
ATOM 2693 O O . ALA A 1 359 ? -2.312 -10.308 -4.953 1.00 97.69 359 ALA A O 1
ATOM 2694 N N . LEU A 1 360 ? -1.660 -9.742 -2.885 1.00 98.31 360 LEU A N 1
ATOM 2695 C CA . LEU A 1 360 ? -0.227 -9.754 -3.183 1.00 98.31 360 LEU A CA 1
ATOM 2696 C C . LEU A 1 360 ? 0.322 -11.179 -3.347 1.00 98.31 360 LEU A C 1
ATOM 2698 O O . LEU A 1 360 ? 1.056 -11.450 -4.294 1.00 98.31 360 LEU A O 1
ATOM 2702 N N . GLY A 1 361 ? -0.043 -12.092 -2.447 1.00 97.88 361 GLY A N 1
ATOM 2703 C CA . GLY A 1 361 ? 0.411 -13.482 -2.440 1.00 97.88 361 GLY A CA 1
ATOM 2704 C C . GLY A 1 361 ? -0.196 -14.319 -3.564 1.00 97.88 361 GLY A C 1
ATOM 2705 O O . GLY A 1 361 ? 0.489 -15.188 -4.098 1.00 97.88 361 GLY A O 1
ATOM 2706 N N . ALA A 1 362 ? -1.414 -13.993 -4.015 1.00 98.00 362 ALA A N 1
ATOM 2707 C CA . ALA A 1 362 ? -2.019 -14.595 -5.204 1.00 98.00 362 ALA A CA 1
ATOM 2708 C C . ALA A 1 362 ? -1.187 -14.371 -6.473 1.00 98.00 362 ALA A C 1
ATOM 2710 O O . ALA A 1 362 ? -1.240 -15.181 -7.392 1.00 98.00 362 ALA A O 1
ATOM 2711 N N . CYS A 1 363 ? -0.397 -13.292 -6.525 1.00 98.19 363 CYS A N 1
ATOM 2712 C CA . CYS A 1 363 ? 0.487 -12.987 -7.651 1.00 98.19 363 CYS A CA 1
ATOM 2713 C C . CYS A 1 363 ? 1.793 -13.797 -7.641 1.00 98.19 363 CYS A C 1
ATOM 2715 O O . CYS A 1 363 ? 2.567 -13.702 -8.595 1.00 98.19 363 CYS A O 1
ATOM 2717 N N . ILE A 1 364 ? 2.060 -14.566 -6.582 1.00 98.12 364 ILE A N 1
ATOM 2718 C CA . ILE A 1 364 ? 3.247 -15.406 -6.423 1.00 98.12 364 ILE A CA 1
ATOM 2719 C C . ILE A 1 364 ? 2.852 -16.855 -6.713 1.00 98.12 364 ILE A C 1
ATOM 2721 O O . ILE A 1 364 ? 2.243 -17.519 -5.879 1.00 98.12 364 ILE A O 1
ATOM 2725 N N . ILE A 1 365 ? 3.193 -17.337 -7.906 1.00 96.94 365 ILE A N 1
ATOM 2726 C CA . ILE A 1 365 ? 2.869 -18.694 -8.360 1.00 96.94 365 ILE A CA 1
ATOM 2727 C C . ILE A 1 365 ? 4.067 -19.613 -8.128 1.00 96.94 365 ILE A C 1
ATOM 2729 O O . ILE A 1 365 ? 5.196 -19.230 -8.416 1.00 96.94 365 ILE A O 1
ATOM 2733 N N . ASP A 1 366 ? 3.817 -20.818 -7.614 1.00 93.81 366 ASP A N 1
ATOM 2734 C CA . ASP A 1 366 ? 4.821 -21.868 -7.381 1.00 93.81 366 ASP A CA 1
ATOM 2735 C C . ASP A 1 366 ? 5.994 -21.481 -6.451 1.00 93.81 366 ASP A C 1
ATOM 2737 O O . ASP A 1 366 ? 7.032 -22.141 -6.460 1.00 93.81 366 ASP A O 1
ATOM 2741 N N . SER A 1 367 ? 5.837 -20.458 -5.597 1.00 96.94 367 SER A N 1
ATOM 2742 C CA . SER A 1 367 ? 6.810 -20.132 -4.535 1.00 96.94 367 SER A CA 1
ATOM 2743 C C . SER A 1 367 ? 6.135 -19.921 -3.170 1.00 96.94 367 SER A C 1
ATOM 2745 O O . SER A 1 367 ? 5.846 -18.789 -2.764 1.00 96.94 367 SER A O 1
ATOM 2747 N N . PRO A 1 368 ? 5.924 -21.013 -2.407 1.00 96.25 368 PRO A N 1
ATOM 2748 C CA . PRO A 1 368 ? 5.471 -20.938 -1.019 1.00 96.25 368 PRO A CA 1
ATOM 2749 C C . PRO A 1 368 ? 6.424 -20.128 -0.130 1.00 96.25 368 PRO A C 1
ATOM 2751 O O . PRO A 1 368 ? 5.985 -19.478 0.812 1.00 96.25 368 PRO A O 1
ATOM 2754 N N . GLY A 1 369 ? 7.728 -20.126 -0.437 1.00 97.69 369 GLY A N 1
ATOM 2755 C CA . GLY A 1 369 ? 8.731 -19.381 0.327 1.00 97.69 369 GLY A CA 1
ATOM 2756 C C . GLY A 1 369 ? 8.504 -17.869 0.284 1.00 97.69 369 GLY A C 1
ATOM 2757 O O . GLY A 1 369 ? 8.502 -17.219 1.331 1.00 97.69 369 GLY A O 1
ATOM 2758 N N . LEU A 1 370 ? 8.249 -17.311 -0.905 1.00 97.94 370 LEU A N 1
ATOM 2759 C CA . LEU A 1 370 ? 7.910 -15.893 -1.053 1.00 97.94 370 LEU A CA 1
ATOM 2760 C C . LEU A 1 370 ? 6.555 -15.560 -0.412 1.00 97.94 370 LEU A C 1
ATOM 2762 O O . LEU A 1 370 ? 6.431 -14.532 0.253 1.00 97.94 370 LEU A O 1
ATOM 2766 N N . GLN A 1 371 ? 5.565 -16.448 -0.535 1.00 97.81 371 GLN A N 1
ATOM 2767 C CA . GLN A 1 371 ? 4.260 -16.282 0.112 1.00 97.81 371 GLN A CA 1
ATOM 2768 C C . GLN A 1 371 ? 4.363 -16.252 1.647 1.00 97.81 371 GLN A C 1
ATOM 2770 O O . GLN A 1 371 ? 3.818 -15.352 2.287 1.00 97.81 371 GLN A O 1
ATOM 2775 N N . SER A 1 372 ? 5.108 -17.179 2.256 1.00 96.69 372 SER A N 1
ATOM 2776 C CA . SER A 1 372 ? 5.357 -17.167 3.703 1.00 96.69 372 SER A CA 1
ATOM 2777 C C . SER A 1 372 ? 6.157 -15.934 4.128 1.00 96.69 372 SER A C 1
ATOM 2779 O O . SER A 1 372 ? 5.845 -15.316 5.147 1.00 96.69 372 SER A O 1
ATOM 2781 N N . GLN A 1 373 ? 7.144 -15.520 3.327 1.00 97.12 373 GLN A N 1
ATOM 2782 C CA . GLN A 1 373 ? 7.902 -14.300 3.590 1.00 97.12 373 GLN A CA 1
ATOM 2783 C C . GLN A 1 373 ? 7.004 -13.057 3.589 1.00 97.12 373 GLN A C 1
ATOM 2785 O O . GLN A 1 373 ? 7.188 -12.189 4.438 1.00 97.12 373 GLN A O 1
ATOM 2790 N N . LEU A 1 374 ? 6.026 -12.959 2.684 1.00 97.31 374 LEU A N 1
ATOM 2791 C CA . LEU A 1 374 ? 5.056 -11.861 2.678 1.00 97.31 374 LEU A CA 1
ATOM 2792 C C . LEU A 1 374 ? 4.289 -11.772 4.005 1.00 97.31 374 LEU A C 1
ATOM 2794 O O . LEU A 1 374 ? 4.156 -10.679 4.555 1.00 97.31 374 LEU A O 1
ATOM 2798 N N . ILE A 1 375 ? 3.831 -12.904 4.544 1.00 96.31 375 ILE A N 1
ATOM 2799 C CA . ILE A 1 375 ? 3.136 -12.946 5.840 1.00 96.31 375 ILE A CA 1
ATOM 2800 C C . ILE A 1 375 ? 4.069 -12.445 6.950 1.00 96.31 375 ILE A C 1
ATOM 2802 O O . ILE A 1 375 ? 3.701 -11.544 7.703 1.00 96.31 375 ILE A O 1
ATOM 2806 N N . SER A 1 376 ? 5.316 -12.929 6.991 1.00 96.06 376 SER A N 1
ATOM 2807 C CA . SER A 1 376 ? 6.323 -12.457 7.956 1.00 96.06 376 SER A CA 1
ATOM 2808 C C . SER A 1 376 ? 6.656 -10.968 7.796 1.00 96.06 376 SER A C 1
ATOM 2810 O O . SER A 1 376 ? 6.918 -10.272 8.776 1.00 96.06 376 SER A O 1
ATOM 2812 N N . LEU A 1 377 ? 6.632 -10.441 6.569 1.00 95.19 377 LEU A N 1
ATOM 2813 C CA . LEU A 1 377 ? 6.801 -9.013 6.319 1.00 95.19 377 LEU A CA 1
ATOM 2814 C C . LEU A 1 377 ? 5.604 -8.213 6.839 1.00 95.19 377 LEU A C 1
ATOM 2816 O O . LEU A 1 377 ? 5.795 -7.084 7.269 1.00 95.19 377 LEU A O 1
ATOM 2820 N N . LEU A 1 378 ? 4.387 -8.745 6.861 1.00 93.81 378 LEU A N 1
ATOM 2821 C CA . LEU A 1 378 ? 3.218 -8.002 7.340 1.00 93.81 378 LEU A CA 1
ATOM 2822 C C . LEU A 1 378 ? 2.974 -8.148 8.848 1.00 93.81 378 LEU A C 1
ATOM 2824 O O . LEU A 1 378 ? 2.427 -7.220 9.441 1.00 93.81 378 LEU A O 1
ATOM 2828 N N . ALA A 1 379 ? 3.459 -9.220 9.481 1.00 90.25 379 ALA A N 1
ATOM 2829 C CA . ALA A 1 379 ? 3.250 -9.489 10.907 1.00 90.25 379 ALA A CA 1
ATOM 2830 C C . ALA A 1 379 ? 3.634 -8.317 11.842 1.00 90.25 379 ALA A C 1
ATOM 2832 O O . ALA A 1 379 ? 2.772 -7.901 12.611 1.00 90.25 379 ALA A O 1
ATOM 2833 N N . PRO A 1 380 ? 4.802 -7.646 11.711 1.00 88.31 380 PRO A N 1
ATOM 2834 C CA . PRO A 1 380 ? 5.135 -6.520 12.592 1.00 88.31 380 PRO A CA 1
ATOM 2835 C C . PRO A 1 380 ? 4.182 -5.321 12.478 1.00 88.31 380 PRO A C 1
ATOM 2837 O O . PRO A 1 380 ? 4.048 -4.542 13.416 1.00 88.31 380 PRO A O 1
ATOM 2840 N N . VAL A 1 381 ? 3.527 -5.141 11.321 1.00 82.69 381 VAL A N 1
ATOM 2841 C CA . VAL A 1 381 ? 2.509 -4.087 11.152 1.00 82.69 381 VAL A CA 1
ATOM 2842 C C . VAL A 1 381 ? 1.253 -4.448 11.936 1.00 82.69 381 VAL A C 1
ATOM 2844 O O . VAL A 1 381 ? 0.606 -3.565 12.495 1.00 82.69 381 VAL A O 1
ATOM 2847 N N . GLU A 1 382 ? 0.907 -5.733 11.982 1.00 82.75 382 GLU A N 1
ATOM 2848 C CA . GLU A 1 382 ? -0.211 -6.212 12.784 1.00 82.75 382 GLU A CA 1
ATOM 2849 C C . GLU A 1 382 ? 0.099 -6.128 14.276 1.00 82.75 382 GLU A C 1
ATOM 2851 O O . GLU A 1 382 ? -0.723 -5.605 15.020 1.00 82.75 382 GLU A O 1
ATOM 2856 N N . ASP A 1 383 ? 1.299 -6.532 14.696 1.00 84.12 383 ASP A N 1
ATOM 2857 C CA . ASP A 1 383 ? 1.734 -6.431 16.091 1.00 84.12 383 ASP A CA 1
ATOM 2858 C C . ASP A 1 383 ? 1.657 -4.983 16.584 1.00 84.12 383 ASP A C 1
ATOM 2860 O O . ASP A 1 383 ? 1.108 -4.716 17.653 1.00 84.12 383 ASP A O 1
ATOM 2864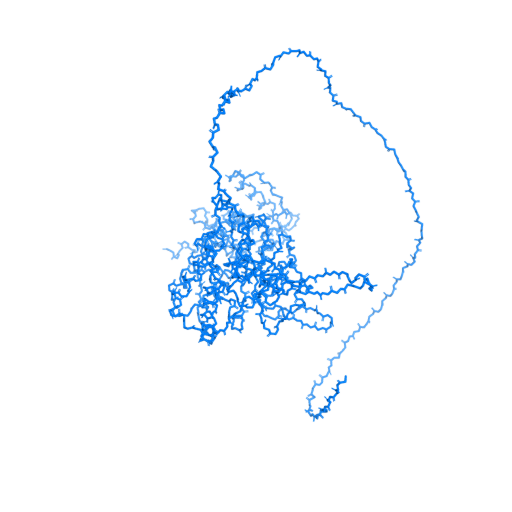 N N . GLN A 1 384 ? 2.122 -4.026 15.770 1.00 83.38 384 GLN A N 1
ATOM 2865 C CA . GLN A 1 384 ? 2.012 -2.606 16.097 1.00 83.38 384 GLN A CA 1
ATOM 2866 C C . GLN A 1 384 ? 0.553 -2.146 16.164 1.00 83.38 384 GLN A C 1
ATOM 2868 O O . GLN A 1 384 ? 0.165 -1.489 17.125 1.00 83.38 384 GLN A O 1
ATOM 2873 N N . ARG A 1 385 ? -0.291 -2.514 15.190 1.00 79.44 385 ARG A N 1
ATOM 2874 C CA . ARG A 1 385 ? -1.727 -2.180 15.225 1.00 79.44 385 ARG A CA 1
ATOM 2875 C C . ARG A 1 385 ? -2.410 -2.762 16.453 1.00 79.44 385 ARG A C 1
ATOM 2877 O O . ARG A 1 385 ? -3.293 -2.121 17.020 1.00 79.44 385 ARG A O 1
ATOM 2884 N N . GLN A 1 386 ? -2.028 -3.967 16.855 1.00 81.88 386 GLN A N 1
ATOM 2885 C CA . GLN A 1 386 ? -2.568 -4.617 18.034 1.00 81.88 386 GLN A CA 1
ATOM 2886 C C . GLN A 1 386 ? -2.105 -3.919 19.312 1.00 81.88 386 GLN A C 1
ATOM 2888 O O . GLN A 1 386 ? -2.928 -3.668 20.193 1.00 81.88 386 GLN A O 1
ATOM 2893 N N . ALA A 1 387 ? -0.832 -3.525 19.384 1.00 83.75 387 ALA A N 1
ATOM 2894 C CA . ALA A 1 387 ? -0.301 -2.715 20.472 1.00 83.75 387 ALA A CA 1
ATOM 2895 C C . ALA A 1 387 ? -1.030 -1.360 20.574 1.00 83.75 387 ALA A C 1
ATOM 2897 O O . ALA A 1 387 ? -1.514 -1.000 21.651 1.00 83.75 387 ALA A O 1
ATOM 2898 N N . ASP A 1 388 ? -1.218 -0.660 19.454 1.00 82.12 388 ASP A N 1
ATOM 2899 C CA . ASP A 1 388 ? -1.941 0.617 19.394 1.00 82.12 388 ASP A CA 1
ATOM 2900 C C . ASP A 1 388 ? -3.407 0.454 19.829 1.00 82.12 388 ASP A C 1
ATOM 2902 O O . ASP A 1 388 ? -3.930 1.246 20.614 1.00 82.12 388 ASP A O 1
ATOM 2906 N N . ARG A 1 389 ? -4.085 -0.608 19.370 1.00 81.81 389 ARG A N 1
ATOM 2907 C CA . ARG A 1 389 ? -5.457 -0.919 19.801 1.00 81.81 389 ARG A CA 1
ATOM 2908 C C . ARG A 1 389 ? -5.520 -1.200 21.296 1.00 81.81 389 ARG A C 1
ATOM 2910 O O . ARG A 1 389 ? -6.448 -0.715 21.931 1.00 81.81 389 ARG A O 1
ATOM 2917 N N . SER A 1 390 ? -4.552 -1.938 21.843 1.00 84.06 390 SER A N 1
ATOM 2918 C CA . SER A 1 390 ? -4.521 -2.331 23.260 1.00 84.06 390 SER A CA 1
ATOM 2919 C C . SER A 1 390 ? -4.259 -1.184 24.232 1.00 84.06 390 SER A C 1
ATOM 2921 O O . SER A 1 390 ? -4.640 -1.253 25.400 1.00 84.06 390 SER A O 1
ATOM 2923 N N . THR A 1 391 ? -3.653 -0.104 23.745 1.00 84.12 391 THR A N 1
ATOM 2924 C CA . THR A 1 391 ? -3.364 1.103 24.529 1.00 84.12 391 THR A CA 1
ATOM 2925 C C . THR A 1 391 ? -4.394 2.213 24.308 1.00 84.12 391 THR A C 1
ATOM 2927 O O . THR A 1 391 ? -4.448 3.170 25.079 1.00 84.12 391 THR A O 1
ATOM 2930 N N . GLY A 1 392 ? -5.252 2.079 23.292 1.00 87.12 392 GLY A N 1
ATOM 2931 C CA . GLY A 1 392 ? -6.304 3.039 22.980 1.00 87.12 392 GLY A CA 1
ATOM 2932 C C . GLY A 1 392 ? -7.369 3.165 24.073 1.00 87.12 392 GLY A C 1
ATOM 2933 O O . GLY A 1 392 ? -7.639 2.239 24.840 1.00 87.12 392 GLY A O 1
ATOM 2934 N N . ILE A 1 393 ? -8.046 4.317 24.098 1.00 89.62 393 ILE A N 1
ATOM 2935 C CA . ILE A 1 393 ? -9.119 4.612 25.061 1.00 89.62 393 ILE A CA 1
ATOM 2936 C C . ILE A 1 393 ? -10.230 3.554 25.039 1.00 89.62 393 ILE A C 1
ATOM 2938 O O . ILE A 1 393 ? -10.806 3.241 26.079 1.00 89.62 393 ILE A O 1
ATOM 2942 N N . GLU A 1 394 ? -10.528 2.973 23.875 1.00 90.94 394 GLU A N 1
ATOM 2943 C CA . GLU A 1 394 ? -11.511 1.902 23.741 1.00 90.94 394 GLU A CA 1
ATOM 2944 C C . GLU A 1 394 ? -11.096 0.623 24.484 1.00 90.94 394 GLU A C 1
ATOM 2946 O O . GLU A 1 394 ? -11.943 0.018 25.141 1.00 90.94 394 GLU A O 1
ATOM 2951 N N . ALA A 1 395 ? -9.815 0.240 24.440 1.00 90.12 395 ALA A N 1
ATOM 2952 C CA . ALA A 1 395 ? -9.302 -0.915 25.179 1.00 90.12 395 ALA A CA 1
ATOM 2953 C C . ALA A 1 395 ? -9.348 -0.677 26.689 1.00 90.12 395 ALA A C 1
ATOM 2955 O O . ALA A 1 395 ? -9.866 -1.512 27.427 1.00 90.12 395 ALA A O 1
ATOM 2956 N N . VAL A 1 396 ? -8.916 0.503 27.141 1.00 91.44 396 VAL A N 1
ATOM 2957 C CA . VAL A 1 396 ? -8.996 0.876 28.563 1.00 91.44 396 VAL A CA 1
ATOM 2958 C C . VAL A 1 396 ? -10.449 0.926 29.046 1.00 91.44 396 VAL A C 1
ATOM 2960 O O . VAL A 1 396 ? -10.762 0.515 30.160 1.00 91.44 396 VAL A O 1
ATOM 2963 N N . THR A 1 397 ? -11.369 1.389 28.196 1.00 93.19 397 THR A N 1
ATOM 2964 C CA . THR A 1 397 ? -12.807 1.374 28.497 1.00 93.19 397 THR A CA 1
ATOM 2965 C C . THR A 1 397 ? -13.331 -0.053 28.656 1.00 93.19 397 THR A C 1
ATOM 2967 O O . THR A 1 397 ? -14.136 -0.306 29.550 1.00 93.19 397 THR A O 1
ATOM 2970 N N . LEU A 1 398 ? -12.887 -0.993 27.817 1.00 92.56 398 LEU A N 1
ATOM 2971 C CA . LEU A 1 398 ? -13.263 -2.405 27.924 1.00 92.56 398 LEU A CA 1
ATOM 2972 C C . LEU A 1 398 ? -12.717 -3.045 29.203 1.00 92.56 398 LEU A C 1
ATOM 2974 O O . LEU A 1 398 ? -13.466 -3.730 29.894 1.00 92.56 398 LEU A O 1
ATOM 2978 N N . GLU A 1 399 ? -11.466 -2.770 29.557 1.00 91.81 399 GLU A N 1
ATOM 2979 C CA . GLU A 1 399 ? -10.859 -3.215 30.814 1.00 91.81 399 GLU A CA 1
ATOM 2980 C C . GLU A 1 399 ? -11.616 -2.680 32.034 1.00 91.81 399 GLU A C 1
ATOM 2982 O O . GLU A 1 399 ? -11.984 -3.451 32.915 1.00 91.81 399 GLU A O 1
ATOM 2987 N N . ALA A 1 400 ? -11.950 -1.386 32.049 1.00 92.19 400 ALA A N 1
ATOM 2988 C CA . ALA A 1 400 ? -12.759 -0.783 33.106 1.00 92.19 400 ALA A CA 1
ATOM 2989 C C . ALA A 1 400 ? -14.136 -1.449 33.238 1.00 92.19 400 ALA A C 1
ATOM 2991 O O . ALA A 1 400 ? -14.606 -1.723 34.343 1.00 92.19 400 ALA A O 1
ATOM 2992 N N . ILE A 1 401 ? -14.792 -1.736 32.107 1.00 91.38 401 ILE A N 1
ATOM 2993 C CA . ILE A 1 401 ? -16.066 -2.459 32.094 1.00 91.38 401 ILE A CA 1
ATOM 2994 C C . ILE A 1 401 ? -15.884 -3.851 32.698 1.00 91.38 401 ILE A C 1
ATOM 2996 O O . ILE A 1 401 ? -16.675 -4.220 33.562 1.00 91.38 401 ILE A O 1
ATOM 3000 N N . LEU A 1 402 ? -14.862 -4.606 32.287 1.00 89.88 402 LEU A N 1
ATOM 3001 C CA . LEU A 1 402 ? -14.607 -5.952 32.802 1.00 89.88 402 LEU A CA 1
ATOM 3002 C C . LEU A 1 402 ? -14.287 -5.944 34.303 1.00 89.88 402 LEU A C 1
ATOM 3004 O O . LEU A 1 402 ? -14.893 -6.726 35.030 1.00 89.88 402 LEU A O 1
ATOM 3008 N N . ASN A 1 403 ? -13.465 -5.010 34.792 1.00 89.94 403 ASN A N 1
ATOM 3009 C CA . ASN A 1 403 ? -13.198 -4.835 36.225 1.00 89.94 403 ASN A CA 1
ATOM 3010 C C . ASN A 1 403 ? -14.502 -4.648 37.018 1.00 89.94 403 ASN A C 1
ATOM 3012 O O . ASN A 1 403 ? -14.772 -5.384 37.966 1.00 89.94 403 ASN A O 1
ATOM 3016 N N . LEU A 1 404 ? -15.367 -3.730 36.574 1.00 89.69 404 LEU A N 1
ATOM 3017 C CA . LEU A 1 404 ? -16.655 -3.466 37.225 1.00 89.69 404 LEU A CA 1
ATOM 3018 C C . LEU A 1 404 ? -17.639 -4.644 37.107 1.00 89.69 404 LEU A C 1
ATOM 3020 O O . LEU A 1 404 ? -18.477 -4.846 37.987 1.00 89.69 404 LEU A O 1
ATOM 3024 N N . CYS A 1 405 ? -17.559 -5.432 36.031 1.00 86.56 405 CYS A N 1
ATOM 3025 C CA . CYS A 1 405 ? -18.328 -6.670 35.893 1.00 86.56 405 CYS A CA 1
ATOM 3026 C C . CYS A 1 405 ? -17.860 -7.728 36.895 1.00 86.56 405 CYS A C 1
ATOM 3028 O O . CYS A 1 405 ? -18.680 -8.434 37.484 1.00 86.56 405 CYS A O 1
ATOM 3030 N N . HIS A 1 406 ? -16.548 -7.838 37.093 1.00 85.44 406 HIS A N 1
ATOM 3031 C CA . HIS A 1 406 ? -15.932 -8.809 37.992 1.00 85.44 406 HIS A CA 1
ATOM 3032 C C . HIS A 1 406 ? -16.209 -8.500 39.472 1.00 85.44 406 HIS A C 1
ATOM 3034 O O . HIS A 1 406 ? -16.240 -9.420 40.282 1.00 85.44 406 HIS A O 1
ATOM 3040 N N . GLU A 1 407 ? -16.548 -7.253 39.813 1.00 84.44 407 GLU A N 1
ATOM 3041 C CA . GLU A 1 407 ? -17.083 -6.866 41.131 1.00 84.44 407 GLU A CA 1
ATOM 3042 C C . GLU A 1 407 ? -18.507 -7.399 41.409 1.00 84.44 407 GLU A C 1
ATOM 3044 O O . GLU A 1 407 ? -19.028 -7.241 42.513 1.00 84.44 407 GLU A O 1
ATOM 3049 N N . GLY A 1 408 ? -19.173 -8.014 40.424 1.00 77.62 408 GLY A N 1
ATOM 3050 C CA . GLY A 1 408 ? -20.512 -8.590 40.580 1.00 77.62 408 GLY A CA 1
ATOM 3051 C C . GLY A 1 408 ? -21.657 -7.580 40.493 1.00 77.62 408 GLY A C 1
ATOM 3052 O O . GLY A 1 408 ? -22.777 -7.866 40.928 1.00 77.62 408 GLY A O 1
ATOM 3053 N N . LYS A 1 409 ? -21.413 -6.397 39.919 1.00 81.94 409 LYS A N 1
ATOM 3054 C CA . LYS A 1 409 ? -22.467 -5.408 39.664 1.00 81.94 409 LYS A CA 1
ATOM 3055 C C . LYS A 1 409 ? -23.449 -5.931 38.609 1.00 81.94 409 LYS A C 1
ATOM 3057 O O . LYS A 1 409 ? -23.067 -6.537 37.618 1.00 81.94 409 LYS A O 1
ATOM 3062 N N . VAL A 1 410 ? -24.740 -5.655 38.799 1.00 84.69 410 VAL A N 1
ATOM 3063 C CA . VAL A 1 410 ? -25.798 -5.998 37.820 1.00 84.69 410 VAL A CA 1
ATOM 3064 C C . VAL A 1 410 ? -25.968 -4.894 36.771 1.00 84.69 410 VAL A C 1
ATOM 3066 O O . VAL A 1 410 ? -26.424 -5.125 35.651 1.00 84.69 410 VAL A O 1
ATOM 3069 N N . GLN A 1 411 ? -25.601 -3.667 37.130 1.00 90.62 411 GLN A N 1
ATOM 3070 C CA . GLN A 1 411 ? -25.678 -2.494 36.274 1.00 90.62 411 GLN A CA 1
ATOM 3071 C C . GLN A 1 411 ? -24.511 -1.560 36.582 1.00 90.62 411 GLN A C 1
ATOM 3073 O O . GLN A 1 411 ? -24.116 -1.442 37.741 1.00 90.62 411 GLN A O 1
ATOM 3078 N N . ILE A 1 412 ? -23.988 -0.901 35.552 1.00 92.50 412 ILE A N 1
ATOM 3079 C CA . ILE A 1 412 ? -22.856 0.024 35.653 1.00 92.50 412 ILE A CA 1
ATOM 3080 C C . ILE A 1 412 ? -23.182 1.317 34.912 1.00 92.50 412 ILE A C 1
ATOM 3082 O O . ILE A 1 412 ? -23.621 1.296 33.759 1.00 92.50 412 ILE A O 1
ATOM 3086 N N . PHE A 1 413 ? -23.007 2.458 35.569 1.00 93.94 413 PHE A N 1
ATOM 3087 C CA . PHE A 1 413 ? -23.237 3.770 34.968 1.00 93.94 413 PHE A CA 1
ATOM 3088 C C . PHE A 1 413 ? -22.015 4.234 34.175 1.00 93.94 413 PHE A C 1
ATOM 3090 O O . PHE A 1 413 ? -20.879 3.942 34.533 1.00 93.94 413 PHE A O 1
ATOM 3097 N N . VAL A 1 414 ? -22.228 5.041 33.130 1.00 92.94 414 VAL A N 1
ATOM 3098 C CA . VAL A 1 414 ? -21.112 5.601 32.341 1.00 92.94 414 VAL A CA 1
ATOM 3099 C C . VAL A 1 414 ? -20.161 6.432 33.211 1.00 92.94 414 VAL A C 1
ATOM 3101 O O . VAL A 1 414 ? -18.958 6.423 32.982 1.00 92.94 414 VAL A O 1
ATOM 3104 N N . GLY A 1 415 ? -20.680 7.107 34.241 1.00 92.75 415 GLY A N 1
ATOM 3105 C CA . GLY A 1 415 ? -19.852 7.830 35.209 1.00 92.75 415 GLY A CA 1
ATOM 3106 C C . GLY A 1 415 ? -18.926 6.920 36.023 1.00 92.75 415 GLY A C 1
ATOM 3107 O O . GLY A 1 415 ? -17.783 7.293 36.259 1.00 92.75 415 GLY A O 1
ATOM 3108 N N . GLU A 1 416 ? -19.379 5.717 36.395 1.00 93.62 416 GLU A N 1
ATOM 3109 C CA . GLU A 1 416 ? -18.537 4.726 37.084 1.00 93.62 416 GLU A CA 1
ATOM 3110 C C . GLU A 1 416 ? -17.464 4.173 36.149 1.00 93.62 416 GLU A C 1
ATOM 3112 O O . GLU A 1 416 ? -16.309 4.058 36.542 1.00 93.62 416 GLU A O 1
ATOM 3117 N N . ILE A 1 417 ? -17.830 3.894 34.895 1.00 94.56 417 ILE A N 1
ATOM 3118 C CA . ILE A 1 417 ? -16.875 3.439 33.879 1.00 94.56 417 ILE A CA 1
ATOM 3119 C C . ILE A 1 417 ? -15.807 4.512 33.658 1.00 94.56 417 ILE A C 1
ATOM 3121 O O . ILE A 1 417 ? -14.627 4.198 33.621 1.00 94.56 417 ILE A O 1
ATOM 3125 N N . ALA A 1 418 ? -16.191 5.786 33.561 1.00 95.38 418 ALA A N 1
ATOM 3126 C CA . ALA A 1 418 ? -15.232 6.874 33.395 1.00 95.38 418 ALA A CA 1
ATOM 3127 C C . ALA A 1 418 ? -14.322 7.059 34.613 1.00 95.38 418 ALA A C 1
ATOM 3129 O O . ALA A 1 418 ? -13.131 7.309 34.448 1.00 95.38 418 ALA A O 1
ATOM 3130 N N . PHE A 1 419 ? -14.856 6.912 35.828 1.00 95.38 419 PHE A N 1
ATOM 3131 C CA . PHE A 1 419 ? -14.039 6.904 37.040 1.00 95.38 419 PHE A CA 1
ATOM 3132 C C . PHE A 1 419 ? -12.992 5.784 36.991 1.00 95.38 419 PHE A C 1
ATOM 3134 O O . PHE A 1 419 ? -11.810 6.038 37.204 1.00 95.38 419 PHE A O 1
ATOM 3141 N N . GLU A 1 420 ? -13.416 4.574 36.634 1.00 94.56 420 GLU A N 1
ATOM 3142 C CA . GLU A 1 420 ? -12.538 3.410 36.551 1.00 94.56 420 GLU A CA 1
ATOM 3143 C C . GLU A 1 420 ? -11.500 3.530 35.423 1.00 94.56 420 GLU A C 1
ATOM 3145 O O . GLU A 1 420 ? -10.326 3.239 35.637 1.00 94.56 420 GLU A O 1
ATOM 3150 N N . VAL A 1 421 ? -11.882 4.052 34.252 1.00 94.44 421 VAL A N 1
ATOM 3151 C CA . VAL A 1 421 ? -10.939 4.365 33.165 1.00 94.44 421 VAL A CA 1
ATOM 3152 C C . VAL A 1 421 ? -9.867 5.334 33.649 1.00 94.44 421 VAL A C 1
ATOM 3154 O O . VAL A 1 421 ? -8.684 5.078 33.458 1.00 94.44 421 VAL A O 1
ATOM 3157 N N . ASN A 1 422 ? -10.257 6.428 34.306 1.00 95.50 422 ASN A N 1
ATOM 3158 C CA . ASN A 1 422 ? -9.294 7.403 34.814 1.00 95.50 422 ASN A CA 1
ATOM 3159 C C . ASN A 1 422 ? -8.375 6.802 35.884 1.00 95.50 422 ASN A C 1
ATOM 3161 O O . ASN A 1 422 ? -7.188 7.106 35.878 1.00 95.50 422 ASN A O 1
ATOM 3165 N N . ARG A 1 423 ? -8.887 5.903 36.737 1.00 94.62 423 ARG A N 1
ATOM 3166 C CA . ARG A 1 423 ? -8.075 5.151 37.703 1.00 94.62 423 ARG A CA 1
ATOM 3167 C C . ARG A 1 423 ? -7.006 4.301 37.008 1.00 94.62 423 ARG A C 1
ATOM 3169 O O . ARG A 1 423 ? -5.851 4.324 37.424 1.00 94.62 423 ARG A O 1
ATOM 3176 N N . ILE A 1 424 ? -7.373 3.571 35.952 1.00 91.69 424 ILE A N 1
ATOM 3177 C CA . ILE A 1 424 ? -6.443 2.728 35.180 1.00 91.69 424 ILE A CA 1
ATOM 3178 C C . ILE A 1 424 ? -5.385 3.587 34.475 1.00 91.69 424 ILE A C 1
ATOM 3180 O O . ILE A 1 424 ? -4.198 3.274 34.512 1.00 91.69 424 ILE A O 1
ATOM 3184 N N . VAL A 1 425 ? -5.809 4.682 33.846 1.00 91.62 425 VAL A N 1
ATOM 3185 C CA . VAL A 1 425 ? -4.941 5.624 33.121 1.00 91.62 425 VAL A CA 1
ATOM 3186 C C . VAL A 1 425 ? -3.945 6.283 34.082 1.00 91.62 425 VAL A C 1
ATOM 3188 O O . VAL A 1 425 ? -2.744 6.271 33.821 1.00 91.62 425 VAL A O 1
ATOM 3191 N N . GLU A 1 426 ? -4.408 6.752 35.243 1.00 92.25 426 GLU A N 1
ATOM 3192 C CA . GLU A 1 426 ? -3.549 7.318 36.290 1.00 92.25 426 GLU A CA 1
ATOM 3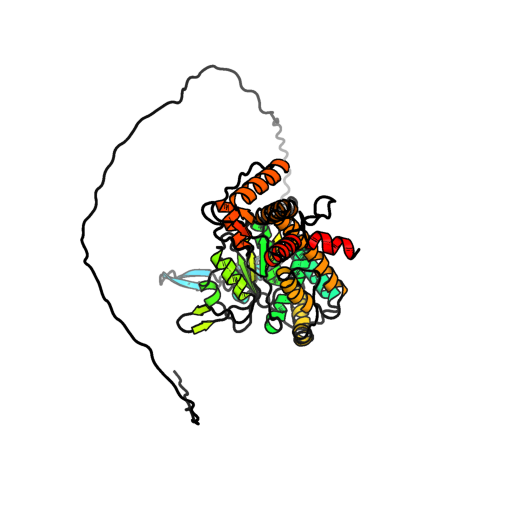193 C C . GLU A 1 426 ? -2.543 6.285 36.823 1.00 92.25 426 GLU A C 1
ATOM 3195 O O . GLU A 1 426 ? -1.356 6.587 36.952 1.00 92.25 426 GLU A O 1
ATOM 3200 N N . ALA A 1 427 ? -2.974 5.037 37.043 1.00 90.25 427 ALA A N 1
ATOM 3201 C CA . ALA A 1 427 ? -2.086 3.945 37.447 1.00 90.25 427 ALA A CA 1
ATOM 3202 C C . ALA A 1 427 ? -1.015 3.615 36.387 1.00 90.25 427 ALA A C 1
ATOM 3204 O O . ALA A 1 427 ? 0.075 3.161 36.734 1.00 90.25 427 ALA A O 1
ATOM 3205 N N . ARG A 1 428 ? -1.297 3.878 35.105 1.00 89.25 428 ARG A N 1
ATOM 3206 C CA . ARG A 1 428 ? -0.343 3.752 33.988 1.00 89.25 428 ARG A CA 1
ATOM 3207 C C . ARG A 1 428 ? 0.570 4.972 33.824 1.00 89.25 428 ARG A C 1
ATOM 3209 O O . ARG A 1 428 ? 1.426 4.968 32.945 1.00 89.25 428 ARG A O 1
ATOM 3216 N N . GLY A 1 429 ? 0.424 5.996 34.667 1.00 89.56 429 GLY A N 1
ATOM 3217 C CA . GLY A 1 429 ? 1.220 7.226 34.616 1.00 89.56 429 GLY A CA 1
ATOM 3218 C C . GLY A 1 429 ? 0.790 8.209 33.523 1.00 89.56 429 GLY A C 1
ATOM 3219 O O . GLY A 1 429 ? 1.490 9.192 33.268 1.00 89.56 429 GLY A O 1
ATOM 3220 N N . GLU A 1 430 ? -0.353 7.966 32.886 1.00 87.56 430 GLU A N 1
ATOM 3221 C CA . GLU A 1 430 ? -0.930 8.855 31.885 1.00 87.56 430 GLU A CA 1
ATOM 3222 C C . GLU A 1 430 ? -1.579 10.073 32.556 1.00 87.56 430 GLU A C 1
ATOM 3224 O O . GLU A 1 430 ? -2.184 9.981 33.624 1.00 87.56 430 GLU A O 1
ATOM 3229 N N . ARG A 1 431 ? -1.465 11.247 31.923 1.00 84.94 431 ARG A N 1
ATOM 3230 C CA . ARG A 1 431 ? -1.965 12.522 32.487 1.00 84.94 431 ARG A CA 1
ATOM 3231 C C . ARG A 1 431 ? -3.331 12.945 31.952 1.00 84.94 431 ARG A C 1
ATOM 3233 O O . ARG A 1 431 ? -3.880 13.954 32.392 1.00 84.94 431 ARG A O 1
ATOM 3240 N N . LEU A 1 432 ? -3.844 12.229 30.957 1.00 85.88 432 LEU A N 1
ATOM 3241 C CA . LEU A 1 432 ? -5.128 12.521 30.330 1.00 85.88 432 LEU A CA 1
ATOM 3242 C C . LEU A 1 432 ? -6.273 12.124 31.263 1.00 85.88 432 LEU A C 1
ATOM 3244 O O . LEU A 1 432 ? -6.312 11.008 31.768 1.00 85.88 432 LEU A O 1
ATOM 3248 N N . HIS A 1 433 ? -7.226 13.036 31.453 1.00 91.69 433 HIS A N 1
ATOM 3249 C CA . HIS A 1 433 ? -8.450 12.777 32.202 1.00 91.69 433 HIS A CA 1
ATOM 3250 C C . HIS A 1 433 ? -9.652 12.787 31.256 1.00 91.69 433 HIS A C 1
ATOM 3252 O O . HIS A 1 433 ? -9.857 13.741 30.501 1.00 91.69 433 HIS A O 1
ATOM 3258 N N . TYR A 1 434 ? -10.457 11.732 31.300 1.00 93.25 434 TYR A N 1
ATOM 3259 C CA . TYR A 1 434 ? -11.580 11.513 30.397 1.00 93.25 434 TYR A CA 1
ATOM 3260 C C . TYR A 1 434 ? -12.915 11.790 31.085 1.00 93.25 434 TYR A C 1
ATOM 3262 O O . TYR A 1 434 ? -13.186 11.312 32.187 1.00 93.25 434 TYR A O 1
ATOM 3270 N N . SER A 1 435 ? -13.788 12.534 30.407 1.00 93.81 435 SER A N 1
ATOM 3271 C CA . SER A 1 435 ? -15.154 12.765 30.874 1.00 93.81 435 SER A CA 1
ATOM 3272 C C . SER A 1 435 ? -16.051 11.552 30.596 1.00 93.81 435 SER A C 1
ATOM 3274 O O . SER A 1 435 ? -15.821 10.780 29.662 1.00 93.81 435 SER A O 1
ATOM 3276 N N . ALA A 1 436 ? -17.143 11.423 31.354 1.00 92.44 436 ALA A N 1
ATOM 3277 C CA . ALA A 1 436 ? -18.164 10.404 31.102 1.00 92.44 436 ALA A CA 1
ATOM 3278 C C . ALA A 1 436 ? -18.776 10.501 29.691 1.00 92.44 436 ALA A C 1
ATOM 3280 O O . ALA A 1 436 ? -19.176 9.493 29.115 1.00 92.44 436 ALA A O 1
ATOM 3281 N N . GLU A 1 437 ? -18.828 11.698 29.108 1.00 92.00 437 GLU A N 1
ATOM 3282 C CA . GLU A 1 437 ? -19.303 11.900 27.740 1.00 92.00 437 GLU A CA 1
ATOM 3283 C C . GLU A 1 437 ? -18.351 11.276 26.712 1.00 92.00 437 GLU A C 1
ATOM 3285 O O . GLU A 1 437 ? -18.794 10.493 25.868 1.00 92.00 437 GLU A O 1
ATOM 3290 N N . THR A 1 438 ? -17.044 11.535 26.832 1.00 92.19 438 THR A N 1
ATOM 3291 C CA . THR A 1 438 ? -16.017 10.949 25.957 1.00 92.19 438 THR A CA 1
ATOM 3292 C C . THR A 1 438 ? -16.042 9.423 26.019 1.00 92.19 438 THR A C 1
ATOM 3294 O O . THR A 1 438 ? -16.054 8.763 24.979 1.00 92.19 438 THR A O 1
ATOM 3297 N N . ILE A 1 439 ? -16.142 8.854 27.225 1.00 93.88 439 ILE A N 1
ATOM 3298 C CA . ILE A 1 439 ? -16.258 7.402 27.418 1.00 93.88 439 ILE A CA 1
ATOM 3299 C C . ILE A 1 439 ? -17.555 6.864 26.811 1.00 93.88 439 ILE A C 1
ATOM 3301 O O . ILE A 1 439 ? -17.534 5.871 26.087 1.00 93.88 439 ILE A O 1
ATOM 3305 N N . GLY A 1 440 ? -18.681 7.553 27.008 1.00 90.88 440 GLY A N 1
ATOM 3306 C CA . GLY A 1 440 ? -19.952 7.187 26.383 1.00 90.88 440 GLY A CA 1
ATOM 3307 C C . GLY A 1 440 ? -19.887 7.153 24.849 1.00 90.88 440 GLY A C 1
ATOM 3308 O O . GLY A 1 440 ? -20.460 6.252 24.228 1.00 90.88 440 GLY A O 1
ATOM 3309 N N . HIS A 1 441 ? -19.166 8.091 24.225 1.00 88.81 441 HIS A N 1
ATOM 3310 C CA . HIS A 1 441 ? -18.905 8.080 22.782 1.00 88.81 441 HIS A CA 1
ATOM 3311 C C . HIS A 1 441 ? -17.988 6.926 22.356 1.00 88.81 441 HIS A C 1
ATOM 3313 O O . HIS A 1 441 ? -18.289 6.261 21.361 1.00 88.81 441 HIS A O 1
ATOM 3319 N N . GLY A 1 442 ? -16.930 6.645 23.122 1.00 88.00 442 GLY A N 1
ATOM 3320 C CA . GLY A 1 442 ? -16.039 5.502 22.900 1.00 88.00 442 GLY A CA 1
ATOM 3321 C C . GLY A 1 442 ? -16.785 4.166 22.943 1.00 88.00 442 GLY A C 1
ATOM 3322 O O . GLY A 1 442 ? -16.696 3.375 22.006 1.00 88.00 442 GLY A O 1
ATOM 3323 N N . MET A 1 443 ? -17.634 3.960 23.954 1.00 90.75 443 MET A N 1
ATOM 3324 C CA . MET A 1 443 ? -18.490 2.770 24.068 1.00 90.75 443 MET A CA 1
ATOM 3325 C C . MET A 1 443 ? -19.412 2.604 22.855 1.00 90.75 443 MET A C 1
ATOM 3327 O O . MET A 1 443 ? -19.542 1.509 22.305 1.00 90.75 443 MET A O 1
ATOM 3331 N N . LYS A 1 444 ? -20.020 3.701 22.383 1.00 88.94 444 LYS A N 1
ATOM 3332 C CA . LYS A 1 444 ? -20.861 3.677 21.181 1.00 88.94 444 LYS A CA 1
ATOM 3333 C C . LYS A 1 444 ? -20.064 3.260 19.940 1.00 88.94 444 LYS A C 1
ATOM 3335 O O . LYS A 1 444 ? -20.584 2.499 19.127 1.00 88.94 444 LYS A O 1
ATOM 3340 N N . LYS A 1 445 ? -18.819 3.728 19.799 1.00 85.69 445 LYS A N 1
ATOM 3341 C CA . LYS A 1 445 ? -17.931 3.407 18.669 1.00 85.69 445 LYS A CA 1
ATOM 3342 C C . LYS A 1 445 ? -17.601 1.912 18.597 1.00 85.69 445 LYS A C 1
ATOM 3344 O O . LYS A 1 445 ? -17.612 1.349 17.509 1.00 85.69 445 LYS A O 1
ATOM 3349 N N . ILE A 1 446 ? -17.416 1.251 19.740 1.00 87.62 446 ILE A N 1
ATOM 3350 C CA . ILE A 1 446 ? -17.193 -0.207 19.823 1.00 87.62 446 ILE A CA 1
ATOM 3351 C C . ILE A 1 446 ? -18.488 -1.029 19.898 1.00 87.62 446 ILE A C 1
ATOM 3353 O O . ILE A 1 446 ? -18.467 -2.222 20.190 1.00 87.62 446 ILE A O 1
ATOM 3357 N N . SER A 1 447 ? -19.634 -0.413 19.591 1.00 86.81 447 SER A N 1
ATOM 3358 C CA . SER A 1 447 ? -20.953 -1.061 19.590 1.00 86.81 447 SER A CA 1
ATOM 3359 C C . SER A 1 447 ? -21.411 -1.596 20.958 1.00 86.81 447 SER A C 1
ATOM 3361 O O . SER A 1 447 ? -22.214 -2.526 21.019 1.00 86.81 447 SER A O 1
ATOM 3363 N N . LEU A 1 448 ? -20.958 -0.991 22.061 1.00 89.00 448 LEU A N 1
ATOM 3364 C CA . LEU A 1 448 ? -21.532 -1.190 23.394 1.00 89.00 448 LEU A CA 1
ATOM 3365 C C . LEU A 1 448 ? -22.578 -0.106 23.665 1.00 89.00 448 LEU A C 1
ATOM 3367 O O . LEU A 1 448 ? -22.275 1.037 24.012 1.00 89.00 448 LEU A O 1
ATOM 3371 N N . VAL A 1 449 ? -23.844 -0.466 23.460 1.00 85.00 449 VAL A N 1
ATOM 3372 C CA . VAL A 1 449 ? -24.963 0.476 23.540 1.00 85.00 449 VAL A CA 1
ATOM 3373 C C . VAL A 1 449 ? -25.358 0.717 24.994 1.00 85.00 449 VAL A C 1
ATOM 3375 O O . VAL A 1 449 ? -25.853 -0.176 25.679 1.00 85.00 449 VAL A O 1
ATOM 3378 N N . THR A 1 450 ? -25.203 1.958 25.452 1.00 88.88 450 THR A N 1
ATOM 3379 C CA . THR A 1 450 ? -25.680 2.380 26.773 1.00 88.88 450 THR A CA 1
ATOM 3380 C C . THR A 1 450 ? -27.166 2.738 26.734 1.00 88.88 450 THR A C 1
ATOM 3382 O O . THR A 1 450 ? -27.655 3.379 25.800 1.00 88.88 450 THR A O 1
ATOM 3385 N N . ARG A 1 451 ? -27.903 2.351 27.778 1.00 88.69 451 ARG A N 1
ATOM 3386 C CA . ARG A 1 451 ? -29.327 2.673 27.967 1.00 88.69 451 ARG A CA 1
ATOM 3387 C C . ARG A 1 451 ? -29.536 3.517 29.214 1.00 88.69 451 ARG A C 1
ATOM 3389 O O . ARG A 1 451 ? -28.681 3.569 30.092 1.00 88.69 451 ARG A O 1
ATOM 3396 N N . ARG A 1 452 ? -30.674 4.210 29.295 1.00 88.69 452 ARG A N 1
ATOM 3397 C CA . ARG A 1 452 ? -31.033 4.985 30.489 1.00 88.69 452 ARG A CA 1
ATOM 3398 C C . ARG A 1 452 ? -31.375 4.031 31.638 1.00 88.69 452 ARG A C 1
ATOM 3400 O O . ARG A 1 452 ? -32.301 3.237 31.511 1.00 88.69 452 ARG A O 1
ATOM 3407 N N . LEU A 1 453 ? -30.654 4.148 32.748 1.00 87.81 453 LEU A N 1
ATOM 3408 C CA . LEU A 1 453 ? -30.809 3.344 33.961 1.00 87.81 453 LEU A CA 1
ATOM 3409 C C . LEU A 1 453 ? -31.462 4.196 35.059 1.00 87.81 453 LEU A C 1
ATOM 3411 O O . LEU A 1 453 ? -30.854 4.581 36.055 1.00 87.81 453 LEU A O 1
ATOM 3415 N N . GLY A 1 454 ? -32.721 4.569 34.827 1.00 80.88 454 GLY A N 1
ATOM 3416 C CA . GLY A 1 454 ? -33.491 5.403 35.750 1.00 80.88 454 GLY A CA 1
ATOM 3417 C C . GLY A 1 454 ? -33.074 6.880 35.768 1.00 80.88 454 GLY A C 1
ATOM 3418 O O . GLY A 1 454 ? -32.687 7.462 34.748 1.00 80.88 454 GLY A O 1
ATOM 3419 N N . LYS A 1 455 ? -33.224 7.523 36.935 1.00 77.19 455 LYS A N 1
ATOM 3420 C CA . LYS A 1 455 ? -32.929 8.956 37.129 1.00 77.19 455 LYS A CA 1
ATOM 3421 C C . LYS A 1 455 ? -31.426 9.257 37.192 1.00 77.19 455 LYS A C 1
ATOM 3423 O O . LYS A 1 455 ? -31.047 10.396 36.955 1.00 77.19 455 LYS A O 1
ATOM 3428 N N . SER A 1 456 ? -30.601 8.241 37.445 1.00 73.75 456 SER A N 1
ATOM 3429 C CA . SER A 1 456 ? -29.159 8.364 37.694 1.00 73.75 456 SER A CA 1
ATOM 3430 C C . SER A 1 456 ? -28.291 8.416 36.428 1.00 73.75 456 SER A C 1
ATOM 3432 O O . SER A 1 456 ? -27.084 8.593 36.529 1.00 73.75 456 SER A O 1
ATOM 3434 N N . GLY A 1 457 ? -28.880 8.294 35.231 1.00 85.06 457 GLY A N 1
ATOM 3435 C CA . GLY A 1 457 ? -28.181 8.521 33.958 1.00 85.06 457 GLY A CA 1
ATOM 3436 C C . GLY A 1 457 ? -28.191 7.324 33.007 1.00 85.06 457 GLY A C 1
ATOM 3437 O O . GLY A 1 457 ? -29.107 6.500 33.032 1.00 85.06 457 GLY A O 1
ATOM 3438 N N . LYS A 1 458 ? -27.201 7.268 32.106 1.00 90.44 458 LYS A N 1
ATOM 3439 C CA . LYS A 1 458 ? -26.998 6.164 31.151 1.00 90.44 458 LYS A CA 1
ATOM 3440 C C . LYS A 1 458 ? -25.971 5.158 31.680 1.00 90.44 458 LYS A C 1
ATOM 3442 O O . LYS A 1 458 ? -25.071 5.532 32.429 1.00 90.44 458 LYS A O 1
ATOM 3447 N N . GLY A 1 459 ? -26.084 3.907 31.248 1.00 91.94 459 GLY A N 1
ATOM 3448 C CA . GLY A 1 459 ? -25.165 2.834 31.616 1.00 91.94 459 GLY A CA 1
ATOM 3449 C C . GLY A 1 459 ? -25.425 1.526 30.871 1.00 91.94 459 GLY A C 1
ATOM 3450 O O . GLY A 1 459 ? -26.208 1.489 29.917 1.00 91.94 459 GLY A O 1
ATOM 3451 N N . LEU A 1 460 ? -24.768 0.460 31.318 1.00 91.88 460 LEU A N 1
ATOM 3452 C CA . LEU A 1 460 ? -24.960 -0.909 30.849 1.00 91.88 460 LEU A CA 1
ATOM 3453 C C . LEU A 1 460 ? -25.683 -1.728 31.917 1.00 91.88 460 LEU A C 1
ATOM 3455 O O . LEU A 1 460 ? -25.442 -1.571 33.111 1.00 91.88 460 LEU A O 1
ATOM 3459 N N . VAL A 1 461 ? -26.554 -2.627 31.471 1.00 90.69 461 VAL A N 1
ATOM 3460 C CA . VAL A 1 461 ? -27.036 -3.728 32.312 1.00 90.69 461 VAL A CA 1
ATOM 3461 C C . VAL A 1 461 ? -26.195 -4.931 31.936 1.00 90.69 461 VAL A C 1
ATOM 3463 O O . VAL A 1 461 ? -26.083 -5.244 30.752 1.00 90.69 461 VAL A O 1
ATOM 3466 N N . LEU A 1 462 ? -25.611 -5.582 32.929 1.00 87.12 462 LEU A N 1
ATOM 3467 C CA . LEU A 1 462 ? -24.661 -6.671 32.753 1.00 87.12 462 LEU A CA 1
ATOM 3468 C C . LEU A 1 462 ? -25.392 -8.008 32.631 1.00 87.12 462 LEU A C 1
ATOM 3470 O O . LEU A 1 462 ? -25.244 -8.910 33.450 1.00 87.12 462 LEU A O 1
ATOM 3474 N N . ASP A 1 463 ? -26.231 -8.116 31.601 1.00 87.88 463 ASP A N 1
ATOM 3475 C CA . ASP A 1 463 ? -26.782 -9.401 31.187 1.00 87.88 463 ASP A CA 1
ATOM 3476 C C . ASP A 1 463 ? -25.719 -10.252 30.468 1.00 87.88 463 ASP A C 1
ATOM 3478 O O . ASP A 1 463 ? -24.661 -9.770 30.054 1.00 87.88 463 ASP A O 1
ATOM 3482 N N . LEU A 1 464 ? -26.001 -11.548 30.318 1.00 85.06 464 LEU A N 1
ATOM 3483 C CA . LEU A 1 464 ? -25.070 -12.497 29.704 1.00 85.06 464 LEU A CA 1
ATOM 3484 C C . LEU A 1 464 ? -24.665 -12.085 28.277 1.00 85.06 464 LEU A C 1
ATOM 3486 O O . LEU A 1 464 ? -23.526 -12.311 27.876 1.00 85.06 464 LEU A O 1
ATOM 3490 N N . ALA A 1 465 ? -25.574 -11.466 27.519 1.00 87.75 465 ALA A N 1
ATOM 3491 C CA . ALA A 1 465 ? -25.298 -10.998 26.163 1.00 87.75 465 ALA A CA 1
ATOM 3492 C C . ALA A 1 465 ? -24.299 -9.831 26.159 1.00 87.75 465 ALA A C 1
ATOM 3494 O O . ALA A 1 465 ? -23.342 -9.840 25.386 1.00 87.75 465 ALA A O 1
ATOM 3495 N N . THR A 1 466 ? -24.487 -8.860 27.053 1.00 88.25 466 THR A N 1
ATOM 3496 C CA . THR A 1 466 ? -23.594 -7.707 27.213 1.00 88.25 466 THR A CA 1
ATOM 3497 C C . THR A 1 466 ? -22.217 -8.146 27.698 1.00 88.25 466 THR A C 1
ATOM 3499 O O . THR A 1 466 ? -21.213 -7.708 27.142 1.00 88.25 466 THR A O 1
ATOM 3502 N N . LEU A 1 467 ? -22.161 -9.062 28.670 1.00 86.94 467 LEU A N 1
ATOM 3503 C CA . LEU A 1 467 ? -20.907 -9.646 29.150 1.00 86.94 467 LEU A CA 1
ATOM 3504 C C . LEU A 1 467 ? -20.176 -10.386 28.030 1.00 86.94 467 LEU A C 1
ATOM 3506 O O . LEU A 1 467 ? -19.007 -10.109 27.776 1.00 86.94 467 LEU A O 1
ATOM 3510 N N . LYS A 1 468 ? -20.868 -11.271 27.301 1.00 88.50 468 LYS A N 1
ATOM 3511 C CA . LYS A 1 468 ? -20.275 -11.996 26.170 1.00 88.50 468 LYS A CA 1
ATOM 3512 C C . LYS A 1 468 ? -19.699 -11.030 25.141 1.00 88.50 468 LYS A C 1
ATOM 3514 O O . LYS A 1 468 ? -18.563 -11.203 24.710 1.00 88.50 468 LYS A O 1
ATOM 3519 N N . ARG A 1 469 ? -20.441 -9.969 24.820 1.00 89.00 469 ARG A N 1
ATOM 3520 C CA . ARG A 1 469 ? -19.980 -8.940 23.891 1.00 89.00 469 ARG A CA 1
ATOM 3521 C C . ARG A 1 469 ? -18.759 -8.180 24.412 1.00 89.00 469 ARG A C 1
ATOM 3523 O O . ARG A 1 469 ? -17.847 -7.924 23.634 1.00 89.00 469 ARG A O 1
ATOM 3530 N N . ALA A 1 470 ? -18.726 -7.826 25.696 1.00 88.75 470 ALA A N 1
ATOM 3531 C CA . ALA A 1 470 ? -17.583 -7.152 26.309 1.00 88.75 470 ALA A CA 1
ATOM 3532 C C . ALA A 1 470 ? -16.319 -8.029 26.270 1.00 88.75 470 ALA A C 1
ATOM 3534 O O . ALA A 1 470 ? -15.262 -7.534 25.895 1.00 88.75 470 ALA A O 1
ATOM 3535 N N . HIS A 1 471 ? -16.437 -9.330 26.557 1.00 88.31 471 HIS A N 1
ATOM 3536 C CA . HIS A 1 471 ? -15.323 -10.280 26.457 1.00 88.31 471 HIS A CA 1
ATOM 3537 C C . HIS A 1 471 ? -14.841 -10.487 25.012 1.00 88.31 471 HIS A C 1
ATOM 3539 O O . HIS A 1 471 ? -13.637 -10.484 24.766 1.00 88.31 471 HIS A O 1
ATOM 3545 N N . GLU A 1 472 ? -15.760 -10.628 24.049 1.00 88.69 472 GLU A N 1
ATOM 3546 C CA . GLU A 1 472 ? -15.419 -10.713 22.619 1.00 88.69 472 GLU A CA 1
ATOM 3547 C C . GLU A 1 472 ? -14.656 -9.469 22.151 1.00 88.69 472 GLU A C 1
ATOM 3549 O O . GLU A 1 472 ? -13.640 -9.579 21.470 1.00 88.69 472 GLU A O 1
ATOM 3554 N N . LEU A 1 473 ? -15.123 -8.279 22.539 1.00 88.62 473 LEU A N 1
ATOM 3555 C CA . LEU A 1 473 ? -14.455 -7.024 22.209 1.00 88.62 473 LEU A CA 1
ATOM 3556 C C . LEU A 1 473 ? -13.099 -6.912 22.913 1.00 88.62 473 LEU A C 1
ATOM 3558 O O . LEU A 1 473 ? -12.121 -6.559 22.267 1.00 88.62 473 LEU A O 1
ATOM 3562 N N . ALA A 1 474 ? -13.001 -7.259 24.195 1.00 87.00 474 ALA A N 1
ATOM 3563 C CA . ALA A 1 474 ? -11.730 -7.226 24.915 1.00 87.00 474 ALA A CA 1
ATOM 3564 C C . ALA A 1 474 ? -10.678 -8.124 24.249 1.00 87.00 474 ALA A C 1
ATOM 3566 O O . ALA A 1 474 ? -9.543 -7.692 24.082 1.00 87.00 474 ALA A O 1
ATOM 3567 N N . ALA A 1 475 ? -11.056 -9.316 23.771 1.00 84.25 475 ALA A N 1
ATOM 3568 C CA . ALA A 1 475 ? -10.147 -10.195 23.032 1.00 84.25 475 ALA A CA 1
ATOM 3569 C C . ALA A 1 475 ? -9.605 -9.541 21.746 1.00 84.25 475 ALA A C 1
ATOM 3571 O O . ALA A 1 475 ? -8.422 -9.666 21.441 1.00 84.25 475 ALA A O 1
ATOM 3572 N N . VAL A 1 476 ? -10.440 -8.785 21.023 1.00 83.44 476 VAL A N 1
ATOM 3573 C CA . VAL A 1 476 ? -10.020 -8.031 19.825 1.00 83.44 476 VAL A CA 1
ATOM 3574 C C . VAL A 1 476 ? -9.059 -6.892 20.182 1.00 83.44 476 VAL A C 1
ATOM 3576 O O . VAL A 1 476 ? -8.114 -6.624 19.444 1.00 83.44 476 VAL A O 1
ATOM 3579 N N . TYR A 1 477 ? -9.265 -6.237 21.322 1.00 82.38 477 TYR A N 1
ATOM 3580 C CA . TYR A 1 477 ? -8.500 -5.069 21.767 1.00 82.38 477 TYR A CA 1
ATOM 3581 C C . TYR A 1 477 ? -7.296 -5.419 22.664 1.00 82.38 477 TYR A C 1
ATOM 3583 O O . TYR A 1 477 ? -6.816 -4.569 23.401 1.00 82.38 477 TYR A O 1
ATOM 3591 N N . GLY A 1 478 ? -6.773 -6.649 22.607 1.00 74.75 478 GLY A N 1
ATOM 3592 C CA . GLY A 1 478 ? -5.528 -7.026 23.299 1.00 74.75 478 GLY A CA 1
ATOM 3593 C C . GLY A 1 478 ? -5.711 -7.758 24.629 1.00 74.75 478 GLY A C 1
ATOM 3594 O O . GLY A 1 478 ? -4.730 -8.085 25.282 1.00 74.75 478 GLY A O 1
ATOM 3595 N N . GLY A 1 479 ? -6.950 -8.067 25.011 1.00 72.25 479 GLY A N 1
ATOM 3596 C CA . GLY A 1 479 ? -7.270 -9.035 26.060 1.00 72.25 479 GLY A CA 1
ATOM 3597 C C . GLY A 1 479 ? -7.059 -8.568 27.501 1.00 72.25 479 GLY A C 1
ATOM 3598 O O . GLY A 1 479 ? -7.198 -9.377 28.417 1.00 72.25 479 GLY A O 1
ATOM 3599 N N . VAL A 1 480 ? -6.762 -7.288 27.731 1.00 67.31 480 VAL A N 1
ATOM 3600 C CA . VAL A 1 480 ? -6.594 -6.751 29.088 1.00 67.31 480 VAL A CA 1
ATOM 3601 C C . VAL A 1 480 ? -7.919 -6.838 29.857 1.00 67.31 480 VAL A C 1
ATOM 3603 O O . VAL A 1 480 ? -8.983 -6.512 29.327 1.00 67.31 480 VAL A O 1
ATOM 3606 N N . GLY A 1 481 ? -7.866 -7.335 31.096 1.00 58.09 481 GLY A N 1
ATOM 3607 C CA . GLY A 1 481 ? -9.052 -7.609 31.918 1.00 58.09 481 GLY A CA 1
ATOM 3608 C C . GLY A 1 481 ? -9.702 -8.979 31.672 1.00 58.09 481 GLY A C 1
ATOM 3609 O O . GLY A 1 481 ? -10.689 -9.303 32.326 1.00 58.09 481 GLY A O 1
ATOM 3610 N N . LEU A 1 482 ? -9.159 -9.811 30.770 1.00 59.09 482 LEU A N 1
ATOM 3611 C CA . LEU A 1 482 ? -9.567 -11.218 30.603 1.00 59.09 482 LEU A CA 1
ATOM 3612 C C . LEU A 1 482 ? -8.834 -12.188 31.546 1.00 59.09 482 LEU A C 1
ATOM 3614 O O . LEU A 1 482 ? -9.144 -13.382 31.552 1.00 59.09 482 LEU A O 1
ATOM 3618 N N . GLU A 1 483 ? -7.850 -11.702 32.307 1.00 60.84 483 GLU A N 1
ATOM 3619 C CA . GLU A 1 483 ? -7.024 -12.524 33.194 1.00 60.84 483 GLU A CA 1
ATOM 3620 C C . GLU A 1 483 ? -7.878 -13.234 34.249 1.00 60.84 483 GLU A C 1
ATOM 3622 O O . GLU A 1 483 ? -8.857 -12.695 34.754 1.00 60.84 483 GLU A O 1
ATOM 3627 N N . GLN A 1 484 ? -7.548 -14.485 34.563 1.00 54.84 484 GLN A N 1
ATOM 3628 C CA . GLN A 1 484 ? -8.353 -15.354 35.420 1.00 54.84 484 GLN A CA 1
ATOM 3629 C C . GLN A 1 484 ? -7.957 -15.255 36.902 1.00 54.84 484 GLN A C 1
ATOM 3631 O O . GLN A 1 484 ? -7.661 -16.268 37.536 1.00 54.84 484 GLN A O 1
ATOM 3636 N N . ASP A 1 485 ? -8.010 -14.069 37.500 1.00 53.16 485 ASP A N 1
ATOM 3637 C CA . ASP A 1 485 ? -7.720 -13.942 38.932 1.00 53.16 485 ASP A CA 1
ATOM 3638 C C . ASP A 1 485 ? -8.754 -14.667 39.813 1.00 53.16 485 ASP A C 1
ATOM 3640 O O . ASP A 1 485 ? -9.908 -14.902 39.424 1.00 53.16 485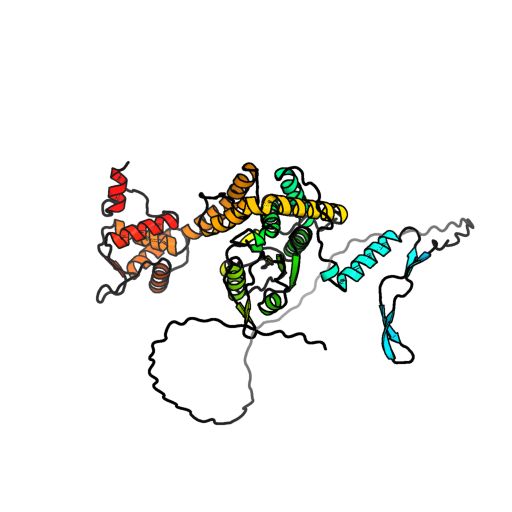 ASP A O 1
ATOM 3644 N N . GLU A 1 486 ? -8.348 -15.069 41.023 1.00 49.03 486 GLU A N 1
ATOM 3645 C CA . GLU A 1 486 ? -9.239 -15.669 42.036 1.00 49.03 486 GLU A CA 1
ATOM 3646 C C . GLU A 1 486 ? -10.433 -14.760 42.391 1.00 49.03 486 GLU A C 1
ATOM 3648 O O . GLU A 1 486 ? -11.465 -15.250 42.844 1.00 49.03 486 GLU A O 1
ATOM 3653 N N . ASN A 1 487 ? -10.347 -13.466 42.070 1.00 52.81 487 ASN A N 1
ATOM 3654 C CA . ASN A 1 487 ? -11.388 -12.465 42.296 1.00 52.81 487 ASN A CA 1
ATOM 3655 C C . ASN A 1 487 ? -12.499 -12.433 41.223 1.00 52.81 487 ASN A C 1
ATOM 3657 O O . ASN A 1 487 ? -13.522 -11.788 41.430 1.00 52.81 487 ASN A O 1
ATOM 3661 N N . ASN A 1 488 ? -12.373 -13.164 40.107 1.00 60.00 488 ASN A N 1
ATOM 3662 C CA . ASN A 1 488 ? -13.323 -13.089 38.978 1.00 60.00 488 ASN A CA 1
ATOM 3663 C C . ASN A 1 488 ? -14.522 -14.052 39.091 1.00 60.00 488 ASN A C 1
ATOM 3665 O O . ASN A 1 488 ? -15.191 -14.357 38.099 1.00 60.00 488 ASN A O 1
ATOM 3669 N N . LEU A 1 489 ? -14.813 -14.535 40.306 1.00 59.00 489 LEU A N 1
ATOM 3670 C CA . LEU A 1 489 ? -15.877 -15.506 40.609 1.00 59.00 489 LEU A CA 1
ATOM 3671 C C . LEU A 1 489 ? -17.288 -14.999 40.274 1.00 59.00 489 LEU A C 1
ATOM 3673 O O . LEU A 1 489 ? -18.211 -15.800 40.128 1.00 59.00 489 LEU A O 1
ATOM 3677 N N . HIS A 1 490 ? -17.462 -13.684 40.133 1.00 64.62 490 HIS A N 1
ATOM 3678 C CA . HIS A 1 490 ? -18.752 -13.076 39.816 1.00 64.62 490 HIS A CA 1
ATOM 3679 C C . HIS A 1 490 ? -19.049 -12.994 38.311 1.00 64.62 490 HIS A C 1
ATOM 3681 O O . HIS A 1 490 ? -20.195 -12.740 37.936 1.00 64.62 490 HIS A O 1
ATOM 3687 N N . CYS A 1 491 ? -18.072 -13.276 37.437 1.00 71.44 491 CYS A N 1
ATOM 3688 C CA . CYS A 1 491 ? -18.299 -13.360 35.995 1.00 71.44 491 CYS A CA 1
ATOM 3689 C C . CYS A 1 491 ? -18.510 -14.809 35.544 1.00 71.44 491 CYS A C 1
ATOM 3691 O O . CYS A 1 491 ? -17.599 -15.638 35.581 1.00 71.44 491 CYS A O 1
ATOM 3693 N N . GLN A 1 492 ? -19.713 -15.105 35.043 1.00 69.44 492 GLN A N 1
ATOM 3694 C CA . GLN A 1 492 ? -20.086 -16.448 34.583 1.00 69.44 492 GLN A CA 1
ATOM 3695 C C . GLN A 1 492 ? -19.195 -16.963 33.439 1.00 69.44 492 GLN A C 1
ATOM 3697 O O . GLN A 1 492 ? -18.969 -18.168 33.346 1.00 69.44 492 GLN A O 1
ATOM 3702 N N . LEU A 1 493 ? -18.665 -16.073 32.591 1.00 74.06 493 LEU A N 1
ATOM 3703 C CA . LEU A 1 493 ? -17.808 -16.437 31.456 1.00 74.06 493 LEU A CA 1
ATOM 3704 C C . LEU A 1 493 ? -16.376 -16.770 31.899 1.00 74.06 493 LEU A C 1
ATOM 3706 O O . LEU A 1 493 ? -15.828 -17.787 31.475 1.00 74.06 493 LEU A O 1
ATOM 3710 N N . CYS A 1 494 ? -15.801 -15.984 32.813 1.00 72.69 494 CYS A N 1
ATOM 3711 C CA . CYS A 1 494 ? -14.498 -16.280 33.417 1.00 72.69 494 CYS A CA 1
ATOM 3712 C C . CYS A 1 494 ? -14.546 -17.564 34.258 1.00 72.69 494 CYS A C 1
ATOM 3714 O O . CYS A 1 494 ? -13.625 -18.378 34.209 1.00 72.69 494 CYS A O 1
ATOM 3716 N N . PHE A 1 495 ? -15.649 -17.787 34.980 1.00 61.88 495 PHE A N 1
ATOM 3717 C CA . PHE A 1 495 ? -15.859 -19.005 35.760 1.00 61.88 495 PHE A CA 1
ATOM 3718 C C . PHE A 1 495 ? -16.041 -20.256 34.884 1.00 61.88 495 PHE A C 1
ATOM 3720 O O . PHE A 1 495 ? -15.518 -21.318 35.215 1.00 61.88 495 PHE A O 1
ATOM 3727 N N . ALA A 1 496 ? -16.755 -20.151 33.757 1.00 58.56 496 ALA A N 1
ATOM 3728 C CA . ALA A 1 496 ? -16.916 -21.260 32.817 1.00 58.56 496 ALA A CA 1
ATOM 3729 C C . ALA A 1 496 ? -15.586 -21.650 32.151 1.00 58.56 496 ALA A C 1
ATOM 3731 O O . ALA A 1 496 ? -15.284 -22.838 32.060 1.00 58.56 496 ALA A O 1
ATOM 3732 N N . ASN A 1 497 ? -14.758 -20.672 31.768 1.00 57.25 497 ASN A N 1
ATOM 3733 C CA . ASN A 1 497 ? -13.438 -20.932 31.185 1.00 57.25 497 ASN A CA 1
ATOM 3734 C C . ASN A 1 497 ? -12.450 -21.559 32.188 1.00 57.25 497 ASN A C 1
ATOM 3736 O O . ASN A 1 497 ? -11.614 -22.356 31.773 1.00 57.25 497 ASN A O 1
ATOM 3740 N N . LYS A 1 498 ? -12.591 -21.296 33.500 1.00 57.03 498 LYS A N 1
ATOM 3741 C CA . LYS A 1 498 ? -11.837 -21.996 34.564 1.00 57.03 498 LYS A CA 1
ATOM 3742 C C . LYS A 1 498 ? -12.170 -23.489 34.700 1.00 57.03 498 LYS A C 1
ATOM 3744 O O . LYS A 1 498 ? -11.404 -24.203 35.327 1.00 57.03 498 LYS A O 1
ATOM 3749 N N . LYS A 1 499 ? -13.314 -23.963 34.183 1.00 48.66 499 LYS A N 1
ATOM 3750 C CA . LYS A 1 499 ? -13.743 -25.376 34.288 1.00 48.66 499 LYS A CA 1
ATOM 3751 C C . LYS A 1 499 ? -13.383 -26.239 33.075 1.00 48.66 499 LYS A C 1
ATOM 3753 O O . LYS A 1 499 ? -13.628 -27.442 33.111 1.00 48.66 499 LYS A O 1
ATOM 3758 N N . VAL A 1 500 ? -12.916 -25.622 31.989 1.00 45.34 500 VAL A N 1
ATOM 3759 C CA . VAL A 1 500 ? -12.586 -26.300 30.720 1.00 45.34 500 VAL A CA 1
ATOM 3760 C C . VAL A 1 500 ? -11.072 -26.548 30.583 1.00 45.34 500 VAL A C 1
ATOM 3762 O O . VAL A 1 500 ? -10.663 -27.337 29.734 1.00 45.34 500 VAL A O 1
ATOM 3765 N N . MET A 1 501 ? -10.260 -25.931 31.447 1.00 36.97 501 MET A N 1
ATOM 3766 C CA . MET A 1 501 ? -8.891 -26.355 31.774 1.00 36.97 501 MET A CA 1
ATOM 3767 C C . MET A 1 501 ? -8.918 -27.251 33.009 1.00 36.97 501 MET A C 1
ATOM 3769 O O . MET A 1 501 ? -8.072 -28.169 33.066 1.00 36.97 501 MET A O 1
#

Secondary structure (DSSP, 8-state):
-------------------------------------------------------------PPP---------------------PPEEEEE-S-EEEE-TTT--EEEE-PEEEEETT-HHHHHHHHHHHHHHHSTTTTS---SS------HHHHHHHHHHHHHHHHT--HHHHHHHHHHHHHHTTTTT-SB--EEEEES-HHHHHHHHHHHHHHSSSEEEEES--HHHHHHS--SS--EEEEE-TT--HHHHHHHHHTTBTT-EEEETTEEEE--S-EEEEEESS--GGGSPTTEEEEE----TTGGG---S----HHHHHHHHHHHHHHHHHHHHHHHT-----TTS-HHHHHHHHHHHTT--S-HHHHHHHHHHHHHHHHHHHHHHHHSHHHHHHHHHHHHHHTT-SEEEHHHHHHHHHHHHHHTT------HHHHHHHHHHTT---EE-GGG-EEEE--HHHHHHHHHHHHHTT-TT----TTGGG-HHHHHHTTT-

Sequence (501 aa):
MQKCSMTMNAGGSELVQTGAAPDVDTSHSPTGSAAQAATESIAAAGEEQPSAGPGAGALPGAPIIPASESVSTNSAIDLSDTCVANPAVRIRGITEIGRDGETSRIGSWKPPFEVQRGFEASFKEIFQRAESVRVPMDAVPVPTKSTPYGTIDELFDRLQKAIAAQASLSERASRLLAHWTLSTWFSDALSLAPGVAIVGPGYEGNLVLFALRNFCRYPLMLTRADISSLKNVNWHTTPTLLFYDPSVTKQMASHLGCTATRGHLVSDAGCYRDFFGPKAIYVGEEVSADRIPLFSLQVNVHPTAAACAVEKASRMTEIEVQELQNQLLNYQLKNLVPVYNSEFDASELTSDTRAIANALGACIIDSPGLQSQLISLLAPVEDQRQADRSTGIEAVTLEAILNLCHEGKVQIFVGEIAFEVNRIVEARGERLHYSAETIGHGMKKISLVTRRLGKSGKGLVLDLATLKRAHELAAVYGGVGLEQDENNLHCQLCFANKKVM

Organism: NCBI:txid2043161